Protein 5CA8 (pdb70)

Solvent-accessible surface area: 33288 Å² total; per-residue (Å²): 139,19,32,44,0,0,37,126,120,51,109,24,43,126,29,2,95,92,40,4,84,167,26,13,82,89,128,17,3,66,78,4,28,2,2,1,0,2,8,44,88,82,25,18,5,12,21,0,1,30,100,0,0,48,6,90,12,128,98,180,24,0,103,0,0,62,8,68,31,3,13,3,74,135,38,138,33,72,26,161,21,15,4,5,0,0,9,0,54,4,43,142,135,53,123,50,15,31,95,4,0,2,19,0,1,2,0,1,1,2,1,2,1,5,13,4,77,20,135,13,24,19,75,128,132,34,5,65,14,27,12,2,100,17,0,0,70,4,2,18,79,12,18,1,127,11,19,53,103,88,144,49,102,29,48,2,6,0,1,0,0,1,6,29,20,101,42,130,42,74,38,116,47,20,18,155,77,1,34,106,52,0,74,82,25,1,65,95,14,94,31,70,84,108,11,107,118,16,101,7,56,49,3,3,44,43,24,24,17,27,0,37,46,88,111,137,67,85,145,71,3,16,73,12,3,45,152,0,0,24,45,3,22,62,71,89,82,5,14,76,113,58,4,30,13,111,2,3,2,56,0,6,10,29,1,0,74,81,0,4,108,38,6,58,74,109,133,129,23,34,3,55,75,8,31,63,75,0,4,61,105,33,0,47,79,20,1,87,59,7,26,96,101,3,38,100,83,27,119,141,40,31,164,96,87,64,104,83,68,70,4,118,116,65,7,48,27,3,37,81,5,30,91,51,6,9,96,66,0,38,64,43,0,60,67,11,66,156,72,11,33,80,105,19,55,131,94,0,68,127,59,0,0,74,85,0,47,87,15,0,53,76,31,0,96,94,32,2,73,82,39,23,106,110,9,74,126,36,7,83,52,47,148,23,106,103,15,54,72,49,30,121,50,51,21,59,126,19,43,96,28,0,60,128,58,0,55,63,8,13,17,192,57,47,3,50,29,120,78,17,35,125,19,3,57,125,54,10,81,68,27,25,58,111,25,54,89,78,16,30,80,50,68,10,47,125,33,10,99,149,2,14,51,42,0,19,131,19,2,90,160,21,28,65,112,16,77,126,88,9,9,40,66,4,33,138,45,0,84,38,54,15,148,156,26,22,64,121,26,20,20,39,77,57,82,90,83,9,83,85,8,27,70,8,2,52,0,44,0,3,24,52,1,34,78,13,4,46,146,18,4,36,107,130,110,2,27,52,28,0,16,88,28,0,19,84,99,4,133,67,54,183,126,40,115,98,61,148,25,142,78,78,93,52,0,84,99,36,16,56,69,0,64,110,38,0,51,88,0,8,96,30,7,11,55,2,86,42,54,109,46,49,86,8,106,18,82,39,84,5,68,57,75,148,60,127,132,122,65,136,148,133,44,13,0,57,6,9,53,143,156,50,74,118,74,0,58,58,111,6,124,165,83,1,40,58,50,24,84,116,39,78,186,91,43,164

GO terms:
  GO:0071466 cellular response to xenobiotic stimulus (P, IMP)
  GO:0008645 hexose transmembrane transport (P, IMP)

Nearest PDB structures (foldseek):
  5ca8-assembly1_A  TM=1.002E+00  e=1.000E-93  Candida albicans SC5314
  5ca9-assembly1_A  TM=5.570E-01  e=2.626E-68  Candida albicans SC5314
  6xjn-assembly1_A  TM=5.737E-01  e=8.453E-08  Homo sapiens
  3qof-assembly1_A  TM=5.723E-01  e=1.906E-07  Homo sapiens
  6vih-assembly2_B  TM=5.032E-01  e=3.140E-03  Mus musculus

Sequence (636 aa):
DAIQIIDENKHFNTGILDYINKTSPADVGNNYHIISVFGSQSTGKSTLLNRLFNTNFDVMGIWLAYSPVVSTTLGHTTSKSNILVMDVEGTDEDQDFERKAALFALSTSEVLIINIWETQVGLYQGANMGLLKTVFEVNLSLFGKSKLETHNDHKVLLLIVIRDHVGVTPVESLAKTFTLDLQNMWSSLAKPAELEHLQFADFFDVTFHALNHKVLQPKEFGEGINRLGDRLVVSNELFKPEYHHDVPIDGWTMYAERCWEQIETNKDLDLPTQQILVAQFKCDEIVESVFQEFLTKYQHHFKEVDAAPDFEELGALFADLRQDAFEDYDASASRYNKAVYEQKRKKLRWLINDKLKEVFDVHAKNLCNTLLEKFEKDLVALKGKDFAVNVKTLSTKLVEDVNFQVSLMSLQGDLSLDEIILALTKDIDAIVAKQQVVELNSIVNKSVKKLSASLSKSIQFELGDPNEETWDNVLQQFKGVYEKFGGDFGLGTSSTQNQQAIEKFKFKSWCQFYDVTHKLISREKLLALLQDRFDDKFRYDENGLPKLYLNEQDLEKTFAVAKQHALQVLPILTFAKLADGSEIVPDYDIFDSKLREQFLDHCFAEIITEQEKLEVLAKFKKEVDAKYIETKRSIV

Foldseek 3Di:
DKDQQADPVLDGDPCVLVQLPVLDDLPAQQQAFEEEEDDEPQLCQVVLCCLAQVFDDDHVNKMKTWRQFGQAPVGTHDFPRTYMYMYQHQPVPDVLSLLLSLLLCLLAHQEYEYEFEPVCQPHCPGPNVVSVLSNLVSQCLACVVVCLVVVQQAAHEYEYEHEQDPPPDPVVRSVVVNVVVSFVSNQVRDDDPSCNPPTPVSHYHYDYAYAHYCVPCVVRNSNSSNNVRCCVGVVVPTDDCSSGQLDTSSLVVVLSVVSSVCSVVVHRDHSVVSLVVSLLVQLVVLLVVLLVVLPVVPVVPPVPPDDDDQQQVCLCVLVVSLVVSLVSSCSNNVSGDNVSSVVSNVVSVVVSLVVLVVSLVVVQCVVLCVLLVVVLVCVVVCVQPQQLCVLVVSLVVSLVVSCVRSVSNQDVQPNHCVVVSVVSVVSSVVCLVVCVVVSLLVCLVVLLVVLLVQLLVLLVVCLVPPDLASLVSSVVSNVVSLPVAFPPRNGDDPVVSSCVSSPPSLVSSLVSNLVSLLVCPPLVNLLVSLVVQLCCQQQADPVGHGDADQDVVVNVVSLVVSNCSSCVRVVRSQFNDHSVGDGDDRPDPPVDDCVCCVVVVDDSGGSADPVSVVVSVVVSVVVSVVVSVVSVVVND

B-factor: mean 78.26, std 32.45, range [20.0, 227.91]

InterPro domains:
  IPR008803 RHD3/Sey1 [MF_03109] (28-772)
  IPR008803 RHD3/Sey1 [PTHR45923] (27-770)
  IPR027417 P-loop containing nucleoside triphosphate hydrolase [G3DSA:3.40.50.300] (26-307)
  IPR027417 P-loop containing nucleoside triphosphate hydrolase [SSF52540] (25-310)
  IPR030386 GB1/RHD3-type guanine nucleotide-binding (G) domain [PS51715] (55-284)
  IPR046758 Sey1/RHD3-like, three-helix bundle domain [PF20428] (353-751)

Structure (mmCIF, N/CA/C/O backbone):
data_5CA8
#
_entry.id   5CA8
#
_cell.length_a   228.120
_cell.length_b   43.620
_cell.length_c   97.560
_cell.angle_alpha   90.00
_cell.angle_beta   108.12
_cell.angle_gamma   90.00
#
_symmetry.space_group_name_H-M   'C 1 2 1'
#
loop_
_entity.id
_entity.type
_entity.pdbx_description
1 polymer 'Protein SEY1'
2 non-polymer 'MAGNESIUM ION'
3 non-polymer "GUANOSINE-5'-DIPHOSPHATE"
4 water water
#
loop_
_atom_site.group_PDB
_atom_site.id
_atom_site.type_symbol
_atom_site.label_atom_id
_atom_site.label_alt_id
_atom_site.label_comp_id
_atom_site.label_asym_id
_atom_site.label_entity_id
_atom_site.label_seq_id
_atom_site.pdbx_PDB_ins_code
_atom_site.Cartn_x
_atom_site.Cartn_y
_atom_site.Cartn_z
_atom_site.occupancy
_atom_site.B_iso_or_equiv
_atom_site.auth_seq_id
_atom_site.auth_comp_id
_atom_site.auth_asym_id
_atom_site.auth_atom_id
_atom_site.pdbx_PDB_model_num
ATOM 1 N N . ASP A 1 27 ? 84.447 -15.955 18.999 1.00 67.83 27 ASP A N 1
ATOM 2 C CA . ASP A 1 27 ? 85.271 -14.864 18.483 1.00 92.09 27 ASP A CA 1
ATOM 3 C C . ASP A 1 27 ? 84.646 -13.481 18.759 1.00 96.16 27 ASP A C 1
ATOM 4 O O . ASP A 1 27 ? 83.443 -13.262 18.563 1.00 95.69 27 ASP A O 1
ATOM 9 N N . ALA A 1 28 ? 85.496 -12.551 19.190 1.00 81.79 28 ALA A N 1
ATOM 10 C CA . ALA A 1 28 ? 85.063 -11.258 19.695 1.00 63.36 28 ALA A CA 1
ATOM 11 C C . ALA A 1 28 ? 85.276 -10.108 18.701 1.00 68.01 28 ALA A C 1
ATOM 12 O O . ALA A 1 28 ? 86.245 -10.115 17.942 1.00 70.49 28 ALA A O 1
ATOM 14 N N . ILE A 1 29 ? 84.368 -9.122 18.745 1.00 57.54 29 ILE A N 1
ATOM 15 C CA . ILE A 1 29 ? 84.386 -7.953 17.870 1.00 49.22 29 ILE A CA 1
ATOM 16 C C . ILE A 1 29 ? 84.653 -6.638 18.625 1.00 61.55 29 ILE A C 1
ATOM 17 O O . ILE A 1 29 ? 84.079 -6.379 19.706 1.00 46.42 29 ILE A O 1
ATOM 22 N N . GLN A 1 30 ? 85.528 -5.805 18.058 1.00 57.40 30 GLN A N 1
ATOM 23 C CA . GLN A 1 30 ? 85.946 -4.590 18.765 1.00 55.70 30 GLN A CA 1
ATOM 24 C C . GLN A 1 30 ? 84.944 -3.509 18.427 1.00 59.39 30 GLN A C 1
ATOM 25 O O . GLN A 1 30 ? 84.833 -3.083 17.288 1.00 56.59 30 GLN A O 1
ATOM 31 N N . ILE A 1 31 ? 84.174 -3.092 19.417 1.00 46.38 31 ILE A N 1
ATOM 32 C CA . ILE A 1 31 ? 83.082 -2.177 19.151 1.00 54.47 31 ILE A CA 1
ATOM 33 C C . ILE A 1 31 ? 83.629 -0.748 19.194 1.00 52.52 31 ILE A C 1
ATOM 34 O O . ILE A 1 31 ? 83.141 0.152 18.507 1.00 46.23 31 ILE A O 1
ATOM 39 N N . ILE A 1 32 ? 84.686 -0.554 19.972 1.00 38.62 32 ILE A N 1
ATOM 40 C CA . ILE A 1 32 ? 85.339 0.733 20.026 1.00 41.34 32 ILE A CA 1
ATOM 41 C C . ILE A 1 32 ? 86.833 0.548 20.076 1.00 46.19 32 ILE A C 1
ATOM 42 O O . ILE A 1 32 ? 87.338 0.033 21.055 1.00 44.28 32 ILE A O 1
ATOM 47 N N . ASP A 1 33 ? 87.538 1.000 19.037 1.00 51.32 33 ASP A N 1
ATOM 48 C CA . ASP A 1 33 ? 89.006 0.963 19.023 1.00 51.39 33 ASP A CA 1
ATOM 49 C C . ASP A 1 33 ? 89.608 2.183 19.716 1.00 61.69 33 ASP A C 1
ATOM 50 O O . ASP A 1 33 ? 88.885 3.120 20.079 1.00 48.40 33 ASP A O 1
ATOM 55 N N . GLU A 1 34 ? 90.938 2.184 19.826 1.00 70.34 34 GLU A N 1
ATOM 56 C CA . GLU A 1 34 ? 91.707 3.178 20.592 1.00 75.35 34 GLU A CA 1
ATOM 57 C C . GLU A 1 34 ? 91.616 4.619 20.066 1.00 70.78 34 GLU A C 1
ATOM 58 O O . GLU A 1 34 ? 91.972 5.578 20.762 1.00 64.13 34 GLU A O 1
ATOM 64 N N . ASN A 1 35 ? 91.137 4.770 18.842 1.00 58.27 35 ASN A N 1
ATOM 65 C CA . ASN A 1 35 ? 90.898 6.098 18.300 1.00 64.29 35 ASN A CA 1
ATOM 66 C C . ASN A 1 35 ? 89.448 6.511 18.472 1.00 68.04 35 ASN A C 1
ATOM 67 O O . ASN A 1 35 ? 88.970 7.403 17.766 1.00 62.55 35 ASN A O 1
ATOM 72 N N . LYS A 1 36 ? 88.762 5.839 19.403 1.00 59.82 36 LYS A N 1
ATOM 73 C CA . LYS A 1 36 ? 87.379 6.146 19.770 1.00 53.37 36 LYS A CA 1
ATOM 74 C C . LYS A 1 36 ? 86.380 6.030 18.612 1.00 59.18 36 LYS A C 1
ATOM 75 O O . LYS A 1 36 ? 85.276 6.570 18.682 1.00 64.04 36 LYS A O 1
ATOM 81 N N . HIS A 1 37 ? 86.727 5.268 17.590 1.00 51.43 37 HIS A N 1
ATOM 82 C CA . HIS A 1 37 ? 85.851 5.022 16.474 1.00 51.24 37 HIS A CA 1
ATOM 83 C C . HIS A 1 37 ? 84.965 3.864 16.769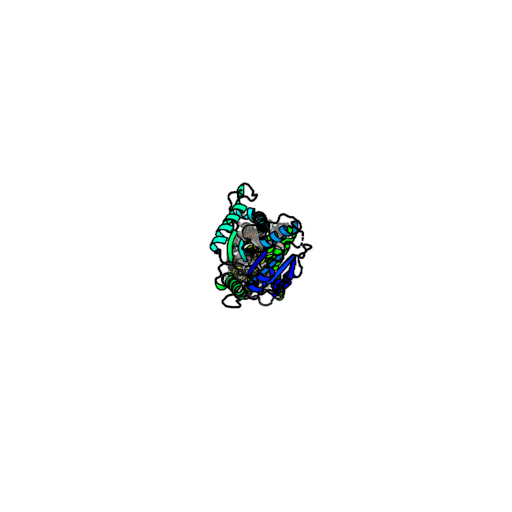 1.00 54.95 37 HIS A C 1
ATOM 84 O O . HIS A 1 37 ? 85.385 2.906 17.408 1.00 61.96 37 HIS A O 1
ATOM 91 N N . PHE A 1 38 ? 83.724 3.945 16.329 1.00 54.30 38 PHE A N 1
ATOM 92 C CA . PHE A 1 38 ? 82.701 2.944 16.592 1.00 49.65 38 PHE A CA 1
ATOM 93 C C . PHE A 1 38 ? 82.691 1.972 15.421 1.00 62.56 38 PHE A C 1
ATOM 94 O O . PHE A 1 38 ? 82.725 2.388 14.277 1.00 63.55 38 PHE A O 1
ATOM 102 N N . ASN A 1 39 ? 82.664 0.681 15.712 1.00 62.35 39 ASN A N 1
ATOM 103 C CA . ASN A 1 39 ? 82.782 -0.333 14.683 1.00 57.13 39 ASN A CA 1
ATOM 104 C C . ASN A 1 39 ? 81.493 -0.471 13.884 1.00 64.98 39 ASN A C 1
ATOM 105 O O . ASN A 1 39 ? 80.424 -0.650 14.458 1.00 58.67 39 ASN A O 1
ATOM 110 N N . THR A 1 40 ? 81.615 -0.413 12.558 1.00 59.71 40 THR A N 1
ATOM 111 C CA . THR A 1 40 ? 80.480 -0.556 11.641 1.00 59.68 40 THR A CA 1
ATOM 112 C C . THR A 1 40 ? 79.860 -1.952 11.646 1.00 67.20 40 THR A C 1
ATOM 113 O O . THR A 1 40 ? 78.677 -2.102 11.351 1.00 80.19 40 THR A O 1
ATOM 117 N N . GLY A 1 41 ? 80.663 -2.963 11.982 1.00 67.49 41 GLY A N 1
ATOM 118 C CA . GLY A 1 41 ? 80.257 -4.350 11.830 1.00 77.12 41 GLY A CA 1
ATOM 119 C C . GLY A 1 41 ? 79.314 -4.852 12.906 1.00 79.07 41 GLY A C 1
ATOM 120 O O . GLY A 1 41 ? 78.776 -5.957 12.817 1.00 67.69 41 GLY A O 1
ATOM 121 N N . ILE A 1 42 ? 79.094 -4.022 13.917 1.00 71.43 42 ILE A N 1
ATOM 122 C CA . ILE A 1 42 ? 78.359 -4.438 15.101 1.00 67.26 42 ILE A CA 1
ATOM 123 C C . ILE A 1 42 ? 76.953 -4.964 14.784 1.00 60.07 42 ILE A C 1
ATOM 124 O O . ILE A 1 42 ? 76.527 -5.987 15.332 1.00 54.00 42 ILE A O 1
ATOM 129 N N . LEU A 1 43 ? 76.248 -4.279 13.896 1.00 65.24 43 LEU A N 1
ATOM 130 C CA . LEU A 1 43 ? 74.856 -4.623 13.577 1.00 68.75 43 LEU A CA 1
ATOM 131 C C . LEU A 1 43 ? 74.760 -6.035 13.022 1.00 82.35 43 LEU A C 1
ATOM 132 O O . LEU A 1 43 ? 73.874 -6.811 13.392 1.00 71.38 43 LEU A O 1
ATOM 137 N N . ASP A 1 44 ? 75.695 -6.371 12.140 1.00 90.38 44 ASP A N 1
ATOM 138 C CA . ASP A 1 44 ? 75.686 -7.686 11.538 1.00 90.87 44 ASP A CA 1
ATOM 139 C C . ASP A 1 44 ? 76.137 -8.722 12.553 1.00 81.13 44 ASP A C 1
ATOM 140 O O . ASP A 1 44 ? 75.586 -9.817 12.589 1.00 78.35 44 ASP A O 1
ATOM 145 N N . TYR A 1 45 ? 77.115 -8.369 13.389 1.00 64.42 45 TYR A N 1
ATOM 146 C CA . TYR A 1 45 ? 77.575 -9.278 14.429 1.00 62.67 45 TYR A CA 1
ATOM 147 C C . TYR A 1 45 ? 76.412 -9.633 15.358 1.00 65.26 45 TYR A C 1
ATOM 148 O O . TYR A 1 45 ? 76.205 -10.790 15.721 1.00 70.54 45 TYR A O 1
ATOM 157 N N . ILE A 1 46 ? 75.643 -8.631 15.738 1.00 61.22 46 ILE A N 1
ATOM 158 C CA . ILE A 1 46 ? 74.525 -8.878 16.624 1.00 65.26 46 ILE A CA 1
ATOM 159 C C . ILE A 1 46 ? 73.473 -9.751 15.946 1.00 77.27 46 ILE A C 1
ATOM 160 O O . ILE A 1 46 ? 72.946 -10.681 16.564 1.00 75.11 46 ILE A O 1
ATOM 165 N N . ASN A 1 47 ? 73.214 -9.491 14.666 1.00 85.78 47 ASN A N 1
ATOM 166 C CA . ASN A 1 47 ? 72.236 -10.272 13.902 1.00 83.92 47 ASN A CA 1
ATOM 167 C C . ASN A 1 47 ? 72.531 -11.768 13.840 1.00 73.78 47 ASN A C 1
ATOM 168 O O . ASN A 1 47 ? 71.609 -12.589 13.807 1.00 80.16 47 ASN A O 1
ATOM 173 N N . LYS A 1 48 ? 73.814 -12.117 13.818 1.00 70.27 48 LYS A N 1
ATOM 174 C CA . LYS A 1 48 ? 74.228 -13.512 13.737 1.00 68.61 48 LYS A CA 1
ATOM 175 C C . LYS A 1 48 ? 74.041 -14.251 15.054 1.00 78.22 48 LYS A C 1
ATOM 176 O O . LYS A 1 48 ? 73.739 -15.442 15.065 1.00 106.27 48 LYS A O 1
ATOM 182 N N . THR A 1 49 ? 74.250 -13.574 16.153 1.00 80.45 49 THR A N 1
ATOM 183 C CA . THR A 1 49 ? 74.244 -14.270 17.405 1.00 90.24 49 THR A CA 1
ATOM 184 C C . THR A 1 49 ? 72.880 -14.158 18.029 1.00 85.71 49 THR A C 1
ATOM 185 O O . THR A 1 49 ? 72.529 -14.898 18.914 1.00 91.79 49 THR A O 1
ATOM 189 N N . SER A 1 50 ? 72.089 -13.234 17.537 1.00 78.52 50 SER A N 1
ATOM 190 C CA . SER A 1 50 ? 70.759 -13.068 18.077 1.00 96.57 50 SER A CA 1
ATOM 191 C C . SER A 1 50 ? 69.677 -13.333 17.044 1.00 100.72 50 SER A C 1
ATOM 192 O O . SER A 1 50 ? 69.648 -12.748 15.972 1.00 86.25 50 SER A O 1
ATOM 195 N N . PRO A 1 51 ? 68.775 -14.322 17.415 1.00 30.00 51 PRO A N 1
ATOM 196 C CA . PRO A 1 51 ? 67.681 -14.589 16.487 1.00 30.00 51 PRO A CA 1
ATOM 197 C C . PRO A 1 51 ? 66.497 -13.645 16.696 1.00 30.00 51 PRO A C 1
ATOM 198 O O . PRO A 1 51 ? 66.339 -13.060 17.751 1.00 30.00 51 PRO A O 1
ATOM 202 N N . ALA A 1 52 ? 65.606 -13.635 15.660 1.00 30.00 52 ALA A N 1
ATOM 203 C CA . ALA A 1 52 ? 64.495 -12.702 15.678 1.00 30.00 52 ALA A CA 1
ATOM 204 C C . ALA A 1 52 ? 63.697 -12.838 16.951 1.00 30.00 52 ALA A C 1
ATOM 205 O O . ALA A 1 52 ? 62.771 -12.081 17.209 1.00 30.00 52 ALA A O 1
ATOM 207 N N . ASP A 1 53 ? 64.082 -13.810 17.749 1.00 104.59 53 ASP A N 1
ATOM 208 C CA . ASP A 1 53 ? 63.310 -14.190 18.904 1.00 99.74 53 ASP A CA 1
ATOM 209 C C . ASP A 1 53 ? 63.579 -13.349 20.147 1.00 87.18 53 ASP A C 1
ATOM 210 O O . ASP A 1 53 ? 62.737 -13.249 21.022 1.00 87.86 53 ASP A O 1
ATOM 215 N N . VAL A 1 54 ? 64.766 -12.777 20.237 1.00 71.89 54 VAL A N 1
ATOM 216 C CA . VAL A 1 54 ? 65.254 -12.258 21.504 1.00 67.69 54 VAL A CA 1
ATOM 217 C C . VAL A 1 54 ? 64.475 -11.114 22.098 1.00 55.49 54 VAL A C 1
ATOM 218 O O . VAL A 1 54 ? 64.086 -11.167 23.231 1.00 53.66 54 VAL A O 1
ATOM 222 N N . GLY A 1 55 ? 64.269 -10.068 21.336 1.00 50.53 55 GLY A N 1
ATOM 223 C CA . GLY A 1 55 ? 63.520 -8.949 21.844 1.00 54.14 55 GLY A CA 1
ATOM 224 C C . GLY A 1 55 ? 64.163 -8.342 23.054 1.00 50.80 55 GLY A C 1
ATOM 225 O O . GLY A 1 55 ? 65.283 -7.945 23.008 1.00 42.39 55 GLY A O 1
ATOM 226 N N . ASN A 1 56 ? 63.431 -8.302 24.141 1.00 45.39 56 ASN A N 1
ATOM 227 C CA . ASN A 1 56 ? 63.944 -7.768 25.363 1.00 41.63 56 ASN A CA 1
ATOM 228 C C . ASN A 1 56 ? 64.660 -8.755 26.272 1.00 49.54 56 ASN A C 1
ATOM 229 O O . ASN A 1 56 ? 65.167 -8.373 27.292 1.00 51.08 56 ASN A O 1
ATOM 234 N N . ASN A 1 57 ? 64.698 -10.025 25.923 1.00 53.51 57 ASN A N 1
ATOM 235 C CA . ASN A 1 57 ? 65.315 -10.986 26.807 1.00 55.83 57 ASN A CA 1
ATOM 236 C C . ASN A 1 57 ? 66.765 -11.225 26.537 1.00 37.30 57 ASN A C 1
ATOM 237 O O . ASN A 1 57 ? 67.136 -12.250 26.062 1.00 52.01 57 ASN A O 1
ATOM 242 N N . TYR A 1 58 ? 67.570 -10.238 26.856 1.00 47.55 58 TYR A N 1
ATOM 243 C CA . TYR A 1 58 ? 68.997 -10.308 26.746 1.00 41.44 58 TYR A CA 1
ATOM 244 C C . TYR A 1 58 ? 69.557 -9.481 27.855 1.00 40.30 58 TYR A C 1
ATOM 245 O O . TYR A 1 58 ? 68.856 -8.771 28.502 1.00 47.78 58 TYR A O 1
ATOM 254 N N . HIS A 1 59 ? 70.843 -9.608 28.066 1.00 46.85 59 HIS A N 1
ATOM 255 C CA . HIS A 1 59 ? 71.543 -9.015 29.177 1.00 36.15 59 HIS A CA 1
ATOM 256 C C . HIS A 1 59 ? 72.875 -8.555 28.654 1.00 53.70 59 HIS A C 1
ATOM 257 O O . HIS A 1 59 ? 73.514 -9.247 27.849 1.00 37.19 59 HIS A O 1
ATOM 264 N N . ILE A 1 60 ? 73.269 -7.373 29.103 1.00 44.73 60 ILE A N 1
ATOM 265 C CA . ILE A 1 60 ? 74.598 -6.867 28.822 1.00 37.34 60 ILE A CA 1
ATOM 266 C C . ILE A 1 60 ? 75.415 -6.817 30.092 1.00 33.06 60 ILE A C 1
ATOM 267 O O . ILE A 1 60 ? 74.972 -6.270 31.100 1.00 51.65 60 ILE A O 1
ATOM 272 N N . ILE A 1 61 ? 76.587 -7.434 30.049 1.00 35.79 61 ILE A N 1
ATOM 273 C CA . ILE A 1 61 ? 77.520 -7.410 31.163 1.00 32.25 61 ILE A CA 1
ATOM 274 C C . ILE A 1 61 ? 78.833 -6.813 30.719 1.00 39.31 61 ILE A C 1
ATOM 275 O O . ILE A 1 61 ? 79.356 -7.165 29.641 1.00 45.79 61 ILE A O 1
ATOM 280 N N . SER A 1 62 ? 79.342 -5.883 31.522 1.00 36.51 62 SER A N 1
ATOM 281 C CA . SER A 1 62 ? 80.640 -5.273 31.267 1.00 35.42 62 SER A CA 1
ATOM 282 C C . SER A 1 62 ? 81.672 -5.581 32.356 1.00 31.88 62 SER A C 1
ATOM 283 O O . SER A 1 62 ? 81.345 -5.621 33.554 1.00 44.03 62 SER A O 1
ATOM 286 N N . VAL A 1 63 ? 82.924 -5.756 31.971 1.00 39.70 63 VAL A N 1
ATOM 287 C CA . VAL A 1 63 ? 83.976 -5.912 32.997 1.00 38.81 63 VAL A CA 1
ATOM 288 C C . VAL A 1 63 ? 84.989 -4.812 32.830 1.00 44.06 63 VAL A C 1
ATOM 289 O O . VAL A 1 63 ? 85.487 -4.539 31.715 1.00 54.89 63 VAL A O 1
ATOM 293 N N . PHE A 1 64 ? 85.268 -4.156 33.946 1.00 40.41 64 PHE A N 1
ATOM 294 C CA . PHE A 1 64 ? 85.885 -2.840 33.927 1.00 50.65 64 PHE A CA 1
ATOM 295 C C . PHE A 1 64 ? 87.098 -2.841 34.867 1.00 62.87 64 PHE A C 1
ATOM 296 O O . PHE A 1 64 ? 86.993 -3.223 36.022 1.00 68.25 64 PHE A O 1
ATOM 304 N N . GLY A 1 65 ? 88.266 -2.453 34.360 1.00 70.78 65 GLY A N 1
ATOM 305 C CA . GLY A 1 65 ? 89.467 -2.517 35.170 1.00 69.97 65 GLY A CA 1
ATOM 306 C C . GLY A 1 65 ? 90.732 -2.089 34.465 1.00 73.87 65 GLY A C 1
ATOM 307 O O . GLY A 1 65 ? 90.733 -1.856 33.255 1.00 78.20 65 GLY A O 1
ATOM 308 N N . SER A 1 66 ? 91.818 -1.980 35.227 1.00 67.54 66 SER A N 1
ATOM 309 C CA . SER A 1 66 ? 93.087 -1.577 34.633 1.00 74.77 66 SER A CA 1
ATOM 310 C C . SER A 1 66 ? 93.710 -2.797 33.965 1.00 85.33 66 SER A C 1
ATOM 311 O O . SER A 1 66 ? 93.232 -3.917 34.145 1.00 76.86 66 SER A O 1
ATOM 314 N N . GLN A 1 67 ? 94.751 -2.582 33.170 1.00 96.42 67 GLN A N 1
ATOM 315 C CA . GLN A 1 67 ? 95.219 -3.647 32.301 1.00 97.08 67 GLN A CA 1
ATOM 316 C C . GLN A 1 67 ? 95.765 -4.830 33.096 1.00 82.84 67 GLN A C 1
ATOM 317 O O . GLN A 1 67 ? 96.202 -4.684 34.241 1.00 76.62 67 GLN A O 1
ATOM 323 N N . SER A 1 68 ? 95.692 -5.998 32.462 1.00 70.42 68 SER A N 1
ATOM 324 C CA . SER A 1 68 ? 96.039 -7.297 33.035 1.00 63.69 68 SER A CA 1
ATOM 325 C C . SER A 1 68 ? 95.609 -7.521 34.492 1.00 70.94 68 SER A C 1
ATOM 326 O O . SER A 1 68 ? 96.414 -7.917 35.320 1.00 72.44 68 SER A O 1
ATOM 329 N N . THR A 1 69 ? 94.331 -7.313 34.800 1.00 71.60 69 THR A N 1
ATOM 330 C CA . THR A 1 69 ? 93.833 -7.693 36.118 1.00 60.13 69 THR A CA 1
ATOM 331 C C . THR A 1 69 ? 92.884 -8.889 36.044 1.00 67.68 69 THR A C 1
ATOM 332 O O . THR A 1 69 ? 92.013 -9.058 36.904 1.00 72.71 69 THR A O 1
ATOM 336 N N . GLY A 1 70 ? 93.061 -9.717 35.018 1.00 58.77 70 GLY A N 1
ATOM 337 C CA . GLY A 1 70 ? 92.347 -10.978 34.913 1.00 62.46 70 GLY A CA 1
ATOM 338 C C . GLY A 1 70 ? 91.030 -10.900 34.160 1.00 53.12 70 GLY A C 1
ATOM 339 O O . GLY A 1 70 ? 90.271 -11.865 34.149 1.00 52.64 70 GLY A O 1
ATOM 340 N N . LYS A 1 71 ? 90.771 -9.761 33.528 1.00 49.12 71 LYS A N 1
ATOM 341 C CA . LYS A 1 71 ? 89.495 -9.486 32.899 1.00 36.58 71 LYS A CA 1
ATOM 342 C C . LYS A 1 71 ? 89.186 -10.423 31.747 1.00 48.66 71 LYS A C 1
ATOM 343 O O . LYS A 1 71 ? 88.223 -11.180 31.813 1.00 50.43 71 LYS A O 1
ATOM 349 N N . SER A 1 72 ? 89.979 -10.398 30.685 1.00 44.18 72 SER A N 1
ATOM 350 C CA . SER A 1 72 ? 89.747 -11.386 29.641 1.00 30.96 72 SER A CA 1
ATOM 351 C C . SER A 1 72 ? 89.701 -12.823 30.166 1.00 32.94 72 SER A C 1
ATOM 352 O O . SER A 1 72 ? 88.934 -13.635 29.657 1.00 48.91 72 SER A O 1
ATOM 355 N N . THR A 1 73 ? 90.497 -13.152 31.178 1.00 66.32 73 THR A N 1
ATOM 356 C CA . THR A 1 73 ? 90.512 -14.527 31.685 1.00 61.71 73 THR A CA 1
ATOM 357 C C . THR A 1 73 ? 89.168 -14.914 32.295 1.00 48.13 73 THR A C 1
ATOM 358 O O . THR A 1 73 ? 88.637 -15.991 32.007 1.00 56.43 73 THR A O 1
ATOM 362 N N . LEU A 1 74 ? 88.626 -14.042 33.143 1.00 55.47 74 LEU A N 1
ATOM 363 C CA . LEU A 1 74 ? 87.316 -14.274 33.768 1.00 43.39 74 LEU A CA 1
ATOM 364 C C . LEU A 1 74 ? 86.218 -14.411 32.710 1.00 57.40 74 LEU A C 1
ATOM 365 O O . LEU A 1 74 ? 85.363 -15.309 32.766 1.00 50.11 74 LEU A O 1
ATOM 370 N N . LEU A 1 75 ? 86.268 -13.541 31.714 1.00 45.90 75 LEU A N 1
ATOM 371 C CA . LEU A 1 75 ? 85.275 -13.593 30.660 1.00 35.99 75 LEU A CA 1
ATOM 372 C C . LEU A 1 75 ? 85.323 -14.903 29.882 1.00 47.54 75 LEU A C 1
ATOM 373 O O . LEU A 1 75 ? 84.288 -15.459 29.519 1.00 44.89 75 LEU A O 1
ATOM 378 N N . ASN A 1 76 ? 86.518 -15.396 29.596 1.00 49.62 76 ASN A N 1
ATOM 379 C CA . ASN A 1 76 ? 86.615 -16.578 28.754 1.00 55.15 76 ASN A CA 1
ATOM 380 C C . ASN A 1 76 ? 86.214 -17.809 29.560 1.00 44.57 76 ASN A C 1
ATOM 381 O O . ASN A 1 76 ? 85.442 -18.643 29.099 1.00 40.14 76 ASN A O 1
ATOM 386 N N . ARG A 1 77 ? 86.678 -17.886 30.796 1.00 44.80 77 ARG A N 1
ATOM 387 C CA . ARG A 1 77 ? 86.335 -19.028 31.619 1.00 37.45 77 ARG A CA 1
ATOM 388 C C . ARG A 1 77 ? 84.836 -19.073 31.943 1.00 39.84 77 ARG A C 1
ATOM 389 O O . ARG A 1 77 ? 84.213 -20.133 31.914 1.00 46.01 77 ARG A O 1
ATOM 397 N N . LEU A 1 78 ? 84.257 -17.926 32.252 1.00 41.37 78 LEU A N 1
ATOM 398 C CA . LEU A 1 78 ? 82.908 -17.886 32.828 1.00 32.06 78 LEU A CA 1
ATOM 399 C C . LEU A 1 78 ? 81.860 -17.908 31.715 1.00 45.57 78 LEU A C 1
ATOM 400 O O . LEU A 1 78 ? 80.886 -18.643 31.784 1.00 38.57 78 LEU A O 1
ATOM 405 N N . PHE A 1 79 ? 82.107 -17.144 30.654 1.00 32.90 79 PHE A N 1
ATOM 406 C CA . PHE A 1 79 ? 81.124 -16.982 29.607 1.00 34.50 79 PHE A CA 1
ATOM 407 C C . PHE A 1 79 ? 81.499 -17.700 28.331 1.00 46.27 79 PHE A C 1
ATOM 408 O O . PHE A 1 79 ? 80.739 -17.658 27.362 1.00 37.59 79 PHE A O 1
ATOM 416 N N . ASN A 1 80 ? 82.684 -18.310 28.321 1.00 47.55 80 ASN A N 1
ATOM 417 C CA . ASN A 1 80 ? 83.148 -19.087 27.169 1.00 55.31 80 ASN A CA 1
ATOM 418 C C . ASN A 1 80 ? 83.264 -18.308 25.845 1.00 48.13 80 ASN A C 1
ATOM 419 O O . ASN A 1 80 ? 82.751 -18.780 24.828 1.00 51.01 80 ASN A O 1
ATOM 424 N N . THR A 1 81 ? 83.993 -17.175 25.848 1.00 56.15 81 THR A N 1
ATOM 425 C CA . THR A 1 81 ? 83.910 -16.158 24.773 1.00 51.45 81 THR A CA 1
ATOM 426 C C . THR A 1 81 ? 85.103 -15.817 23.839 1.00 88.24 81 THR A C 1
ATOM 427 O O . THR A 1 81 ? 84.863 -15.178 22.794 1.00 93.82 81 THR A O 1
ATOM 431 N N . ASN A 1 82 ? 86.350 -16.145 24.208 1.00 65.13 82 ASN A N 1
ATOM 432 C CA . ASN A 1 82 ? 87.523 -15.958 23.297 1.00 69.48 82 ASN A CA 1
ATOM 433 C C . ASN A 1 82 ? 88.119 -14.527 23.154 1.00 62.39 82 ASN A C 1
ATOM 434 O O . ASN A 1 82 ? 88.639 -14.169 22.105 1.00 73.98 82 ASN A O 1
ATOM 439 N N . PHE A 1 83 ? 88.060 -13.699 24.188 1.00 55.53 83 PHE A N 1
ATOM 440 C CA . PHE A 1 83 ? 88.889 -12.490 24.184 1.00 50.35 83 PHE A CA 1
ATOM 441 C C . PHE A 1 83 ? 90.380 -12.906 24.325 1.00 72.18 83 PHE A C 1
ATOM 442 O O . PHE A 1 83 ? 90.673 -13.992 24.817 1.00 57.26 83 PHE A O 1
ATOM 450 N N . ASP A 1 84 ? 91.317 -12.044 23.934 1.00 71.66 84 ASP A N 1
ATOM 451 C CA . ASP A 1 84 ? 92.747 -12.347 24.105 1.00 77.18 84 ASP A CA 1
ATOM 452 C C . ASP A 1 84 ? 93.303 -11.941 25.476 1.00 71.96 84 ASP A C 1
ATOM 453 O O . ASP A 1 84 ? 93.036 -10.826 25.956 1.00 65.48 84 ASP A O 1
ATOM 458 N N . VAL A 1 85 ? 94.104 -12.824 26.082 1.00 63.25 85 VAL A N 1
ATOM 459 C CA . VAL A 1 85 ? 94.690 -12.548 27.400 1.00 75.58 85 VAL A CA 1
ATOM 460 C C . VAL A 1 85 ? 96.198 -12.260 27.317 1.00 92.45 85 VAL A C 1
ATOM 461 O O . VAL A 1 85 ? 96.913 -12.853 26.507 1.00 92.04 85 VAL A O 1
ATOM 465 N N . MET A 1 86 ? 96.660 -11.325 28.147 1.00 117.36 86 MET A N 1
ATOM 466 C CA . MET A 1 86 ? 98.068 -10.930 28.188 1.00 118.92 86 MET A CA 1
ATOM 467 C C . MET A 1 86 ? 98.945 -12.012 28.816 1.00 122.41 86 MET A C 1
ATOM 468 O O . MET A 1 86 ? 100.102 -12.194 28.428 1.00 124.87 86 MET A O 1
ATOM 473 N N . GLY A 1 97 ? 90.811 -0.043 23.954 1.00 50.91 97 GLY A N 1
ATOM 474 C CA . GLY A 1 97 ? 89.458 0.002 23.404 1.00 51.62 97 GLY A CA 1
ATOM 475 C C . GLY A 1 97 ? 88.416 -0.849 24.127 1.00 56.91 97 GLY A C 1
ATOM 476 O O . GLY A 1 97 ? 88.608 -1.242 25.275 1.00 44.05 97 GLY A O 1
ATOM 477 N N . ILE A 1 98 ? 87.305 -1.134 23.444 1.00 54.81 98 ILE A N 1
ATOM 478 C CA . ILE A 1 98 ? 86.206 -1.920 24.005 1.00 46.43 98 ILE A CA 1
ATOM 479 C C . ILE A 1 98 ? 85.806 -3.055 23.059 1.00 40.40 98 ILE A C 1
ATOM 480 O O . ILE A 1 98 ? 85.615 -2.834 21.863 1.00 45.13 98 ILE A O 1
ATOM 485 N N . TRP A 1 99 ? 85.702 -4.268 23.600 1.00 47.95 99 TRP A N 1
ATOM 486 C CA . TRP A 1 99 ? 85.419 -5.473 22.794 1.00 54.69 99 TRP A CA 1
ATOM 487 C C . TRP A 1 99 ? 84.113 -6.133 23.250 1.00 46.01 99 TRP A C 1
ATOM 488 O O . TRP A 1 99 ? 83.833 -6.242 24.449 1.00 42.88 99 TRP A O 1
ATOM 499 N N . LEU A 1 100 ? 83.314 -6.544 22.273 1.00 34.27 100 LEU A N 1
ATOM 500 C CA . LEU A 1 100 ? 82.034 -7.200 22.501 1.00 38.65 100 LEU A CA 1
ATOM 501 C C . LEU A 1 100 ? 82.048 -8.684 22.047 1.00 44.96 100 LEU A C 1
ATOM 502 O O . LEU A 1 100 ? 82.610 -9.043 20.991 1.00 47.86 100 LEU A O 1
ATOM 507 N N . ALA A 1 101 ? 81.397 -9.537 22.827 1.00 38.34 101 ALA A N 1
ATOM 508 C CA . ALA A 1 101 ? 81.200 -10.947 22.442 1.00 35.35 101 ALA A CA 1
ATOM 509 C C . ALA A 1 101 ? 79.921 -11.520 23.011 1.00 45.39 101 ALA A C 1
ATOM 510 O O . ALA A 1 101 ? 79.514 -11.235 24.166 1.00 38.59 101 ALA A O 1
ATOM 512 N N . TYR A 1 102 ? 79.303 -12.345 22.185 1.00 49.90 102 TYR A N 1
ATOM 513 C CA . TYR A 1 102 ? 78.191 -13.197 22.580 1.00 56.71 102 TYR A CA 1
ATOM 514 C C . TYR A 1 102 ? 78.681 -14.360 23.438 1.00 55.64 102 TYR A C 1
ATOM 515 O O . TYR A 1 102 ? 79.693 -14.958 23.133 1.00 44.12 102 TYR A O 1
ATOM 524 N N . SER A 1 103 ? 77.974 -14.662 24.517 1.00 43.36 103 SER A N 1
ATOM 525 C CA . SER A 1 103 ? 78.255 -15.853 25.307 1.00 48.23 103 SER A CA 1
ATOM 526 C C . SER A 1 103 ? 77.377 -17.065 24.860 1.00 53.16 103 SER A C 1
ATOM 527 O O . SER A 1 103 ? 76.180 -17.125 25.163 1.00 49.45 103 SER A O 1
ATOM 530 N N . PRO A 1 104 ? 77.972 -18.040 24.157 1.00 48.63 104 PRO A N 1
ATOM 531 C CA . PRO A 1 104 ? 77.172 -19.233 23.799 1.00 52.19 104 PRO A CA 1
ATOM 532 C C . PRO A 1 104 ? 76.684 -20.029 25.022 1.00 43.26 104 PRO A C 1
ATOM 533 O O . PRO A 1 104 ? 75.597 -20.594 24.976 1.00 49.25 104 PRO A O 1
ATOM 537 N N . VAL A 1 105 ? 77.460 -20.042 26.104 1.00 36.92 105 VAL A N 1
ATOM 538 C CA . VAL A 1 105 ? 77.162 -20.962 27.201 1.00 38.93 105 VAL A CA 1
ATOM 539 C C . VAL A 1 105 ? 77.888 -20.465 28.448 1.00 44.91 105 VAL A C 1
ATOM 540 O O . VAL A 1 105 ? 78.981 -19.941 28.332 1.00 37.35 105 VAL A O 1
ATOM 544 N N . VAL A 1 106 ? 77.242 -20.547 29.617 1.00 39.90 106 VAL A N 1
ATOM 545 C CA . VAL A 1 106 ? 77.851 -20.164 30.882 1.00 35.12 106 VAL A CA 1
ATOM 546 C C . VAL A 1 106 ? 78.419 -21.381 31.628 1.00 40.94 106 VAL A C 1
ATOM 547 O O . VAL A 1 106 ? 77.747 -22.404 31.736 1.00 38.57 106 VAL A O 1
ATOM 551 N N . SER A 1 107 ? 79.615 -21.231 32.196 1.00 40.18 107 SER A N 1
ATOM 552 C CA . SER A 1 107 ? 80.265 -22.274 32.982 1.00 48.37 107 SER A CA 1
ATOM 553 C C . SER A 1 107 ? 79.609 -22.367 34.352 1.00 36.30 107 SER A C 1
ATOM 554 O O . SER A 1 107 ? 79.644 -21.429 35.124 1.00 46.04 107 SER A O 1
ATOM 557 N N . THR A 1 108 ? 79.011 -23.503 34.665 1.00 42.07 108 THR A N 1
ATOM 558 C CA . THR A 1 108 ? 78.296 -23.652 35.949 1.00 36.16 108 THR A CA 1
ATOM 559 C C . THR A 1 108 ? 78.715 -24.964 36.649 1.00 45.77 108 THR A C 1
ATOM 560 O O . THR A 1 108 ? 79.366 -25.786 36.042 1.00 36.71 108 THR A O 1
ATOM 564 N N . THR A 1 109 ? 78.319 -25.190 37.898 1.00 42.00 109 THR A N 1
ATOM 565 C CA . THR A 1 109 ? 78.481 -26.519 38.461 1.00 37.10 109 THR A CA 1
ATOM 566 C C . THR A 1 109 ? 77.479 -27.536 37.849 1.00 53.10 109 THR A C 1
ATOM 567 O O . THR A 1 109 ? 77.568 -28.725 38.091 1.00 48.86 109 THR A O 1
ATOM 571 N N . LEU A 1 110 ? 76.529 -27.087 37.039 1.00 39.17 110 LEU A N 1
ATOM 572 C CA . LEU A 1 110 ? 75.766 -28.059 36.282 1.00 40.27 110 LEU A CA 1
ATOM 573 C C . LEU A 1 110 ? 76.310 -28.175 34.865 1.00 40.79 110 LEU A C 1
ATOM 574 O O . LEU A 1 110 ? 75.612 -28.629 33.968 1.00 39.77 110 LEU A O 1
ATOM 579 N N . GLY A 1 111 ? 77.565 -27.782 34.671 1.00 42.98 111 GLY A N 1
ATOM 580 C CA . GLY A 1 111 ? 78.181 -27.870 33.361 1.00 50.25 111 GLY A CA 1
ATOM 581 C C . GLY A 1 111 ? 77.878 -26.682 32.467 1.00 57.93 111 GLY A C 1
ATOM 582 O O . GLY A 1 111 ? 77.417 -25.629 32.923 1.00 40.85 111 GLY A O 1
ATOM 583 N N . HIS A 1 112 ? 78.156 -26.846 31.185 1.00 48.29 112 HIS A N 1
ATOM 584 C CA . HIS A 1 112 ? 77.867 -25.806 30.248 1.00 45.17 112 HIS A CA 1
ATOM 585 C C . HIS A 1 112 ? 76.357 -25.629 30.232 1.00 50.97 112 HIS A C 1
ATOM 586 O O . HIS A 1 112 ? 75.623 -26.591 30.027 1.00 48.09 112 HIS A O 1
ATOM 593 N N . THR A 1 113 ? 75.907 -24.397 30.473 1.00 46.30 113 THR A N 1
ATOM 594 C CA . THR A 1 113 ? 74.488 -24.090 30.519 1.00 48.26 113 THR A CA 1
ATOM 595 C C . THR A 1 113 ? 74.149 -22.951 29.583 1.00 54.20 113 THR A C 1
ATOM 596 O O . THR A 1 113 ? 74.819 -21.888 29.580 1.00 49.91 113 THR A O 1
ATOM 600 N N . THR A 1 114 ? 73.101 -23.155 28.809 1.00 54.20 114 THR A N 1
ATOM 601 C CA . THR A 1 114 ? 72.545 -22.088 28.016 1.00 59.56 114 THR A CA 1
ATOM 602 C C . THR A 1 114 ? 71.336 -21.483 28.732 1.00 60.50 114 THR A C 1
ATOM 603 O O . THR A 1 114 ? 70.260 -22.088 28.758 1.00 70.39 114 THR A O 1
ATOM 607 N N . SER A 1 115 ? 71.523 -20.304 29.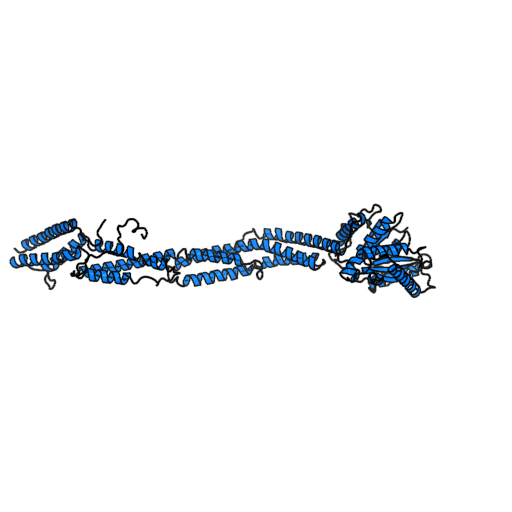332 1.00 50.43 115 SER A N 1
ATOM 608 C CA . SER A 1 115 ? 70.389 -19.490 29.805 1.00 68.28 115 SER A CA 1
ATOM 609 C C . SER A 1 115 ? 69.428 -19.127 28.654 1.00 58.21 115 SER A C 1
ATOM 610 O O . SER A 1 115 ? 69.802 -19.113 27.472 1.00 51.29 115 SER A O 1
ATOM 613 N N . LYS A 1 116 ? 68.178 -18.824 28.931 1.00 77.88 116 LYS A N 1
ATOM 614 C CA . LYS A 1 116 ? 67.417 -18.539 27.732 1.00 91.41 116 LYS A CA 1
ATOM 615 C C . LYS A 1 116 ? 67.326 -17.039 27.461 1.00 75.13 116 LYS A C 1
ATOM 616 O O . LYS A 1 116 ? 66.814 -16.626 26.413 1.00 80.82 116 LYS A O 1
ATOM 622 N N . SER A 1 117 ? 67.895 -16.230 28.353 1.00 61.28 117 SER A N 1
ATOM 623 C CA . SER A 1 117 ? 68.295 -14.883 27.957 1.00 63.67 117 SER A CA 1
ATOM 624 C C . SER A 1 117 ? 69.620 -14.927 27.229 1.00 58.64 117 SER A C 1
ATOM 625 O O . SER A 1 117 ? 70.553 -15.580 27.682 1.00 59.27 117 SER A O 1
ATOM 628 N N . ASN A 1 118 ? 69.711 -14.226 26.104 1.00 50.13 118 ASN A N 1
ATOM 629 C CA . ASN A 1 118 ? 71.002 -14.030 25.460 1.00 46.11 118 ASN A CA 1
ATOM 630 C C . ASN A 1 118 ? 71.876 -13.152 26.349 1.00 49.18 118 ASN A C 1
ATOM 631 O O . ASN A 1 118 ? 71.397 -12.198 26.944 1.00 57.26 118 ASN A O 1
ATOM 636 N N . ILE A 1 119 ? 73.144 -13.516 26.482 1.00 45.72 119 ILE A N 1
ATOM 637 C CA . ILE A 1 119 ? 74.067 -12.751 27.301 1.00 41.73 119 ILE A CA 1
ATOM 638 C C . ILE A 1 119 ? 75.195 -12.252 26.453 1.00 44.22 119 ILE A C 1
ATOM 639 O O . ILE A 1 119 ? 75.921 -13.036 25.856 1.00 40.32 119 ILE A O 1
ATOM 644 N N . LEU A 1 120 ? 75.342 -10.938 26.401 1.00 46.60 120 LEU A N 1
ATOM 645 C CA . LEU A 1 120 ? 76.500 -10.366 25.746 1.00 41.23 120 LEU A CA 1
ATOM 646 C C . LEU A 1 120 ? 77.406 -9.738 26.765 1.00 41.29 120 LEU A C 1
ATOM 647 O O . LEU A 1 120 ? 76.974 -9.277 27.835 1.00 39.47 120 LEU A O 1
ATOM 652 N N . VAL A 1 121 ? 78.671 -9.706 26.399 1.00 33.72 121 VAL A N 1
ATOM 653 C CA . VAL A 1 121 ? 79.745 -9.372 27.313 1.00 33.12 121 VAL A CA 1
ATOM 654 C C . VAL A 1 121 ? 80.678 -8.358 26.676 1.00 33.03 121 VAL A C 1
ATOM 655 O O . VAL A 1 121 ? 81.079 -8.498 25.501 1.00 43.88 121 VAL A O 1
ATOM 659 N N . MET A 1 122 ? 81.033 -7.334 27.441 1.00 37.79 122 MET A N 1
ATOM 660 C CA . MET A 1 122 ? 82.008 -6.369 26.969 1.00 38.88 122 MET A CA 1
ATOM 661 C C . MET A 1 122 ? 83.229 -6.379 27.835 1.00 47.65 122 MET A C 1
ATOM 662 O O . MET A 1 122 ? 83.158 -6.439 29.068 1.00 45.84 122 MET A O 1
ATOM 667 N N . ASP A 1 123 ? 84.360 -6.325 27.164 1.00 43.70 123 ASP A N 1
ATOM 668 C CA . ASP A 1 123 ? 85.648 -6.253 27.825 1.00 42.56 123 ASP A CA 1
ATOM 669 C C . ASP A 1 123 ? 86.124 -4.802 27.703 1.00 39.76 123 ASP A C 1
ATOM 670 O O . ASP A 1 123 ? 86.418 -4.322 26.613 1.00 39.28 123 ASP A O 1
ATOM 675 N N . VAL A 1 124 ? 86.154 -4.089 28.813 1.00 46.47 124 VAL A N 1
ATOM 676 C CA . VAL A 1 124 ? 86.403 -2.663 28.740 1.00 51.98 124 VAL A CA 1
ATOM 677 C C . VAL A 1 124 ? 87.766 -2.369 29.322 1.00 58.42 124 VAL A C 1
ATOM 678 O O . VAL A 1 124 ? 87.921 -2.380 30.544 1.00 47.22 124 VAL A O 1
ATOM 682 N N . GLU A 1 125 ? 88.752 -2.129 28.454 1.00 60.02 125 GLU A N 1
ATOM 683 C CA . GLU A 1 125 ? 90.091 -1.746 28.907 1.00 72.05 125 GLU A CA 1
ATOM 684 C C . GLU A 1 125 ? 90.271 -0.242 28.725 1.00 77.74 125 GLU A C 1
ATOM 685 O O . GLU A 1 125 ? 90.515 0.250 27.618 1.00 80.65 125 GLU A O 1
ATOM 691 N N . GLY A 1 126 ? 90.119 0.483 29.828 1.00 83.83 126 GLY A N 1
ATOM 692 C CA . GLY A 1 126 ? 90.142 1.935 29.810 1.00 92.98 126 GLY A CA 1
ATOM 693 C C . GLY A 1 126 ? 91.514 2.589 29.749 1.00 102.46 126 GLY A C 1
ATOM 694 O O . GLY A 1 126 ? 91.612 3.785 29.461 1.00 101.49 126 GLY A O 1
ATOM 695 N N . THR A 1 127 ? 92.568 1.818 30.026 1.00 113.08 127 THR A N 1
ATOM 696 C CA . THR A 1 127 ? 93.940 2.334 30.017 1.00 113.80 127 THR A CA 1
ATOM 697 C C . THR A 1 127 ? 94.903 1.406 29.263 1.00 118.55 127 THR A C 1
ATOM 698 O O . THR A 1 127 ? 94.729 0.185 29.272 1.00 138.46 127 THR A O 1
ATOM 702 N N . ASP A 1 128 ? 95.918 1.987 28.619 1.00 102.02 128 ASP A N 1
ATOM 703 C CA . ASP A 1 128 ? 96.944 1.208 27.914 1.00 92.24 128 ASP A CA 1
ATOM 704 C C . ASP A 1 128 ? 98.351 1.799 28.051 1.00 90.85 128 ASP A C 1
ATOM 705 O O . ASP A 1 128 ? 98.704 2.392 29.072 1.00 98.53 128 ASP A O 1
ATOM 710 N N . GLU A 1 134 ? 97.102 7.903 27.577 1.00 105.81 134 GLU A N 1
ATOM 711 C CA . GLU A 1 134 ? 97.249 6.888 28.615 1.00 116.53 134 GLU A CA 1
ATOM 712 C C . GLU A 1 134 ? 95.991 6.043 28.914 1.00 132.18 134 GLU A C 1
ATOM 713 O O . GLU A 1 134 ? 96.139 4.829 29.058 1.00 132.09 134 GLU A O 1
ATOM 719 N N . ASP A 1 135 ? 94.770 6.591 29.033 1.00 139.77 135 ASP A N 1
ATOM 720 C CA . ASP A 1 135 ? 94.359 8.003 28.985 1.00 128.46 135 ASP A CA 1
ATOM 721 C C . ASP A 1 135 ? 93.212 8.158 30.006 1.00 116.46 135 ASP A C 1
ATOM 722 O O . ASP A 1 135 ? 92.434 7.218 30.203 1.00 111.42 135 ASP A O 1
ATOM 727 N N . GLN A 1 136 ? 93.104 9.319 30.651 1.00 110.86 136 GLN A N 1
ATOM 728 C CA . GLN A 1 136 ? 92.005 9.564 31.592 1.00 110.97 136 GLN A CA 1
ATOM 729 C C . GLN A 1 136 ? 90.714 10.002 30.891 1.00 102.60 136 GLN A C 1
ATOM 730 O O . GLN A 1 136 ? 89.614 9.800 31.418 1.00 91.40 136 GLN A O 1
ATOM 736 N N . ASP A 1 137 ? 90.845 10.615 29.717 1.00 82.64 137 ASP A N 1
ATOM 737 C CA . ASP A 1 137 ? 89.672 10.974 28.948 1.00 70.61 137 ASP A CA 1
ATOM 738 C C . ASP A 1 137 ? 88.939 9.726 28.459 1.00 77.22 137 ASP A C 1
ATOM 739 O O . ASP A 1 137 ? 87.713 9.618 28.580 1.00 73.75 137 ASP A O 1
ATOM 744 N N . PHE A 1 138 ? 89.699 8.810 27.874 1.00 61.22 138 PHE A N 1
ATOM 745 C CA . PHE A 1 138 ? 89.168 7.537 27.441 1.00 64.11 138 PHE A CA 1
ATOM 746 C C . PHE A 1 138 ? 88.489 6.775 28.578 1.00 56.73 138 PHE A C 1
ATOM 747 O O . PHE A 1 138 ? 87.366 6.305 28.407 1.00 55.32 138 PHE A O 1
ATOM 755 N N . GLU A 1 139 ? 89.173 6.648 29.714 1.00 44.36 139 GLU A N 1
ATOM 756 C CA . GLU A 1 139 ? 88.601 6.017 30.916 1.00 56.13 139 GLU A CA 1
ATOM 757 C C . GLU A 1 139 ? 87.175 6.517 31.189 1.00 54.22 139 GLU A C 1
ATOM 758 O O . GLU A 1 139 ? 86.255 5.727 31.382 1.00 57.45 139 GLU A O 1
ATOM 764 N N . ARG A 1 140 ? 86.994 7.830 31.182 1.00 49.58 140 ARG A N 1
ATOM 765 C CA . ARG A 1 140 ? 85.706 8.427 31.548 1.00 51.93 140 ARG A CA 1
ATOM 766 C C . ARG A 1 140 ? 84.678 8.055 30.484 1.00 44.55 140 ARG A C 1
ATOM 767 O O . ARG A 1 140 ? 83.576 7.641 30.803 1.00 41.66 140 ARG A O 1
ATOM 775 N N . LYS A 1 141 ? 85.076 8.169 29.225 1.00 38.30 141 LYS A N 1
ATOM 776 C CA . LYS A 1 141 ? 84.195 7.870 28.112 1.00 48.10 141 LYS A CA 1
ATOM 777 C C . LYS A 1 141 ? 83.791 6.390 28.055 1.00 50.77 141 LYS A C 1
ATOM 778 O O . LYS A 1 141 ? 82.629 6.072 27.829 1.00 51.95 141 LYS A O 1
ATOM 784 N N . ALA A 1 142 ? 84.751 5.498 28.268 1.00 40.01 142 ALA A N 1
ATOM 785 C CA . ALA A 1 142 ? 84.489 4.086 28.192 1.00 39.63 142 ALA A CA 1
ATOM 786 C C . ALA A 1 142 ? 83.581 3.718 29.346 1.00 37.14 142 ALA A C 1
ATOM 787 O O . ALA A 1 142 ? 82.695 2.896 29.210 1.00 40.65 142 ALA A O 1
ATOM 789 N N . ALA A 1 143 ? 83.767 4.358 30.482 1.00 36.80 143 ALA A N 1
ATOM 790 C CA . ALA A 1 143 ? 82.932 3.989 31.604 1.00 31.75 143 ALA A CA 1
ATOM 791 C C . ALA A 1 143 ? 81.501 4.503 31.368 1.00 42.40 143 ALA A C 1
ATOM 792 O O . ALA A 1 143 ? 80.544 3.838 31.726 1.00 44.79 143 ALA A O 1
ATOM 794 N N . LEU A 1 144 ? 81.369 5.665 30.715 1.00 37.23 144 LEU A N 1
ATOM 795 C CA . LEU A 1 144 ? 80.070 6.208 30.382 1.00 32.67 144 LEU A CA 1
ATOM 796 C C . LEU A 1 144 ? 79.343 5.258 29.425 1.00 48.36 144 LEU A C 1
ATOM 797 O O . LEU A 1 144 ? 78.174 4.940 29.632 1.00 44.30 144 LEU A O 1
ATOM 802 N N . PHE A 1 145 ? 80.041 4.803 28.390 1.00 38.55 145 PHE A N 1
ATOM 803 C CA . PHE A 1 145 ? 79.502 3.813 27.479 1.00 44.72 145 PHE A CA 1
ATOM 804 C C . PHE A 1 145 ? 79.018 2.593 28.222 1.00 46.23 145 PHE A C 1
ATOM 805 O O . PHE A 1 145 ? 77.902 2.144 28.034 1.00 36.08 145 PHE A O 1
ATOM 813 N N . ALA A 1 146 ? 79.875 2.050 29.062 1.00 33.27 146 ALA A N 1
ATOM 814 C CA . ALA A 1 146 ? 79.555 0.784 29.691 1.00 37.14 146 ALA A CA 1
ATOM 815 C C . ALA A 1 146 ? 78.355 0.958 30.597 1.00 44.56 146 ALA A C 1
ATOM 816 O O . ALA A 1 146 ? 77.490 0.092 30.657 1.00 45.00 146 ALA A O 1
ATOM 818 N N . LEU A 1 147 ? 78.276 2.086 31.292 1.00 37.08 147 LEU A N 1
ATOM 819 C CA . LEU A 1 147 ? 77.153 2.233 32.214 1.00 44.20 147 LEU A CA 1
ATOM 820 C C . LEU A 1 147 ? 75.891 2.627 31.443 1.00 48.42 147 LEU A C 1
ATOM 821 O O . LEU A 1 147 ? 74.793 2.507 31.942 1.00 38.05 147 LEU A O 1
ATOM 826 N N . SER A 1 148 ? 76.020 3.061 30.202 1.00 32.99 148 SER A N 1
ATOM 827 C CA . SER A 1 148 ? 74.789 3.492 29.550 1.00 38.48 148 SER A CA 1
ATOM 828 C C . SER A 1 148 ? 74.203 2.270 28.847 1.00 43.28 148 SER A C 1
ATOM 829 O O . SER A 1 148 ? 73.019 2.253 28.501 1.00 45.14 148 SER A O 1
ATOM 832 N N . THR A 1 149 ? 74.999 1.197 28.761 1.00 47.02 149 THR A N 1
ATOM 833 C CA . THR A 1 149 ? 74.551 -0.033 28.098 1.00 36.95 149 THR A CA 1
ATOM 834 C C . THR A 1 149 ? 74.551 -1.340 28.927 1.00 45.80 149 THR A C 1
ATOM 835 O O . THR A 1 149 ? 74.050 -2.348 28.457 1.00 47.28 149 THR A O 1
ATOM 839 N N . SER A 1 150 ? 75.080 -1.343 30.144 1.00 40.16 150 SER A N 1
ATOM 840 C CA . SER A 1 150 ? 75.266 -2.614 30.866 1.00 32.71 150 SER A CA 1
ATOM 841 C C . SER A 1 150 ? 74.393 -2.693 32.083 1.00 47.77 150 SER A C 1
ATOM 842 O O . SER A 1 150 ? 74.049 -1.682 32.662 1.00 34.51 150 SER A O 1
ATOM 845 N N . GLU A 1 151 ? 74.103 -3.916 32.511 1.00 39.51 151 GLU A N 1
ATOM 846 C CA . GLU A 1 151 ? 73.208 -4.145 33.623 1.00 34.19 151 GLU A CA 1
ATOM 847 C C . GLU A 1 151 ? 74.021 -4.544 34.811 1.00 36.94 151 GLU A C 1
ATOM 848 O O . GLU A 1 151 ? 73.623 -4.402 35.979 1.00 38.89 151 GLU A O 1
ATOM 854 N N . VAL A 1 152 ? 75.175 -5.092 34.488 1.00 33.24 152 VAL A N 1
ATOM 855 C CA . VAL A 1 152 ? 76.110 -5.555 35.489 1.00 34.50 152 VAL A CA 1
ATOM 856 C C . VAL A 1 152 ? 77.474 -5.074 35.166 1.00 31.20 152 VAL A C 1
ATOM 857 O O . VAL A 1 152 ? 77.972 -5.270 34.040 1.00 40.35 152 VAL A O 1
ATOM 861 N N . LEU A 1 153 ? 78.107 -4.526 36.178 1.00 33.45 153 LEU A N 1
ATOM 862 C CA . LEU A 1 153 ? 79.488 -4.108 36.073 1.00 41.40 153 LEU A CA 1
ATOM 863 C C . LEU A 1 153 ? 80.392 -5.015 36.911 1.00 41.51 153 LEU A C 1
ATOM 864 O O . LEU A 1 153 ? 80.249 -5.104 38.154 1.00 39.91 153 LEU A O 1
ATOM 869 N N . ILE A 1 154 ? 81.298 -5.726 36.251 1.00 38.43 154 ILE A N 1
ATOM 870 C CA . ILE A 1 154 ? 82.213 -6.586 37.011 1.00 39.27 154 ILE A CA 1
ATOM 871 C C . ILE A 1 154 ? 83.508 -5.871 37.304 1.00 40.99 154 ILE A C 1
ATOM 872 O O . ILE A 1 154 ? 84.197 -5.375 36.396 1.00 36.81 154 ILE A O 1
ATOM 877 N N . ILE A 1 155 ? 83.829 -5.831 38.590 1.00 34.90 155 ILE A N 1
ATOM 878 C CA . ILE A 1 155 ? 85.062 -5.230 39.079 1.00 31.97 155 ILE A CA 1
ATOM 879 C C . ILE A 1 155 ? 85.911 -6.311 39.805 1.00 37.84 155 ILE A C 1
ATOM 880 O O . ILE A 1 155 ? 85.482 -6.948 40.775 1.00 45.90 155 ILE A O 1
ATOM 885 N N . ASN A 1 156 ? 87.106 -6.528 39.267 1.00 41.87 156 ASN A N 1
ATOM 886 C CA . ASN A 1 156 ? 88.052 -7.516 39.755 1.00 50.27 156 ASN A CA 1
ATOM 887 C C . ASN A 1 156 ? 89.066 -6.878 40.704 1.00 48.30 156 ASN A C 1
ATOM 888 O O . ASN A 1 156 ? 89.850 -6.039 40.291 1.00 55.89 156 ASN A O 1
ATOM 893 N N . ILE A 1 157 ? 89.061 -7.270 41.955 1.00 46.98 157 ILE A N 1
ATOM 894 C CA . ILE A 1 157 ? 90.027 -6.758 42.890 1.00 51.02 157 ILE A CA 1
ATOM 895 C C . ILE A 1 157 ? 90.745 -7.875 43.650 1.00 64.68 157 ILE A C 1
ATOM 896 O O . ILE A 1 157 ? 90.165 -8.880 43.968 1.00 57.99 157 ILE A O 1
ATOM 901 N N . TRP A 1 158 ? 92.011 -7.672 43.960 1.00 64.18 158 TRP A N 1
ATOM 902 C CA . TRP A 1 158 ? 92.834 -8.691 44.559 1.00 72.56 158 TRP A CA 1
ATOM 903 C C . TRP A 1 158 ? 92.602 -8.492 46.015 1.00 77.12 158 TRP A C 1
ATOM 904 O O . TRP A 1 158 ? 92.164 -7.437 46.464 1.00 91.80 158 TRP A O 1
ATOM 915 N N . GLU A 1 159 ? 92.914 -9.513 46.780 1.00 69.12 159 GLU A N 1
ATOM 916 C CA . GLU A 1 159 ? 92.510 -9.608 48.161 1.00 85.14 159 GLU A CA 1
ATOM 917 C C . GLU A 1 159 ? 93.429 -8.674 48.936 1.00 108.12 159 GLU A C 1
ATOM 918 O O . GLU A 1 159 ? 93.031 -7.602 49.369 1.00 117.76 159 GLU A O 1
ATOM 924 N N . THR A 1 160 ? 94.664 -9.107 49.092 1.00 112.65 160 THR A N 1
ATOM 925 C CA . THR A 1 160 ? 95.536 -8.804 50.201 1.00 123.67 160 THR A CA 1
ATOM 926 C C . THR A 1 160 ? 95.484 -7.330 49.874 1.00 148.21 160 THR A C 1
ATOM 927 O O . THR A 1 160 ? 95.986 -6.511 50.631 1.00 132.32 160 THR A O 1
ATOM 931 N N . GLN A 1 161 ? 94.882 -6.981 48.744 1.00 189.17 161 GLN A N 1
ATOM 932 C CA . GLN A 1 161 ? 94.867 -5.592 48.355 1.00 192.77 161 GLN A CA 1
ATOM 933 C C . GLN A 1 161 ? 93.463 -5.035 48.241 1.00 180.28 161 GLN A C 1
ATOM 934 O O . GLN A 1 161 ? 93.215 -4.166 47.427 1.00 187.05 161 GLN A O 1
ATOM 940 N N . VAL A 1 162 ? 92.562 -5.511 49.077 1.00 144.87 162 VAL A N 1
ATOM 941 C CA . VAL A 1 162 ? 91.206 -5.038 49.019 1.00 120.98 162 VAL A CA 1
ATOM 942 C C . VAL A 1 162 ? 90.980 -3.906 49.986 1.00 127.53 162 VAL A C 1
ATOM 943 O O . VAL A 1 162 ? 90.815 -4.103 51.178 1.00 117.33 162 VAL A O 1
ATOM 947 N N . GLY A 1 163 ? 90.957 -2.707 49.446 1.00 146.72 163 GLY A N 1
ATOM 948 C CA . GLY A 1 163 ? 90.661 -1.543 50.240 1.00 161.32 163 GLY A CA 1
ATOM 949 C C . GLY A 1 163 ? 91.809 -0.591 50.095 1.00 164.99 163 GLY A C 1
ATOM 950 O O . GLY A 1 163 ? 92.413 -0.177 51.079 1.00 177.12 163 GLY A O 1
ATOM 951 N N . LEU A 1 164 ? 92.118 -0.294 48.842 1.00 149.22 164 LEU A N 1
ATOM 952 C CA . LEU A 1 164 ? 93.285 0.471 48.518 1.00 139.73 164 LEU A CA 1
ATOM 953 C C . LEU A 1 164 ? 93.403 0.542 47.024 1.00 142.56 164 LEU A C 1
ATOM 954 O O . LEU A 1 164 ? 93.250 -0.449 46.337 1.00 131.15 164 LEU A O 1
ATOM 959 N N . TYR A 1 165 ? 93.665 1.729 46.514 1.00 158.65 165 TYR A N 1
ATOM 960 C CA . TYR A 1 165 ? 93.887 1.872 45.093 1.00 170.11 165 TYR A CA 1
ATOM 961 C C . TYR A 1 165 ? 94.976 0.888 44.686 1.00 197.19 165 TYR A C 1
ATOM 962 O O . TYR A 1 165 ? 94.752 -0.016 43.884 1.00 192.43 165 TYR A O 1
ATOM 971 N N . GLN A 1 166 ? 96.149 1.085 45.276 1.00 227.91 166 GLN A N 1
ATOM 972 C CA . GLN A 1 166 ? 97.322 0.238 45.092 1.00 218.61 166 GLN A CA 1
ATOM 973 C C . GLN A 1 166 ? 97.120 -0.942 44.136 1.00 209.00 166 GLN A C 1
ATOM 974 O O . GLN A 1 166 ? 98.024 -1.254 43.360 1.00 212.58 166 GLN A O 1
ATOM 980 N N . GLY A 1 167 ? 95.963 -1.612 44.200 1.00 192.32 167 GLY A N 1
ATOM 981 C CA . GLY A 1 167 ? 95.768 -2.786 43.393 1.00 176.30 167 GLY A CA 1
ATOM 982 C C . GLY A 1 167 ? 94.280 -3.045 43.310 1.00 171.03 167 GLY A C 1
ATOM 983 O O . GLY A 1 167 ? 93.868 -4.035 42.715 1.00 164.69 167 GLY A O 1
ATOM 984 N N . ALA A 1 168 ? 93.489 -2.200 43.978 1.00 174.08 168 ALA A N 1
ATOM 985 C CA . ALA A 1 168 ? 92.176 -1.814 43.467 1.00 165.28 168 ALA A CA 1
ATOM 986 C C . ALA A 1 168 ? 92.320 -0.374 43.028 1.00 155.05 168 ALA A C 1
ATOM 987 O O . ALA A 1 168 ? 93.235 0.349 43.449 1.00 159.45 168 ALA A O 1
ATOM 989 N N . ASN A 1 169 ? 91.360 0.057 42.242 1.00 114.16 169 ASN A N 1
ATOM 990 C CA . ASN A 1 169 ? 91.295 1.439 41.915 1.00 90.37 169 ASN A CA 1
ATOM 991 C C . ASN A 1 169 ? 90.019 1.994 42.452 1.00 80.96 169 ASN A C 1
ATOM 992 O O . ASN A 1 169 ? 88.996 1.921 41.812 1.00 66.00 169 ASN A O 1
ATOM 997 N N . MET A 1 170 ? 90.080 2.530 43.655 1.00 68.13 170 MET A N 1
ATOM 998 C CA . MET A 1 170 ? 88.976 3.328 44.131 1.00 78.79 170 MET A CA 1
ATOM 999 C C . MET A 1 170 ? 88.909 4.536 43.219 1.00 63.66 170 MET A C 1
ATOM 1000 O O . MET A 1 170 ? 87.887 5.194 43.138 1.00 75.44 170 MET A O 1
ATOM 1005 N N . GLY A 1 171 ? 90.009 4.796 42.513 1.00 57.54 171 GLY A N 1
ATOM 1006 C CA . GLY A 1 171 ? 90.038 5.766 41.435 1.00 50.31 171 GLY A CA 1
ATOM 1007 C C . GLY A 1 171 ? 89.123 5.297 40.324 1.00 58.32 171 GLY A C 1
ATOM 1008 O O . GLY A 1 171 ? 88.403 6.088 39.709 1.00 51.36 171 GLY A O 1
ATOM 1009 N N . LEU A 1 172 ? 89.162 3.992 40.066 1.00 57.22 172 LEU A N 1
ATOM 1010 C CA . LEU A 1 172 ? 88.287 3.379 39.084 1.00 52.46 172 LEU A CA 1
ATOM 1011 C C . LEU A 1 172 ? 86.844 3.372 39.587 1.00 44.51 172 LEU A C 1
ATOM 1012 O O . LEU A 1 172 ? 85.935 3.708 38.847 1.00 45.51 172 LEU A O 1
ATOM 1017 N N . LEU A 1 173 ? 86.639 3.017 40.851 1.00 36.91 173 LEU A N 1
ATOM 1018 C CA . LEU A 1 173 ? 85.299 3.013 41.401 1.00 41.36 173 LEU A CA 1
ATOM 1019 C C . LEU A 1 173 ? 84.736 4.417 41.432 1.00 50.46 173 LEU A C 1
ATOM 1020 O O . LEU A 1 173 ? 83.587 4.639 41.034 1.00 49.72 173 LEU A O 1
ATOM 1025 N N . LYS A 1 174 ? 85.550 5.371 41.874 1.00 38.56 174 LYS A N 1
ATOM 1026 C CA . LYS A 1 174 ? 85.095 6.766 41.946 1.00 48.78 174 LYS A CA 1
ATOM 1027 C C . LYS A 1 174 ? 84.696 7.278 40.568 1.00 37.36 174 LYS A C 1
ATOM 1028 O O . LYS A 1 174 ? 83.761 8.049 40.451 1.00 51.82 174 LYS A O 1
ATOM 1034 N N . THR A 1 175 ? 85.417 6.852 39.525 1.00 39.39 175 THR A N 1
ATOM 1035 C CA . THR A 1 175 ? 85.023 7.203 38.175 1.00 42.58 175 THR A CA 1
ATOM 1036 C C . THR A 1 175 ? 83.646 6.602 37.850 1.00 39.78 175 THR A C 1
ATOM 1037 O O . THR A 1 175 ? 82.771 7.272 37.302 1.00 41.73 175 THR A O 1
ATOM 1041 N N . VAL A 1 176 ? 83.472 5.336 38.196 1.00 31.10 176 VAL A N 1
ATOM 1042 C CA . VAL A 1 176 ? 82.170 4.674 38.041 1.00 42.72 176 VAL A CA 1
ATOM 1043 C C . VAL A 1 176 ? 81.080 5.413 38.776 1.00 37.40 176 VAL A C 1
ATOM 1044 O O . VAL A 1 176 ? 80.028 5.701 38.186 1.00 34.57 176 VAL A O 1
ATOM 1048 N N . PHE A 1 177 ? 81.333 5.754 40.039 1.00 34.46 177 PHE A N 1
ATOM 1049 C CA . PHE A 1 177 ? 80.383 6.562 40.808 1.00 33.94 177 PHE A CA 1
ATOM 1050 C C . PHE A 1 177 ? 80.062 7.858 40.086 1.00 42.87 177 PHE A C 1
ATOM 1051 O O . PHE A 1 177 ? 78.886 8.231 39.941 1.00 48.31 177 PHE A O 1
ATOM 1059 N N . GLU A 1 178 ? 81.089 8.537 39.593 1.00 43.29 178 GLU A N 1
ATOM 1060 C CA . GLU A 1 178 ? 80.842 9.811 38.907 1.00 53.93 178 GLU A CA 1
ATOM 1061 C C . GLU A 1 178 ? 80.012 9.661 37.645 1.00 43.04 178 GLU A C 1
ATOM 1062 O O . GLU A 1 178 ? 79.096 10.445 37.385 1.00 41.20 178 GLU A O 1
ATOM 1068 N N . VAL A 1 179 ? 80.375 8.660 36.850 1.00 43.00 179 VAL A N 1
ATOM 1069 C CA . VAL A 1 179 ? 79.801 8.486 35.544 1.00 36.86 179 VAL A CA 1
ATOM 1070 C C . VAL A 1 179 ? 78.346 8.043 35.708 1.00 40.42 179 VAL A C 1
ATOM 1071 O O . VAL A 1 179 ? 77.446 8.466 34.975 1.00 38.15 179 VAL A O 1
ATOM 1075 N N . ASN A 1 180 ? 78.114 7.255 36.744 1.00 40.91 180 ASN A N 1
ATOM 1076 C CA . ASN A 1 180 ? 76.787 6.781 37.030 1.00 37.48 180 ASN A CA 1
ATOM 1077 C C . ASN A 1 180 ? 75.858 7.917 37.466 1.00 37.82 180 ASN A C 1
ATOM 1078 O O . ASN A 1 180 ? 74.714 8.061 36.957 1.00 39.33 180 ASN A O 1
ATOM 1083 N N . LEU A 1 181 ? 76.326 8.712 38.422 1.00 53.14 181 LEU A N 1
ATOM 1084 C CA . LEU A 1 181 ? 75.609 9.915 38.853 1.00 33.95 181 LEU A CA 1
ATOM 1085 C C . LEU A 1 181 ? 75.227 10.787 37.647 1.00 42.93 181 LEU A C 1
ATOM 1086 O O . LEU A 1 181 ? 74.080 11.181 37.485 1.00 39.38 181 LEU A O 1
ATOM 1091 N N . SER A 1 182 ? 76.191 11.061 36.770 1.00 33.72 182 SER A N 1
ATOM 1092 C CA . SER A 1 182 ? 75.929 11.979 35.667 1.00 36.20 182 SER A CA 1
ATOM 1093 C C . SER A 1 182 ? 74.939 11.377 34.641 1.00 40.55 182 SER A C 1
ATOM 1094 O O . SER A 1 182 ? 74.147 12.097 34.023 1.00 38.96 182 SER A O 1
ATOM 1097 N N . LEU A 1 183 ? 74.984 10.051 34.481 1.00 42.90 183 LEU A N 1
ATOM 1098 C CA . LEU A 1 183 ? 74.071 9.340 33.594 1.00 34.29 183 LEU A CA 1
ATOM 1099 C C . LEU A 1 183 ? 72.637 9.221 34.122 1.00 39.49 183 LEU A C 1
ATOM 1100 O O . LEU A 1 183 ? 71.707 9.267 33.349 1.00 38.17 183 LEU A O 1
ATOM 1105 N N . PHE A 1 184 ? 72.469 9.083 35.432 1.00 34.28 184 PHE A N 1
ATOM 1106 C CA . PHE A 1 184 ? 71.194 8.628 35.998 1.00 34.52 184 PHE A CA 1
ATOM 1107 C C . PHE A 1 184 ? 70.715 9.484 37.141 1.00 43.59 184 PHE A C 1
ATOM 1108 O O . PHE A 1 184 ? 69.656 9.209 37.669 1.00 39.09 184 PHE A O 1
ATOM 1116 N N . GLY A 1 185 ? 71.517 10.459 37.576 1.00 35.13 185 GLY A N 1
ATOM 1117 C CA . GLY A 1 185 ? 71.158 11.274 38.724 1.00 35.20 185 GLY A CA 1
ATOM 1118 C C . GLY A 1 185 ? 69.917 12.106 38.405 1.00 54.21 185 GLY A C 1
ATOM 1119 O O . GLY A 1 185 ? 69.009 12.226 39.227 1.00 37.48 185 GLY A O 1
ATOM 1120 N N . LYS A 1 186 ? 69.863 12.679 37.208 1.00 36.04 186 LYS A N 1
ATOM 1121 C CA . LYS A 1 186 ? 68.698 13.501 36.829 1.00 38.18 186 LYS A CA 1
ATOM 1122 C C . LYS A 1 186 ? 67.375 12.687 36.756 1.00 38.91 186 LYS A C 1
ATOM 1123 O O . LYS A 1 186 ? 66.372 13.068 37.373 1.00 57.10 186 LYS A O 1
ATOM 1129 N N . SER A 1 187 ? 67.374 11.582 36.006 1.00 41.16 187 SER A N 1
ATOM 1130 C CA . SER A 1 187 ? 66.219 10.649 35.964 1.00 36.63 187 SER A CA 1
ATOM 1131 C C . SER A 1 187 ? 65.778 10.200 37.360 1.00 36.74 187 SER A C 1
ATOM 1132 O O . SER A 1 187 ? 64.609 10.220 37.684 1.00 42.42 187 SER A O 1
ATOM 1135 N N . LYS A 1 188 ? 66.736 9.782 38.179 1.00 39.05 188 LYS A N 1
ATOM 1136 C CA . LYS A 1 188 ? 66.432 9.249 39.499 1.00 47.43 188 LYS A CA 1
ATOM 1137 C C . LYS A 1 188 ? 65.727 10.278 40.374 1.00 54.23 188 LYS A C 1
ATOM 1138 O O . LYS A 1 188 ? 64.775 9.952 41.076 1.00 57.27 188 LYS A O 1
ATOM 1144 N N . LEU A 1 189 ? 66.204 11.519 40.333 1.00 52.89 189 LEU A N 1
ATOM 1145 C CA . LEU A 1 189 ? 65.586 12.574 41.116 1.00 50.32 189 LEU A CA 1
ATOM 1146 C C . LEU A 1 189 ? 64.171 12.893 40.642 1.00 49.62 189 LEU A C 1
ATOM 1147 O O . LEU A 1 189 ? 63.240 12.914 41.440 1.00 56.69 189 LEU A O 1
ATOM 1152 N N . GLU A 1 190 ? 64.024 13.116 39.339 1.00 44.66 190 GLU A N 1
ATOM 1153 C CA . GLU A 1 190 ? 62.798 13.652 38.740 1.00 50.32 190 GLU A CA 1
ATOM 1154 C C . GLU A 1 190 ? 61.655 12.666 38.451 1.00 55.17 190 GLU A C 1
ATOM 1155 O O . GLU A 1 190 ? 60.518 13.067 38.349 1.00 56.58 190 GLU A O 1
ATOM 1161 N N . THR A 1 191 ? 61.955 11.392 38.287 1.00 56.28 191 THR A N 1
ATOM 1162 C CA . THR A 1 191 ? 60.911 10.419 38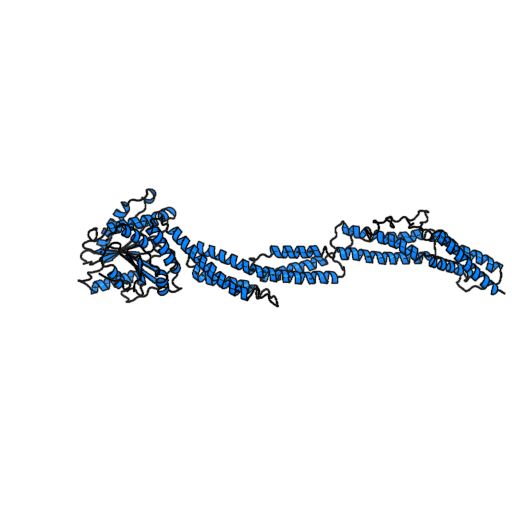.017 1.00 40.49 191 THR A CA 1
ATOM 1163 C C . THR A 1 191 ? 60.888 9.347 39.096 1.00 45.41 191 THR A C 1
ATOM 1164 O O . THR A 1 191 ? 59.974 8.533 39.147 1.00 46.03 191 THR A O 1
ATOM 1168 N N . HIS A 1 192 ? 61.929 9.326 39.927 1.00 54.68 192 HIS A N 1
ATOM 1169 C CA . HIS A 1 192 ? 62.117 8.256 40.898 1.00 53.20 192 HIS A CA 1
ATOM 1170 C C . HIS A 1 192 ? 62.075 6.897 40.214 1.00 64.60 192 HIS A C 1
ATOM 1171 O O . HIS A 1 192 ? 61.376 5.994 40.675 1.00 72.00 192 HIS A O 1
ATOM 1178 N N . ASN A 1 193 ? 62.804 6.719 39.134 1.00 46.96 193 ASN A N 1
ATOM 1179 C CA . ASN A 1 193 ? 62.806 5.413 38.523 1.00 63.27 193 ASN A CA 1
ATOM 1180 C C . ASN A 1 193 ? 63.677 4.444 39.306 1.00 66.92 193 ASN A C 1
ATOM 1181 O O . ASN A 1 193 ? 64.655 4.843 39.881 1.00 59.06 193 ASN A O 1
ATOM 1186 N N . ASP A 1 194 ? 63.299 3.174 39.329 1.00 59.86 194 ASP A N 1
ATOM 1187 C CA . ASP A 1 194 ? 63.947 2.187 40.171 1.00 67.72 194 ASP A CA 1
ATOM 1188 C C . ASP A 1 194 ? 65.238 1.640 39.538 1.00 62.45 194 ASP A C 1
ATOM 1189 O O . ASP A 1 194 ? 65.800 0.667 40.027 1.00 66.72 194 ASP A O 1
ATOM 1194 N N . HIS A 1 195 ? 65.696 2.261 38.453 1.00 52.31 195 HIS A N 1
ATOM 1195 C CA . HIS A 1 195 ? 66.882 1.773 37.772 1.00 51.70 195 HIS A CA 1
ATOM 1196 C C . HIS A 1 195 ? 68.157 1.743 38.652 1.00 59.22 195 HIS A C 1
ATOM 1197 O O . HIS A 1 195 ? 68.498 2.698 39.348 1.00 58.28 195 HIS A O 1
ATOM 1204 N N . LYS A 1 196 ? 68.853 0.616 38.615 1.00 51.42 196 LYS A N 1
ATOM 1205 C CA . LYS A 1 196 ? 70.133 0.505 39.285 1.00 49.83 196 LYS A CA 1
ATOM 1206 C C . LYS A 1 196 ? 71.078 -0.239 38.365 1.00 42.35 196 LYS A C 1
ATOM 1207 O O . LYS A 1 196 ? 70.687 -0.700 37.300 1.00 37.60 196 LYS A O 1
ATOM 1213 N N . VAL A 1 197 ? 72.341 -0.286 38.751 1.00 45.52 197 VAL A N 1
ATOM 1214 C CA . VAL A 1 197 ? 73.253 -1.218 38.143 1.00 56.12 197 VAL A CA 1
ATOM 1215 C C . VAL A 1 197 ? 73.799 -2.087 39.292 1.00 57.11 197 VAL A C 1
ATOM 1216 O O . VAL A 1 197 ? 73.940 -1.619 40.434 1.00 45.95 197 VAL A O 1
ATOM 1220 N N . LEU A 1 198 ? 74.038 -3.365 39.014 1.00 34.74 198 LEU A N 1
ATOM 1221 C CA . LEU A 1 198 ? 74.673 -4.238 40.007 1.00 31.49 198 LEU A CA 1
ATOM 1222 C C . LEU A 1 198 ? 76.183 -4.084 39.914 1.00 40.63 198 LEU A C 1
ATOM 1223 O O . LEU A 1 198 ? 76.770 -4.237 38.823 1.00 39.72 198 LEU A O 1
ATOM 1228 N N . LEU A 1 199 ? 76.827 -3.757 41.030 1.00 35.77 199 LEU A N 1
ATOM 1229 C CA . LEU A 1 199 ? 78.306 -3.945 41.099 1.00 33.34 199 LEU A CA 1
ATOM 1230 C C . LEU A 1 199 ? 78.600 -5.346 41.561 1.00 39.64 199 LEU A C 1
ATOM 1231 O O . LEU A 1 199 ? 78.223 -5.761 42.691 1.00 45.64 199 LEU A O 1
ATOM 1236 N N . LEU A 1 200 ? 79.245 -6.097 40.683 1.00 33.20 200 LEU A N 1
ATOM 1237 C CA . LEU A 1 200 ? 79.664 -7.435 41.044 1.00 31.48 200 LEU A CA 1
ATOM 1238 C C . LEU A 1 200 ? 81.164 -7.416 41.306 1.00 36.54 200 LEU A C 1
ATOM 1239 O O . LEU A 1 200 ? 81.973 -7.244 40.385 1.00 46.90 200 LEU A O 1
ATOM 1244 N N . ILE A 1 201 ? 81.532 -7.517 42.579 1.00 47.86 201 ILE A N 1
ATOM 1245 C CA . ILE A 1 201 ? 82.954 -7.471 42.979 1.00 37.88 201 ILE A CA 1
ATOM 1246 C C . ILE A 1 201 ? 83.536 -8.891 43.041 1.00 37.67 201 ILE A C 1
ATOM 1247 O O . ILE A 1 201 ? 83.173 -9.669 43.915 1.00 35.53 201 ILE A O 1
ATOM 1252 N N . VAL A 1 202 ? 84.386 -9.242 42.087 1.00 29.64 202 VAL A N 1
ATOM 1253 C CA . VAL A 1 202 ? 85.125 -10.464 42.168 1.00 33.69 202 VAL A CA 1
ATOM 1254 C C . VAL A 1 202 ? 86.475 -10.270 42.887 1.00 45.27 202 VAL A C 1
ATOM 1255 O O . VAL A 1 202 ? 87.377 -9.608 42.392 1.00 44.41 202 VAL A O 1
ATOM 1259 N N . ILE A 1 203 ? 86.581 -10.841 44.076 1.00 51.14 203 ILE A N 1
ATOM 1260 C CA . ILE A 1 203 ? 87.838 -10.873 44.791 1.00 46.06 203 ILE A CA 1
ATOM 1261 C C . ILE A 1 203 ? 88.744 -11.983 44.214 1.00 47.30 203 ILE A C 1
ATOM 1262 O O . ILE A 1 203 ? 88.377 -13.190 44.162 1.00 46.14 203 ILE A O 1
ATOM 1267 N N . ARG A 1 204 ? 89.903 -11.566 43.717 1.00 35.50 204 ARG A N 1
ATOM 1268 C CA . ARG A 1 204 ? 90.782 -12.497 43.024 1.00 39.63 204 ARG A CA 1
ATOM 1269 C C . ARG A 1 204 ? 91.918 -13.005 43.894 1.00 35.59 204 ARG A C 1
ATOM 1270 O O . ARG A 1 204 ? 92.362 -12.303 44.797 1.00 50.07 204 ARG A O 1
ATOM 1278 N N . ASP A 1 205 ? 92.355 -14.241 43.632 1.00 35.74 205 ASP A N 1
ATOM 1279 C CA . ASP A 1 205 ? 93.392 -14.904 44.430 1.00 48.84 205 ASP A CA 1
ATOM 1280 C C . ASP A 1 205 ? 93.050 -14.851 45.923 1.00 51.32 205 ASP A C 1
ATOM 1281 O O . ASP A 1 205 ? 93.907 -14.608 46.764 1.00 56.43 205 ASP A O 1
ATOM 1286 N N . HIS A 1 206 ? 91.787 -15.082 46.245 1.00 47.99 206 HIS A N 1
ATOM 1287 C CA . HIS A 1 206 ? 91.353 -15.180 47.635 1.00 42.42 206 HIS A CA 1
ATOM 1288 C C . HIS A 1 206 ? 92.004 -16.394 48.280 1.00 51.40 206 HIS A C 1
ATOM 1289 O O . HIS A 1 206 ? 91.888 -17.517 47.788 1.00 54.67 206 HIS A O 1
ATOM 1296 N N . VAL A 1 207 ? 92.696 -16.163 49.385 1.00 72.51 207 VAL A N 1
ATOM 1297 C CA . VAL A 1 207 ? 93.370 -17.240 50.098 1.00 75.57 207 VAL A CA 1
ATOM 1298 C C . VAL A 1 207 ? 92.403 -17.924 51.056 1.00 61.21 207 VAL A C 1
ATOM 1299 O O . VAL A 1 207 ? 92.262 -19.140 51.044 1.00 81.91 207 VAL A O 1
ATOM 1303 N N . GLY A 1 208 ? 91.730 -17.140 51.887 1.00 66.02 208 GLY A N 1
ATOM 1304 C CA . GLY A 1 208 ? 90.713 -17.696 52.759 1.00 80.85 208 GLY A CA 1
ATOM 1305 C C . GLY A 1 208 ? 90.907 -17.540 54.257 1.00 85.93 208 GLY A C 1
ATOM 1306 O O . GLY A 1 208 ? 90.133 -18.077 55.040 1.00 90.68 208 GLY A O 1
ATOM 1307 N N . VAL A 1 209 ? 91.931 -16.816 54.679 1.00 89.59 209 VAL A N 1
ATOM 1308 C CA . VAL A 1 209 ? 92.103 -16.620 56.109 1.00 103.21 209 VAL A CA 1
ATOM 1309 C C . VAL A 1 209 ? 91.083 -15.590 56.583 1.00 100.64 209 VAL A C 1
ATOM 1310 O O . VAL A 1 209 ? 90.607 -15.653 57.717 1.00 101.23 209 VAL A O 1
ATOM 1314 N N . THR A 1 210 ? 90.741 -14.659 55.695 1.00 95.89 210 THR A N 1
ATOM 1315 C CA . THR A 1 210 ? 89.649 -13.720 55.921 1.00 90.46 210 THR A CA 1
ATOM 1316 C C . THR A 1 210 ? 88.440 -14.190 55.128 1.00 93.02 210 THR A C 1
ATOM 1317 O O . THR A 1 210 ? 88.544 -14.409 53.920 1.00 100.83 210 THR A O 1
ATOM 1321 N N . PRO A 1 211 ? 87.291 -14.357 55.801 1.00 78.20 211 PRO A N 1
ATOM 1322 C CA . PRO A 1 211 ? 86.052 -14.782 55.132 1.00 67.19 211 PRO A CA 1
ATOM 1323 C C . PRO A 1 211 ? 85.521 -13.686 54.199 1.00 63.96 211 PRO A C 1
ATOM 1324 O O . PRO A 1 211 ? 85.676 -12.502 54.491 1.00 64.01 211 PRO A O 1
ATOM 1328 N N . VAL A 1 212 ? 84.899 -14.076 53.093 1.00 71.95 212 VAL A N 1
ATOM 1329 C CA . VAL A 1 212 ? 84.450 -13.102 52.107 1.00 61.28 212 VAL A CA 1
ATOM 1330 C C . VAL A 1 212 ? 83.408 -12.170 52.729 1.00 59.05 212 VAL A C 1
ATOM 1331 O O . VAL A 1 212 ? 83.364 -10.970 52.419 1.00 64.54 212 VAL A O 1
ATOM 1335 N N . GLU A 1 213 ? 82.603 -12.712 53.636 1.00 60.66 213 GLU A N 1
ATOM 1336 C CA . GLU A 1 213 ? 81.598 -11.926 54.345 1.00 55.26 213 GLU A CA 1
ATOM 1337 C C . GLU A 1 213 ? 82.279 -10.771 55.059 1.00 66.89 213 GLU A C 1
ATOM 1338 O O . GLU A 1 213 ? 81.790 -9.647 55.040 1.00 74.01 213 GLU A O 1
ATOM 1344 N N . SER A 1 214 ? 83.439 -11.045 55.642 1.00 66.78 214 SER A N 1
ATOM 1345 C CA . SER A 1 214 ? 84.200 -10.016 56.345 1.00 62.41 214 SER A CA 1
ATOM 1346 C C . SER A 1 214 ? 84.783 -8.971 55.387 1.00 62.18 214 SER A C 1
ATOM 1347 O O . SER A 1 214 ? 84.734 -7.768 55.659 1.00 57.61 214 SER A O 1
ATOM 1350 N N . LEU A 1 215 ? 85.332 -9.429 54.264 1.00 57.33 215 LEU A N 1
ATOM 1351 C CA . LEU A 1 215 ? 85.853 -8.513 53.251 1.00 53.98 215 LEU A CA 1
ATOM 1352 C C . LEU A 1 215 ? 84.729 -7.650 52.633 1.00 55.04 215 LEU A C 1
ATOM 1353 O O . LEU A 1 215 ? 84.935 -6.483 52.306 1.00 54.35 215 LEU A O 1
ATOM 1358 N N . ALA A 1 216 ? 83.544 -8.240 52.493 1.00 53.16 216 ALA A N 1
ATOM 1359 C CA . ALA A 1 216 ? 82.414 -7.606 51.834 1.00 44.89 216 ALA A CA 1
ATOM 1360 C C . ALA A 1 216 ? 81.886 -6.442 52.637 1.00 57.16 216 ALA A C 1
ATOM 1361 O O . ALA A 1 216 ? 81.631 -5.361 52.085 1.00 59.21 216 ALA A O 1
ATOM 1363 N N . LYS A 1 217 ? 81.715 -6.671 53.939 1.00 68.24 217 LYS A N 1
ATOM 1364 C CA . LYS A 1 217 ? 81.207 -5.645 54.846 1.00 67.20 217 LYS A CA 1
ATOM 1365 C C . LYS A 1 217 ? 82.135 -4.444 54.869 1.00 61.32 217 LYS A C 1
ATOM 1366 O O . LYS A 1 217 ? 81.695 -3.311 54.705 1.00 60.49 217 LYS A O 1
ATOM 1372 N N . THR A 1 218 ? 83.423 -4.706 55.056 1.00 62.20 218 THR A N 1
ATOM 1373 C CA . THR A 1 218 ? 84.428 -3.656 55.014 1.00 68.97 218 THR A CA 1
ATOM 1374 C C . THR A 1 218 ? 84.325 -2.851 53.723 1.00 72.09 218 THR A C 1
ATOM 1375 O O . THR A 1 218 ? 84.186 -1.627 53.752 1.00 65.63 218 THR A O 1
ATOM 1379 N N . PHE A 1 219 ? 84.368 -3.548 52.592 1.00 63.78 219 PHE A N 1
ATOM 1380 C CA . PHE A 1 219 ? 84.400 -2.882 51.295 1.00 58.79 219 PHE A CA 1
ATOM 1381 C C . PHE A 1 219 ? 83.100 -2.108 50.996 1.00 51.99 219 PHE A C 1
ATOM 1382 O O . PHE A 1 219 ? 83.130 -1.000 50.453 1.00 44.68 219 PHE A O 1
ATOM 1390 N N . THR A 1 220 ? 81.967 -2.697 51.370 1.00 54.34 220 THR A N 1
ATOM 1391 C CA . THR A 1 220 ? 80.678 -2.049 51.213 1.00 53.82 220 THR A CA 1
ATOM 1392 C C . THR A 1 220 ? 80.692 -0.685 51.888 1.00 72.36 220 THR A C 1
ATOM 1393 O O . THR A 1 220 ? 80.249 0.310 51.312 1.00 81.63 220 THR A O 1
ATOM 1397 N N . LEU A 1 221 ? 81.240 -0.630 53.096 1.00 83.25 221 LEU A N 1
ATOM 1398 C CA . LEU A 1 221 ? 81.189 0.607 53.857 1.00 83.38 221 LEU A CA 1
ATOM 1399 C C . LEU A 1 221 ? 82.181 1.613 53.278 1.00 61.94 221 LEU A C 1
ATOM 1400 O O . LEU A 1 221 ? 81.920 2.820 53.252 1.00 55.31 221 LEU A O 1
ATOM 1405 N N . ASP A 1 222 ? 83.292 1.123 52.752 1.00 53.45 222 ASP A N 1
ATOM 1406 C CA . ASP A 1 222 ? 84.165 2.026 52.014 1.00 54.13 222 ASP A CA 1
ATOM 1407 C C . ASP A 1 222 ? 83.419 2.639 50.827 1.00 60.99 222 ASP A C 1
ATOM 1408 O O . ASP A 1 222 ? 83.497 3.844 50.600 1.00 65.73 222 ASP A O 1
ATOM 1413 N N . LEU A 1 223 ? 82.662 1.807 50.112 1.00 57.28 223 LEU A N 1
ATOM 1414 C CA . LEU A 1 223 ? 81.894 2.243 48.957 1.00 46.64 223 LEU A CA 1
ATOM 1415 C C . LEU A 1 223 ? 80.897 3.341 49.271 1.00 45.18 223 LEU A C 1
ATOM 1416 O O . LEU A 1 223 ? 80.806 4.331 48.548 1.00 53.77 223 LEU A O 1
ATOM 1421 N N . GLN A 1 224 ? 80.122 3.133 50.333 1.00 42.56 224 GLN A N 1
ATOM 1422 C CA . GLN A 1 224 ? 79.078 4.072 50.703 1.00 43.85 224 GLN A CA 1
ATOM 1423 C C . GLN A 1 224 ? 79.718 5.404 51.098 1.00 55.56 224 GLN A C 1
ATOM 1424 O O . GLN A 1 224 ? 79.235 6.483 50.724 1.00 51.53 224 GLN A O 1
ATOM 1430 N N . ASN A 1 225 ? 80.825 5.303 51.833 1.00 49.98 225 ASN A N 1
ATOM 1431 C CA . ASN A 1 225 ? 81.559 6.467 52.304 1.00 52.94 225 ASN A CA 1
ATOM 1432 C C . ASN A 1 225 ? 81.994 7.306 51.124 1.00 58.38 225 ASN A C 1
ATOM 1433 O O . ASN A 1 225 ? 81.714 8.507 51.072 1.00 60.67 225 ASN A O 1
ATOM 1438 N N . MET A 1 226 ? 82.657 6.658 50.168 1.00 50.80 226 MET A N 1
ATOM 1439 C CA . MET A 1 226 ? 83.099 7.331 48.950 1.00 42.32 226 MET A CA 1
ATOM 1440 C C . MET A 1 226 ? 81.930 7.954 48.199 1.00 49.96 226 MET A C 1
ATOM 1441 O O . MET A 1 226 ? 82.034 9.067 47.680 1.00 69.00 226 MET A O 1
ATOM 1446 N N . TRP A 1 227 ? 80.814 7.230 48.151 1.00 52.99 227 TRP A N 1
ATOM 1447 C CA . TRP A 1 227 ? 79.622 7.769 47.523 1.00 55.71 227 TRP A CA 1
ATOM 1448 C C . TRP A 1 227 ? 79.122 9.020 48.245 1.00 54.24 227 TRP A C 1
ATOM 1449 O O . TRP A 1 227 ? 78.842 10.008 47.609 1.00 47.53 227 TRP A O 1
ATOM 1460 N N . SER A 1 228 ? 78.971 8.960 49.563 1.00 62.33 228 SER A N 1
ATOM 1461 C CA . SER A 1 228 ? 78.510 10.121 50.330 1.00 69.73 228 SER A CA 1
ATOM 1462 C C . SER A 1 228 ? 79.395 11.351 50.137 1.00 64.85 228 SER A C 1
ATOM 1463 O O . SER A 1 228 ? 78.929 12.486 50.178 1.00 53.47 228 SER A O 1
ATOM 1466 N N . SER A 1 229 ? 80.684 11.134 49.936 1.00 48.11 229 SER A N 1
ATOM 1467 C CA . SER A 1 229 ? 81.571 12.277 49.846 1.00 60.83 229 SER A CA 1
ATOM 1468 C C . SER A 1 229 ? 81.693 12.769 48.399 1.00 52.76 229 SER A C 1
ATOM 1469 O O . SER A 1 229 ? 82.311 13.773 48.138 1.00 57.20 229 SER A O 1
ATOM 1472 N N . LEU A 1 230 ? 81.104 12.049 47.459 1.00 61.00 230 LEU A N 1
ATOM 1473 C CA . LEU A 1 230 ? 81.205 12.412 46.046 1.00 42.93 230 LEU A CA 1
ATOM 1474 C C . LEU A 1 230 ? 80.542 13.761 45.803 1.00 51.04 230 LEU A C 1
ATOM 1475 O O . LEU A 1 230 ? 79.503 14.036 46.400 1.00 45.18 230 LEU A O 1
ATOM 1480 N N . ALA A 1 231 ? 81.125 14.587 44.929 1.00 37.80 231 ALA A N 1
ATOM 1481 C CA . ALA A 1 231 ? 80.484 15.839 44.551 1.00 41.97 231 ALA A CA 1
ATOM 1482 C C . ALA A 1 231 ? 79.144 15.574 43.860 1.00 56.65 231 ALA A C 1
ATOM 1483 O O . ALA A 1 231 ? 79.128 14.976 42.798 1.00 47.80 231 ALA A O 1
ATOM 1485 N N . LYS A 1 232 ? 78.057 16.053 44.475 1.00 58.51 232 LYS A N 1
ATOM 1486 C CA . LYS A 1 232 ? 76.673 15.904 44.016 1.00 56.16 232 LYS A CA 1
ATOM 1487 C C . LYS A 1 232 ? 75.952 17.271 44.000 1.00 47.70 232 LYS A C 1
ATOM 1488 O O . LYS A 1 232 ? 76.212 18.103 44.849 1.00 55.29 232 LYS A O 1
ATOM 1494 N N . PRO A 1 233 ? 74.983 17.478 43.090 1.00 39.09 233 PRO A N 1
ATOM 1495 C CA . PRO A 1 233 ? 74.133 18.656 43.279 1.00 38.14 233 PRO A CA 1
ATOM 1496 C C . PRO A 1 233 ? 73.380 18.603 44.603 1.00 54.57 233 PRO A C 1
ATOM 1497 O O . PRO A 1 233 ? 73.162 17.515 45.166 1.00 50.66 233 PRO A O 1
ATOM 1501 N N . ALA A 1 234 ? 73.030 19.788 45.091 1.00 43.15 234 ALA A N 1
ATOM 1502 C CA . ALA A 1 234 ? 72.372 19.998 46.366 1.00 58.15 234 ALA A CA 1
ATOM 1503 C C . ALA A 1 234 ? 71.150 19.107 46.509 1.00 56.88 234 ALA A C 1
ATOM 1504 O O . ALA A 1 234 ? 70.976 18.418 47.505 1.00 59.15 234 ALA A O 1
ATOM 1506 N N . GLU A 1 235 ? 70.299 19.129 45.499 1.00 39.15 235 GLU A N 1
ATOM 1507 C CA . GLU A 1 235 ? 69.029 18.451 45.620 1.00 54.94 235 GLU A CA 1
ATOM 1508 C C . GLU A 1 235 ? 69.137 16.918 45.489 1.00 50.80 235 GLU A C 1
ATOM 1509 O O . GLU A 1 235 ? 68.130 16.250 45.626 1.00 54.63 235 GLU A O 1
ATOM 1515 N N . LEU A 1 236 ? 70.333 16.363 45.255 1.00 38.79 236 LEU A N 1
ATOM 1516 C CA . LEU A 1 236 ? 70.495 14.897 45.235 1.00 49.07 236 LEU A CA 1
ATOM 1517 C C . LEU A 1 236 ? 71.316 14.448 46.420 1.00 51.82 236 LEU A C 1
ATOM 1518 O O . LEU A 1 236 ? 71.648 13.260 46.547 1.00 53.01 236 LEU A O 1
ATOM 1523 N N . GLU A 1 237 ? 71.661 15.420 47.260 1.00 48.06 237 GLU A N 1
ATOM 1524 C CA . GLU A 1 237 ? 72.518 15.209 48.425 1.00 53.96 237 GLU A CA 1
ATOM 1525 C C . GLU A 1 237 ? 72.008 14.087 49.319 1.00 37.49 237 GLU A C 1
ATOM 1526 O O . GLU A 1 237 ? 72.775 13.347 49.932 1.00 42.61 237 GLU A O 1
ATOM 1532 N N . HIS A 1 238 ? 70.692 13.969 49.394 1.00 49.99 238 HIS A N 1
ATOM 1533 C CA . HIS A 1 238 ? 70.075 12.918 50.174 1.00 46.59 238 HIS A CA 1
ATOM 1534 C C . HIS A 1 238 ? 70.189 11.507 49.576 1.00 58.25 238 HIS A C 1
ATOM 1535 O O . HIS A 1 238 ? 69.952 10.533 50.285 1.00 60.93 238 HIS A O 1
ATOM 1542 N N . LEU A 1 239 ? 70.535 11.381 48.295 1.00 51.55 239 LEU A N 1
ATOM 1543 C CA . LEU A 1 239 ? 70.578 10.048 47.681 1.00 40.42 239 LEU A CA 1
ATOM 1544 C C . LEU A 1 239 ? 71.840 9.299 48.064 1.00 39.46 239 LEU A C 1
ATOM 1545 O O . LEU A 1 239 ? 72.911 9.879 48.187 1.00 61.41 239 LEU A O 1
ATOM 1550 N N . GLN A 1 240 ? 71.703 7.998 48.275 1.00 48.04 240 GLN A N 1
ATOM 1551 C CA . GLN A 1 240 ? 72.815 7.195 48.782 1.00 36.02 240 GLN A CA 1
ATOM 1552 C C . GLN A 1 240 ? 73.343 6.256 47.712 1.00 43.46 240 GLN A C 1
ATOM 1553 O O . GLN A 1 240 ? 72.769 6.143 46.629 1.00 51.72 240 GLN A O 1
ATOM 1559 N N . PHE A 1 241 ? 74.428 5.569 48.048 1.00 47.49 241 PHE A N 1
ATOM 1560 C CA . PHE A 1 241 ? 74.985 4.509 47.226 1.00 35.07 241 PHE A CA 1
ATOM 1561 C C . PHE A 1 241 ? 73.902 3.536 46.749 1.00 55.95 241 PHE A C 1
ATOM 1562 O O . PHE A 1 241 ? 73.860 3.165 45.575 1.00 44.90 241 PHE A O 1
ATOM 1570 N N . ALA A 1 242 ? 73.000 3.170 47.664 1.00 47.84 242 ALA A N 1
ATOM 1571 C CA . ALA A 1 242 ? 72.008 2.144 47.416 1.00 43.55 242 ALA A CA 1
ATOM 1572 C C . ALA A 1 242 ? 70.867 2.637 46.540 1.00 48.16 242 ALA A C 1
ATOM 1573 O O . ALA A 1 242 ? 70.074 1.830 46.069 1.00 45.02 242 ALA A O 1
ATOM 1575 N N . ASP A 1 243 ? 70.761 3.946 46.315 1.00 40.68 243 ASP A N 1
ATOM 1576 C CA . ASP A 1 243 ? 69.713 4.411 45.413 1.00 38.70 243 ASP A CA 1
ATOM 1577 C C . ASP A 1 243 ? 70.174 4.200 43.956 1.00 44.02 243 ASP A C 1
ATOM 1578 O O . ASP A 1 243 ? 69.355 4.144 43.042 1.00 44.21 243 ASP A O 1
ATOM 1583 N N . PHE A 1 244 ? 71.481 4.032 43.760 1.00 38.10 244 PHE A N 1
ATOM 1584 C CA . PHE A 1 244 ? 72.049 3.849 42.412 1.00 48.35 244 PHE A CA 1
ATOM 1585 C C . PHE A 1 244 ? 72.614 2.440 42.181 1.00 52.69 244 PHE A C 1
ATOM 1586 O O . PHE A 1 244 ? 72.700 1.972 41.036 1.00 50.06 244 PHE A O 1
ATOM 1594 N N . PHE A 1 245 ? 72.950 1.745 43.264 1.00 42.12 245 PHE A N 1
ATOM 1595 C CA . PHE A 1 245 ? 73.766 0.532 43.155 1.00 32.39 245 PHE A CA 1
ATOM 1596 C C . PHE A 1 245 ? 73.273 -0.616 43.980 1.00 37.78 245 PHE A C 1
ATOM 1597 O O . PHE A 1 245 ? 72.834 -0.442 45.116 1.00 42.14 245 PHE A O 1
ATOM 1605 N N . ASP A 1 246 ? 73.399 -1.802 43.412 1.00 44.23 246 ASP A N 1
ATOM 1606 C CA . ASP A 1 246 ? 73.379 -3.034 44.197 1.00 39.43 246 ASP A CA 1
ATOM 1607 C C . ASP A 1 246 ? 74.790 -3.532 44.222 1.00 39.98 246 ASP A C 1
ATOM 1608 O O . ASP A 1 246 ? 75.512 -3.384 43.215 1.00 39.97 246 ASP A O 1
ATOM 1613 N N . VAL A 1 247 ? 75.221 -4.060 45.368 1.00 49.03 247 VAL A N 1
ATOM 1614 C CA . VAL A 1 247 ? 76.470 -4.828 45.411 1.00 52.43 247 VAL A CA 1
ATOM 1615 C C . VAL A 1 247 ? 76.348 -6.252 45.862 1.00 48.33 247 VAL A C 1
ATOM 1616 O O . VAL A 1 247 ? 75.553 -6.619 46.738 1.00 39.63 247 VAL A O 1
ATOM 1620 N N . THR A 1 248 ? 77.257 -7.022 45.309 1.00 38.29 248 THR A N 1
ATOM 1621 C CA . THR A 1 248 ? 77.486 -8.358 45.779 1.00 45.55 248 THR A CA 1
ATOM 1622 C C . THR A 1 248 ? 78.933 -8.770 45.500 1.00 39.95 248 THR A C 1
ATOM 1623 O O . THR A 1 248 ? 79.628 -8.168 44.653 1.00 47.50 248 THR A O 1
ATOM 1627 N N . PHE A 1 249 ? 79.385 -9.792 46.214 1.00 37.75 249 PHE A N 1
ATOM 1628 C CA . PHE A 1 249 ? 80.791 -10.199 46.121 1.00 52.59 249 PHE A CA 1
ATOM 1629 C C . PHE A 1 249 ? 80.948 -11.648 45.721 1.00 45.43 249 PHE A C 1
ATOM 1630 O O . PHE A 1 249 ? 80.116 -12.488 46.037 1.00 43.01 249 PHE A O 1
ATOM 1638 N N . HIS A 1 250 ? 82.050 -11.929 45.038 1.00 58.83 250 HIS A N 1
ATOM 1639 C CA . HIS A 1 250 ? 82.401 -13.288 44.706 1.00 47.17 250 HIS A CA 1
ATOM 1640 C C . HIS A 1 250 ? 83.929 -13.517 44.786 1.00 45.11 250 HIS A C 1
ATOM 1641 O O . HIS A 1 250 ? 84.709 -12.948 44.008 1.00 45.05 250 HIS A O 1
ATOM 1648 N N . ALA A 1 251 ? 84.332 -14.371 45.722 1.00 40.81 251 ALA A N 1
ATOM 1649 C CA . ALA A 1 251 ? 85.754 -14.686 45.978 1.00 42.95 251 ALA A CA 1
ATOM 1650 C C . ALA A 1 251 ? 86.234 -15.780 45.059 1.00 42.68 251 ALA A C 1
ATOM 1651 O O . ALA A 1 251 ? 85.607 -16.809 44.947 1.00 39.90 251 ALA A O 1
ATOM 1653 N N . LEU A 1 252 ? 87.333 -15.540 44.367 1.00 49.67 252 LEU A N 1
ATOM 1654 C CA . LEU A 1 252 ? 87.916 -16.576 43.539 1.00 40.22 252 LEU A CA 1
ATOM 1655 C C . LEU A 1 252 ? 89.323 -16.899 44.107 1.00 43.38 252 LEU A C 1
ATOM 1656 O O . LEU A 1 252 ? 90.110 -15.983 44.424 1.00 39.98 252 LEU A O 1
ATOM 1661 N N . ASN A 1 253 ? 89.607 -18.187 44.260 1.00 29.09 253 ASN A N 1
ATOM 1662 C CA . ASN A 1 253 ? 90.905 -18.677 44.738 1.00 35.22 253 ASN A CA 1
ATOM 1663 C C . ASN A 1 253 ? 91.996 -18.455 43.719 1.00 54.98 253 ASN A C 1
ATOM 1664 O O . ASN A 1 253 ? 91.726 -18.092 42.559 1.00 39.91 253 ASN A O 1
ATOM 1669 N N . HIS A 1 254 ? 93.222 -18.737 44.156 1.00 49.81 254 HIS A N 1
ATOM 1670 C CA . HIS A 1 254 ? 94.407 -18.390 43.417 1.00 35.82 254 HIS A CA 1
ATOM 1671 C C . HIS A 1 254 ? 94.508 -19.088 42.064 1.00 42.52 254 HIS A C 1
ATOM 1672 O O . HIS A 1 254 ? 94.554 -20.329 41.973 1.00 37.96 254 HIS A O 1
ATOM 1679 N N . LYS A 1 255 ? 94.525 -18.291 41.001 1.00 35.31 255 LYS A N 1
ATOM 1680 C CA . LYS A 1 255 ? 94.527 -18.903 39.665 1.00 49.79 255 LYS A CA 1
ATOM 1681 C C . LYS A 1 255 ? 95.705 -19.852 39.453 1.00 40.54 255 LYS A C 1
ATOM 1682 O O . LYS A 1 255 ? 95.534 -21.001 39.047 1.00 49.05 255 LYS A O 1
ATOM 1688 N N . VAL A 1 256 ? 96.913 -19.367 39.731 1.00 59.89 256 VAL A N 1
ATOM 1689 C CA . VAL A 1 256 ? 98.112 -20.189 39.559 1.00 50.90 256 VAL A CA 1
ATOM 1690 C C . VAL A 1 256 ? 98.267 -21.243 40.651 1.00 42.00 256 VAL A C 1
ATOM 1691 O O . VAL A 1 256 ? 98.498 -22.397 40.358 1.00 54.74 256 VAL A O 1
ATOM 1695 N N . LEU A 1 257 ? 98.107 -20.866 41.912 1.00 53.60 257 LEU A N 1
ATOM 1696 C CA . LEU A 1 257 ? 98.394 -21.811 42.980 1.00 51.30 257 LEU A CA 1
ATOM 1697 C C . LEU A 1 257 ? 97.231 -22.754 43.372 1.00 59.51 257 LEU A C 1
ATOM 1698 O O . LEU A 1 257 ? 97.496 -23.827 43.909 1.00 64.61 257 LEU A O 1
ATOM 1703 N N . GLN A 1 258 ? 95.965 -22.377 43.135 1.00 46.16 258 GLN A N 1
ATOM 1704 C CA . GLN A 1 258 ? 94.862 -23.363 43.287 1.00 50.90 258 GLN A CA 1
ATOM 1705 C C . GLN A 1 258 ? 93.941 -23.462 42.050 1.00 58.27 258 GLN A C 1
ATOM 1706 O O . GLN A 1 258 ? 92.763 -23.125 42.123 1.00 54.21 258 GLN A O 1
ATOM 1712 N N . PRO A 1 259 ? 94.472 -23.957 40.920 1.00 56.53 259 PRO A N 1
ATOM 1713 C CA . PRO A 1 259 ? 93.736 -24.020 39.650 1.00 47.36 259 PRO A CA 1
ATOM 1714 C C . PRO A 1 259 ? 92.396 -24.774 39.679 1.00 54.75 259 PRO A C 1
ATOM 1715 O O . PRO A 1 259 ? 91.445 -24.367 38.989 1.00 60.09 259 PRO A O 1
ATOM 1719 N N . LYS A 1 260 ? 92.338 -25.880 40.409 1.00 51.85 260 LYS A N 1
ATOM 1720 C CA . LYS A 1 260 ? 91.122 -26.665 40.514 1.00 49.64 260 LYS A CA 1
ATOM 1721 C C . LYS A 1 260 ? 90.019 -25.851 41.194 1.00 55.02 260 LYS A C 1
ATOM 1722 O O . LYS A 1 260 ? 88.899 -25.800 40.724 1.00 48.78 260 LYS A O 1
ATOM 1728 N N . GLU A 1 261 ? 90.366 -25.251 42.323 1.00 35.97 261 GLU A N 1
ATOM 1729 C CA . GLU A 1 261 ? 89.447 -24.453 43.099 1.00 54.92 261 GLU A CA 1
ATOM 1730 C C . GLU A 1 261 ? 89.046 -23.184 42.343 1.00 65.01 261 GLU A C 1
ATOM 1731 O O . GLU A 1 261 ? 87.871 -22.833 42.309 1.00 50.10 261 GLU A O 1
ATOM 1737 N N . PHE A 1 262 ? 90.016 -22.522 41.721 1.00 47.99 262 PHE A N 1
ATOM 1738 C CA . PHE A 1 262 ? 89.728 -21.392 40.837 1.00 47.84 262 PHE A CA 1
ATOM 1739 C C . PHE A 1 262 ? 88.635 -21.754 39.811 1.00 48.06 262 PHE A C 1
ATOM 1740 O O . PHE A 1 262 ? 87.632 -21.069 39.716 1.00 41.37 262 PHE A O 1
ATOM 1748 N N . GLY A 1 263 ? 88.833 -22.842 39.072 1.00 45.02 263 GLY A N 1
ATOM 1749 C CA . GLY A 1 263 ? 87.807 -23.409 38.211 1.00 30.07 263 GLY A CA 1
ATOM 1750 C C . GLY A 1 263 ? 86.456 -23.598 38.910 1.00 57.02 263 GLY A C 1
ATOM 1751 O O . GLY A 1 263 ? 85.386 -23.378 38.329 1.00 46.44 263 GLY A O 1
ATOM 1752 N N . GLU A 1 264 ? 86.483 -23.998 40.173 1.00 46.10 264 GLU A N 1
ATOM 1753 C CA . GLU A 1 264 ? 85.229 -24.320 40.841 1.00 45.54 264 GLU A CA 1
ATOM 1754 C C . GLU A 1 264 ? 84.485 -23.043 41.185 1.00 41.70 264 GLU A C 1
ATOM 1755 O O . GLU A 1 264 ? 83.265 -22.994 41.025 1.00 38.17 264 GLU A O 1
ATOM 1761 N N . GLY A 1 265 ? 85.231 -22.037 41.644 1.00 29.49 265 GLY A N 1
ATOM 1762 C CA . GLY A 1 265 ? 84.715 -20.757 42.048 1.00 35.62 265 GLY A CA 1
ATOM 1763 C C . GLY A 1 265 ? 84.050 -20.020 40.905 1.00 46.50 265 GLY A C 1
ATOM 1764 O O . GLY A 1 265 ? 83.082 -19.323 41.109 1.00 44.79 265 GLY A O 1
ATOM 1765 N N . ILE A 1 266 ? 84.632 -20.137 39.718 1.00 36.75 266 ILE A N 1
ATOM 1766 C CA . ILE A 1 266 ? 84.040 -19.713 38.479 1.00 34.57 266 ILE A CA 1
ATOM 1767 C C . ILE A 1 266 ? 82.686 -20.379 38.208 1.00 44.51 266 ILE A C 1
ATOM 1768 O O . ILE A 1 266 ? 81.689 -19.715 37.921 1.00 37.85 266 ILE A O 1
ATOM 1773 N N . ASN A 1 267 ? 82.686 -21.711 38.220 1.00 41.71 267 ASN A N 1
ATOM 1774 C CA . ASN A 1 267 ? 81.477 -22.469 37.993 1.00 35.00 267 ASN A CA 1
ATOM 1775 C C . ASN A 1 267 ? 80.383 -22.000 38.944 1.00 45.60 267 ASN A C 1
ATOM 1776 O O . ASN A 1 267 ? 79.224 -21.883 38.546 1.00 36.76 267 ASN A O 1
ATOM 1781 N N . ARG A 1 268 ? 80.756 -21.719 40.188 1.00 34.68 268 ARG A N 1
ATOM 1782 C CA . ARG A 1 268 ? 79.782 -21.222 41.152 1.00 53.08 268 ARG A CA 1
ATOM 1783 C C . ARG A 1 268 ? 79.254 -19.838 40.781 1.00 54.01 268 ARG A C 1
ATOM 1784 O O . ARG A 1 268 ? 78.121 -19.521 41.112 1.00 51.66 268 ARG A O 1
ATOM 1792 N N . LEU A 1 269 ? 80.070 -19.027 40.105 1.00 37.82 269 LEU A N 1
ATOM 1793 C CA . LEU A 1 269 ? 79.627 -17.703 39.686 1.00 45.93 269 LEU A CA 1
ATOM 1794 C C . LEU A 1 269 ? 78.556 -17.909 38.634 1.00 53.01 269 LEU A C 1
ATOM 1795 O O . LEU A 1 269 ? 77.513 -17.229 38.658 1.00 40.54 269 LEU A O 1
ATOM 1800 N N . GLY A 1 270 ? 78.828 -18.859 37.731 1.00 38.15 270 GLY A N 1
ATOM 1801 C CA . GLY A 1 270 ? 77.850 -19.380 36.782 1.00 35.86 270 GLY A CA 1
ATOM 1802 C C . GLY A 1 270 ? 76.501 -19.747 37.399 1.00 38.67 270 GLY A C 1
ATOM 1803 O O . GLY A 1 270 ? 75.471 -19.306 36.915 1.00 39.02 270 GLY A O 1
ATOM 1804 N N . ASP A 1 271 ? 76.500 -20.542 38.469 1.00 38.44 271 ASP A N 1
ATOM 1805 C CA . ASP A 1 271 ? 75.269 -20.933 39.151 1.00 37.11 271 ASP A CA 1
ATOM 1806 C C . ASP A 1 271 ? 74.458 -19.686 39.527 1.00 36.02 271 ASP A C 1
ATOM 1807 O O . ASP A 1 271 ? 73.269 -19.586 39.226 1.00 38.21 271 ASP A O 1
ATOM 1812 N N . ARG A 1 272 ? 75.124 -18.757 40.199 1.00 33.46 272 ARG A N 1
ATOM 1813 C CA . ARG A 1 272 ? 74.556 -17.468 40.553 1.00 38.19 272 ARG A CA 1
ATOM 1814 C C . ARG A 1 272 ? 73.924 -16.744 39.355 1.00 38.92 272 ARG A C 1
ATOM 1815 O O . ARG A 1 272 ? 72.811 -16.294 39.461 1.00 46.05 272 ARG A O 1
ATOM 1823 N N . LEU A 1 273 ? 74.631 -16.674 38.228 1.00 37.17 273 LEU A N 1
ATOM 1824 C CA . LEU A 1 273 ? 74.153 -16.004 37.030 1.00 41.11 273 LEU A CA 1
ATOM 1825 C C . LEU A 1 273 ? 72.958 -16.760 36.453 1.00 49.59 273 LEU A C 1
ATOM 1826 O O . LEU A 1 273 ? 71.877 -16.177 36.299 1.00 45.31 273 LEU A O 1
ATOM 1831 N N . VAL A 1 274 ? 73.144 -18.017 36.069 1.00 44.35 274 VAL A N 1
ATOM 1832 C CA . VAL A 1 274 ? 72.160 -18.643 35.190 1.00 42.17 274 VAL A CA 1
ATOM 1833 C C . VAL A 1 274 ? 71.340 -19.774 35.825 1.00 59.66 274 VAL A C 1
ATOM 1834 O O . VAL A 1 274 ? 70.144 -19.887 35.582 1.00 71.93 274 VAL A O 1
ATOM 1838 N N . VAL A 1 275 ? 71.964 -20.583 36.674 1.00 54.61 275 VAL A N 1
ATOM 1839 C CA . VAL A 1 275 ? 71.229 -21.627 37.379 1.00 58.25 275 VAL A CA 1
ATOM 1840 C C . VAL A 1 275 ? 70.331 -21.204 38.550 1.00 58.30 275 VAL A C 1
ATOM 1841 O O . VAL A 1 275 ? 69.188 -21.608 38.636 1.00 53.10 275 VAL A O 1
ATOM 1845 N N . SER A 1 276 ? 70.838 -20.362 39.418 1.00 54.58 276 SER A N 1
ATOM 1846 C CA . SER A 1 276 ? 70.039 -19.915 40.521 1.00 66.94 276 SER A CA 1
ATOM 1847 C C . SER A 1 276 ? 69.415 -18.565 40.242 1.00 69.57 276 SER A C 1
ATOM 1848 O O . SER A 1 276 ? 68.737 -18.024 41.078 1.00 106.92 276 SER A O 1
ATOM 1851 N N . ASN A 1 277 ? 69.614 -18.055 39.044 1.00 63.58 277 ASN A N 1
ATOM 1852 C CA . ASN A 1 277 ? 69.255 -16.690 38.696 1.00 67.69 277 ASN A CA 1
ATOM 1853 C C . ASN A 1 277 ? 69.164 -15.686 39.828 1.00 53.88 277 ASN A C 1
ATOM 1854 O O . ASN A 1 277 ? 68.140 -15.094 40.060 1.00 49.02 277 ASN A O 1
ATOM 1859 N N . GLU A 1 278 ? 70.281 -15.465 40.483 1.00 48.07 278 GLU A N 1
ATOM 1860 C CA . GLU A 1 278 ? 70.344 -14.623 41.641 1.00 67.61 278 GLU A CA 1
ATOM 1861 C C . GLU A 1 278 ? 70.798 -13.196 41.376 1.00 57.85 278 GLU A C 1
ATOM 1862 O O . GLU A 1 278 ? 70.665 -12.368 42.225 1.00 65.18 278 GLU A O 1
ATOM 1868 N N . LEU A 1 279 ? 71.329 -12.900 40.209 1.00 47.55 279 LEU A N 1
ATOM 1869 C CA . LEU A 1 279 ? 72.000 -11.630 40.039 1.00 44.35 279 LEU A CA 1
ATOM 1870 C C . LEU A 1 279 ? 71.308 -10.609 39.170 1.00 40.24 279 LEU A C 1
ATOM 1871 O O . LEU A 1 279 ? 71.091 -9.507 39.596 1.00 57.61 279 LEU A O 1
ATOM 1876 N N . PHE A 1 280 ? 70.976 -10.988 37.958 1.00 38.14 280 PHE A N 1
ATOM 1877 C CA . PHE A 1 280 ? 70.239 -10.158 37.025 1.00 44.28 280 PHE A CA 1
ATOM 1878 C C . PHE A 1 280 ? 68.875 -9.773 37.550 1.00 51.90 280 PHE A C 1
ATOM 1879 O O . PHE A 1 280 ? 68.156 -10.608 38.011 1.00 49.06 280 PHE A O 1
ATOM 1887 N N . LYS A 1 281 ? 68.514 -8.505 37.443 1.00 47.74 281 LYS A N 1
ATOM 1888 C CA . LYS A 1 281 ? 67.178 -8.045 37.776 1.00 53.20 281 LYS A CA 1
ATOM 1889 C C . LYS A 1 281 ? 66.670 -7.161 36.676 1.00 59.50 281 LYS A C 1
ATOM 1890 O O . LYS A 1 281 ? 67.443 -6.539 35.999 1.00 44.18 281 LYS A O 1
ATOM 1896 N N . PRO A 1 282 ? 65.360 -7.090 36.506 1.00 50.63 282 PRO A N 1
ATOM 1897 C CA . PRO A 1 282 ? 64.793 -6.266 35.423 1.00 54.92 282 PRO A CA 1
ATOM 1898 C C . PRO A 1 282 ? 65.026 -4.746 35.630 1.00 44.70 282 PRO A C 1
ATOM 1899 O O . PRO A 1 282 ? 65.156 -4.016 34.658 1.00 49.32 282 PRO A O 1
ATOM 1903 N N . GLU A 1 283 ? 65.122 -4.288 36.872 1.00 42.03 283 GLU A N 1
ATOM 1904 C CA . GLU A 1 283 ? 65.437 -2.886 37.133 1.00 48.81 283 GLU A CA 1
ATOM 1905 C C . GLU A 1 283 ? 66.884 -2.485 36.800 1.00 48.22 283 GLU A C 1
ATOM 1906 O O . GLU A 1 283 ? 67.291 -1.348 37.066 1.00 42.83 283 GLU A O 1
ATOM 1912 N N . TYR A 1 284 ? 67.662 -3.413 36.247 1.00 43.57 284 TYR A N 1
ATOM 1913 C CA . TYR A 1 284 ? 68.997 -3.087 35.735 1.00 34.09 284 TYR A CA 1
ATOM 1914 C C . TYR A 1 284 ? 68.935 -2.957 34.239 1.00 34.23 284 TYR A C 1
ATOM 1915 O O . TYR A 1 284 ? 69.894 -2.534 33.588 1.00 44.62 284 TYR A O 1
ATOM 1924 N N . HIS A 1 285 ? 67.833 -3.421 33.676 1.00 35.88 285 HIS A N 1
ATOM 1925 C CA . HIS A 1 285 ? 67.755 -3.565 32.238 1.00 55.36 285 HIS A CA 1
ATOM 1926 C C . HIS A 1 285 ? 67.443 -2.209 31.575 1.00 50.60 285 HIS A C 1
ATOM 1927 O O . HIS A 1 285 ? 66.565 -1.467 32.008 1.00 42.64 285 HIS A O 1
ATOM 1934 N N . HIS A 1 286 ? 68.216 -1.887 30.544 1.00 40.05 286 HIS A N 1
ATOM 1935 C CA . HIS A 1 286 ? 67.970 -0.721 29.711 1.00 40.12 286 HIS A CA 1
ATOM 1936 C C . HIS A 1 286 ? 66.883 -1.050 28.681 1.00 50.08 286 HIS A C 1
ATOM 1937 O O . HIS A 1 286 ? 67.049 -1.980 27.895 1.00 52.03 286 HIS A O 1
ATOM 1944 N N . ASP A 1 287 ? 65.786 -0.294 28.675 1.00 53.24 287 ASP A N 1
ATOM 1945 C CA . ASP A 1 287 ? 64.620 -0.633 27.828 1.00 45.43 287 ASP A CA 1
ATOM 1946 C C . ASP A 1 287 ? 64.864 -0.334 26.329 1.00 44.45 287 ASP A C 1
ATOM 1947 O O . ASP A 1 287 ? 64.471 0.696 25.815 1.00 45.79 287 ASP A O 1
ATOM 1952 N N . VAL A 1 288 ? 65.560 -1.232 25.661 1.00 41.25 288 VAL A N 1
ATOM 1953 C CA . VAL A 1 288 ? 65.793 -1.196 24.210 1.00 39.79 288 VAL A CA 1
ATOM 1954 C C . VAL A 1 288 ? 65.847 -2.663 23.804 1.00 42.05 288 VAL A C 1
ATOM 1955 O O . VAL A 1 288 ? 66.748 -3.388 24.227 1.00 36.36 288 VAL A O 1
ATOM 1959 N N . PRO A 1 289 ? 64.876 -3.120 23.012 1.00 47.61 289 PRO A N 1
ATOM 1960 C CA . PRO A 1 289 ? 65.015 -4.517 22.562 1.00 44.58 289 PRO A CA 1
ATOM 1961 C C . PRO A 1 289 ? 66.286 -4.703 21.756 1.00 48.84 289 PRO A C 1
ATOM 1962 O O . PRO A 1 289 ? 66.912 -3.731 21.301 1.00 48.44 289 PRO A O 1
ATOM 1966 N N . ILE A 1 290 ? 66.679 -5.954 21.613 1.00 48.42 290 ILE A N 1
ATOM 1967 C CA . ILE A 1 290 ? 67.965 -6.292 21.029 1.00 51.67 290 ILE A CA 1
ATOM 1968 C C . ILE A 1 290 ? 68.174 -5.641 19.651 1.00 46.66 290 ILE A C 1
ATOM 1969 O O . ILE A 1 290 ? 69.281 -5.237 19.318 1.00 50.37 290 ILE A O 1
ATOM 1974 N N . ASP A 1 291 ? 67.104 -5.506 18.872 1.00 48.73 291 ASP A N 1
ATOM 1975 C CA . ASP A 1 291 ? 67.232 -5.025 17.499 1.00 57.15 291 ASP A CA 1
ATOM 1976 C C . ASP A 1 291 ? 67.492 -3.519 17.422 1.00 54.47 291 ASP A C 1
ATOM 1977 O O . ASP A 1 291 ? 68.012 -3.018 16.433 1.00 50.47 291 ASP A O 1
ATOM 1982 N N . GLY A 1 292 ? 67.137 -2.801 18.480 1.00 43.86 292 GLY A N 1
ATOM 1983 C CA . GLY A 1 292 ? 67.434 -1.386 18.567 1.00 37.78 292 GLY A CA 1
ATOM 1984 C C . GLY A 1 292 ? 68.766 -1.146 19.248 1.00 47.09 292 GLY A C 1
ATOM 1985 O O . GLY A 1 292 ? 69.254 -0.015 19.295 1.00 44.27 292 GLY A O 1
ATOM 1986 N N . TRP A 1 293 ? 69.385 -2.212 19.757 1.00 40.87 293 TRP A N 1
ATOM 1987 C CA . TRP A 1 293 ? 70.572 -2.006 20.576 1.00 36.97 293 TRP A CA 1
ATOM 1988 C C . TRP A 1 293 ? 71.749 -1.306 19.886 1.00 54.48 293 TRP A C 1
ATOM 1989 O O . TRP A 1 293 ? 72.387 -0.432 20.501 1.00 52.34 293 TRP A O 1
ATOM 2000 N N . THR A 1 294 ? 72.072 -1.687 18.648 1.00 38.45 294 THR A N 1
ATOM 2001 C CA . THR A 1 294 ? 73.259 -1.098 18.004 1.00 46.67 294 THR A CA 1
ATOM 2002 C C . THR A 1 294 ? 73.064 0.387 17.774 1.00 48.66 294 THR A C 1
ATOM 2003 O O . THR A 1 294 ? 73.952 1.178 18.069 1.00 49.41 294 THR A O 1
ATOM 2007 N N . MET A 1 295 ? 71.881 0.758 17.299 1.00 39.18 295 MET A N 1
ATOM 2008 C CA . MET A 1 295 ? 71.506 2.158 17.169 1.00 48.53 295 MET A CA 1
ATOM 2009 C C . MET A 1 295 ? 71.675 2.893 18.499 1.00 50.58 295 MET A C 1
ATOM 2010 O O . MET A 1 295 ? 72.272 3.972 18.552 1.00 43.77 295 MET A O 1
ATOM 2015 N N . TYR A 1 296 ? 71.152 2.292 19.565 1.00 36.41 296 TYR A N 1
ATOM 2016 C CA . TYR A 1 296 ? 71.254 2.867 20.884 1.00 40.24 296 TYR A CA 1
ATOM 2017 C C . TYR A 1 296 ? 72.740 3.039 21.256 1.00 44.18 296 TYR A C 1
ATOM 2018 O O . TYR A 1 296 ? 73.162 4.114 21.696 1.00 46.56 296 TYR A O 1
ATOM 2027 N N . ALA A 1 297 ? 73.536 1.992 21.051 1.00 39.74 297 ALA A N 1
ATOM 2028 C CA . ALA A 1 297 ? 74.966 2.065 21.389 1.00 42.63 297 ALA A CA 1
ATOM 2029 C C . ALA A 1 297 ? 75.714 3.091 20.528 1.00 35.65 297 ALA A C 1
ATOM 2030 O O . ALA A 1 297 ? 76.560 3.832 21.042 1.00 44.32 297 ALA A O 1
ATOM 2032 N N . GLU A 1 298 ? 75.417 3.128 19.234 1.00 40.99 298 GLU A N 1
ATOM 2033 C CA . GLU A 1 298 ? 76.024 4.116 18.331 1.00 51.62 298 GLU A CA 1
ATOM 2034 C C . GLU A 1 298 ? 75.721 5.549 18.816 1.00 53.59 298 GLU A C 1
ATOM 2035 O O . GLU A 1 298 ? 76.602 6.402 18.836 1.00 55.87 298 GLU A O 1
ATOM 2041 N N . ARG A 1 299 ? 74.475 5.809 19.204 1.00 44.97 299 ARG A N 1
ATOM 2042 C CA . ARG A 1 299 ? 74.062 7.184 19.484 1.00 47.88 299 ARG A CA 1
ATOM 2043 C C . ARG A 1 299 ? 74.620 7.648 20.798 1.00 52.88 299 ARG A C 1
ATOM 2044 O O . ARG A 1 299 ? 75.032 8.802 20.925 1.00 46.45 299 ARG A O 1
ATOM 2052 N N . CYS A 1 300 ? 74.645 6.730 21.762 1.00 47.95 300 CYS A N 1
ATOM 2053 C CA . CYS A 1 300 ? 75.258 6.972 23.047 1.00 38.04 300 CYS A CA 1
ATOM 2054 C C . CYS A 1 300 ? 76.747 7.296 22.876 1.00 48.72 300 CYS A C 1
ATOM 2055 O O . CYS A 1 300 ? 77.254 8.233 23.474 1.00 43.83 300 CYS A O 1
ATOM 2058 N N . TRP A 1 301 ? 77.440 6.540 22.032 1.00 38.53 301 TRP A N 1
ATOM 2059 C CA . TRP A 1 301 ? 78.865 6.724 21.919 1.00 52.44 301 TRP A CA 1
ATOM 2060 C C . TRP A 1 301 ? 79.174 8.039 21.224 1.00 40.37 301 TRP A C 1
ATOM 2061 O O . TRP A 1 301 ? 80.074 8.756 21.652 1.00 44.52 301 TRP A O 1
ATOM 2072 N N . GLU A 1 302 ? 78.431 8.357 20.175 1.00 43.85 302 GLU A N 1
ATOM 2073 C CA . GLU A 1 302 ? 78.678 9.606 19.449 1.00 53.47 302 GLU A CA 1
ATOM 2074 C C . GLU A 1 302 ? 78.506 10.838 20.346 1.00 51.49 302 GLU A C 1
ATOM 2075 O O . GLU A 1 302 ? 79.287 11.769 20.240 1.00 49.06 302 GLU A O 1
ATOM 2081 N N . GLN A 1 303 ? 77.521 10.831 21.256 1.00 52.70 303 GLN A N 1
ATOM 2082 C CA . GLN A 1 303 ? 77.341 11.986 22.148 1.00 47.60 303 GLN A CA 1
ATOM 2083 C C . GLN A 1 303 ? 78.457 12.053 23.144 1.00 52.00 303 GLN A C 1
ATOM 2084 O O . GLN A 1 303 ? 78.949 13.128 23.457 1.00 50.35 303 GLN A O 1
ATOM 2090 N N . ILE A 1 304 ? 78.778 10.887 23.702 1.00 45.14 304 ILE A N 1
ATOM 2091 C CA . ILE A 1 304 ? 79.858 10.731 24.672 1.00 49.01 304 ILE A CA 1
ATOM 2092 C C . ILE A 1 304 ? 81.180 11.201 24.090 1.00 61.85 304 ILE A C 1
ATOM 2093 O O . ILE A 1 304 ? 81.928 11.953 24.716 1.00 62.06 304 ILE A O 1
ATOM 2098 N N . GLU A 1 305 ? 81.453 10.738 22.876 1.00 47.84 305 GLU A N 1
ATOM 2099 C CA . GLU A 1 305 ? 82.717 11.010 22.228 1.00 56.46 305 GLU A CA 1
ATOM 2100 C C . GLU A 1 305 ? 82.888 12.510 21.926 1.00 43.39 305 GLU A C 1
ATOM 2101 O O . GLU A 1 305 ? 83.973 13.052 22.026 1.00 52.81 305 GLU A O 1
ATOM 2107 N N . THR A 1 306 ? 81.800 13.166 21.571 1.00 47.93 306 THR A N 1
ATOM 2108 C CA . THR A 1 306 ? 81.845 14.569 21.169 1.00 54.69 306 THR A CA 1
ATOM 2109 C C . THR A 1 306 ? 81.482 15.497 22.334 1.00 57.17 306 THR A C 1
ATOM 2110 O O . THR A 1 306 ? 81.290 16.683 22.141 1.00 65.50 306 THR A O 1
ATOM 2114 N N . ASN A 1 307 ? 81.389 14.932 23.539 1.00 62.21 307 ASN A N 1
ATOM 2115 C CA . ASN A 1 307 ? 81.104 15.692 24.748 1.00 46.67 307 ASN A CA 1
ATOM 2116 C C . ASN A 1 307 ? 79.748 16.410 24.769 1.00 66.66 307 ASN A C 1
ATOM 2117 O O . ASN A 1 307 ? 79.603 17.460 25.403 1.00 63.50 307 ASN A O 1
ATOM 2122 N N . LYS A 1 308 ? 78.751 15.840 24.098 1.00 54.22 308 LYS A N 1
ATOM 2123 C CA . LYS A 1 308 ? 77.419 16.424 24.122 1.00 53.86 308 LYS A CA 1
ATOM 2124 C C . LYS A 1 308 ? 76.648 15.994 25.375 1.00 47.57 308 LYS A C 1
ATOM 2125 O O . LYS A 1 308 ? 77.117 15.149 26.134 1.00 45.91 308 LYS A O 1
ATOM 2131 N N . ASP A 1 309 ? 75.486 16.603 25.602 1.00 49.81 309 ASP A N 1
ATOM 2132 C CA . ASP A 1 309 ? 74.637 16.230 26.726 1.00 38.19 309 ASP A CA 1
ATOM 2133 C C . ASP A 1 309 ? 73.894 14.942 26.386 1.00 38.64 309 ASP A C 1
ATOM 2134 O O . ASP A 1 309 ? 72.900 14.959 25.683 1.00 54.28 309 ASP A O 1
ATOM 2139 N N . LEU A 1 310 ? 74.389 13.831 26.919 1.00 56.23 310 LEU A N 1
ATOM 2140 C CA . LEU A 1 310 ? 73.713 12.558 26.757 1.00 51.14 310 LEU A CA 1
ATOM 2141 C C . LEU A 1 310 ? 72.643 12.382 27.827 1.00 45.98 310 LEU A C 1
ATOM 2142 O O . LEU A 1 310 ? 72.941 12.363 29.018 1.00 49.27 310 LEU A O 1
ATOM 2147 N N . ASP A 1 311 ? 71.399 12.277 27.372 1.00 43.44 311 ASP A N 1
ATOM 2148 C CA . ASP A 1 311 ? 70.268 11.934 28.219 1.00 59.52 311 ASP A CA 1
ATOM 2149 C C . ASP A 1 311 ? 69.622 10.569 27.804 1.00 50.59 311 ASP A C 1
ATOM 2150 O O . ASP A 1 311 ? 69.001 10.437 26.756 1.00 46.58 311 ASP A O 1
ATOM 2155 N N . LEU A 1 312 ? 69.807 9.541 28.619 1.00 54.51 312 LEU A N 1
ATOM 2156 C CA . LEU A 1 312 ? 69.443 8.182 28.196 1.00 47.32 312 LEU A CA 1
ATOM 2157 C C . LEU A 1 312 ? 67.933 7.924 28.053 1.00 50.34 312 LEU A C 1
ATOM 2158 O O . LEU A 1 312 ? 67.523 7.188 27.138 1.00 40.64 312 LEU A O 1
ATOM 2163 N N . PRO A 1 313 ? 67.105 8.506 28.947 1.00 54.71 313 PRO A N 1
ATOM 2164 C CA . PRO A 1 313 ? 65.674 8.338 28.692 1.00 62.37 313 PRO A CA 1
ATOM 2165 C C . PRO A 1 313 ? 65.266 8.794 27.287 1.00 50.41 313 PRO A C 1
ATOM 2166 O O . PRO A 1 313 ? 64.523 8.086 26.604 1.00 56.38 313 PRO A O 1
ATOM 2170 N N . THR A 1 314 ? 65.744 9.951 26.848 1.00 45.22 314 THR A N 1
ATOM 2171 C CA . THR A 1 314 ? 65.230 10.487 25.589 1.00 49.02 314 THR A CA 1
ATOM 2172 C C . THR A 1 314 ? 65.869 9.718 24.444 1.00 41.96 314 THR A C 1
ATOM 2173 O O . THR A 1 314 ? 65.212 9.413 23.457 1.00 51.57 314 THR A O 1
ATOM 2177 N N . GLN A 1 315 ? 67.141 9.366 24.590 1.00 44.65 315 GLN A N 1
ATOM 2178 C CA . GLN A 1 315 ? 67.799 8.523 23.590 1.00 51.52 315 GLN A CA 1
ATOM 2179 C C . GLN A 1 315 ? 67.080 7.160 23.401 1.00 57.18 315 GLN A C 1
ATOM 2180 O O . GLN A 1 315 ? 67.015 6.627 22.292 1.00 46.23 315 GLN A O 1
ATOM 2186 N N . GLN A 1 316 ? 66.525 6.607 24.476 1.00 53.03 316 GLN A N 1
ATOM 2187 C CA . GLN A 1 316 ? 65.788 5.346 24.379 1.00 45.61 316 GLN A CA 1
ATOM 2188 C C . GLN A 1 316 ? 64.430 5.560 23.686 1.00 47.99 316 GLN A C 1
ATOM 2189 O O . GLN A 1 316 ? 63.969 4.729 22.907 1.00 49.83 316 GLN A O 1
ATOM 2195 N N . ILE A 1 317 ? 63.811 6.701 23.934 1.00 55.30 317 ILE A N 1
ATOM 2196 C CA . ILE A 1 317 ? 62.595 7.053 23.199 1.00 58.24 317 ILE A CA 1
ATOM 2197 C C . ILE A 1 317 ? 62.898 7.218 21.697 1.00 60.16 317 ILE A C 1
ATOM 2198 O O . ILE A 1 317 ? 62.210 6.624 20.856 1.00 54.89 317 ILE A O 1
ATOM 2203 N N . LEU A 1 318 ? 63.954 7.962 21.363 1.00 52.19 318 LEU A N 1
ATOM 2204 C CA . LEU A 1 318 ? 64.312 8.184 19.958 1.00 55.77 318 LEU A CA 1
ATOM 2205 C C . LEU A 1 318 ? 64.559 6.876 19.173 1.00 61.45 318 LEU A C 1
ATOM 2206 O O . LEU A 1 318 ? 64.093 6.740 18.047 1.00 66.22 318 LEU A O 1
ATOM 2211 N N . VAL A 1 319 ? 65.273 5.917 19.758 1.00 57.82 319 VAL A N 1
ATOM 2212 C CA . VAL A 1 319 ? 65.519 4.654 19.071 1.00 48.19 319 VAL A CA 1
ATOM 2213 C C . VAL A 1 319 ? 64.224 3.881 18.866 1.00 53.39 319 VAL A C 1
ATOM 2214 O O . VAL A 1 319 ? 64.030 3.281 17.817 1.00 44.22 319 VAL A O 1
ATOM 2218 N N . ALA A 1 320 ? 63.357 3.883 19.881 1.00 41.20 320 ALA A N 1
ATOM 2219 C CA . ALA A 1 320 ? 62.029 3.301 19.761 1.00 54.23 320 ALA A CA 1
ATOM 2220 C C . ALA A 1 320 ? 61.259 3.986 18.615 1.00 61.18 320 ALA A C 1
ATOM 2221 O O . ALA A 1 320 ? 60.776 3.317 17.697 1.00 47.07 320 ALA A O 1
ATOM 2223 N N . GLN A 1 321 ? 61.159 5.316 18.665 1.00 51.24 321 GLN A N 1
ATOM 2224 C CA . GLN A 1 321 ? 60.462 6.060 17.609 1.00 62.41 321 GLN A CA 1
ATOM 2225 C C . GLN A 1 321 ? 61.002 5.767 16.208 1.00 56.74 321 GLN A C 1
ATOM 2226 O O . GLN A 1 321 ? 60.220 5.601 15.262 1.00 58.22 321 GLN A O 1
ATOM 2232 N N . PHE A 1 322 ? 62.321 5.658 16.082 1.00 44.95 322 PHE A N 1
ATOM 2233 C CA . PHE A 1 322 ? 62.939 5.395 14.770 1.00 47.13 322 PHE A CA 1
ATOM 2234 C C . PHE A 1 322 ? 62.579 4.007 14.278 1.00 51.99 322 PHE A C 1
ATOM 2235 O O . PHE A 1 322 ? 62.332 3.795 13.094 1.00 64.12 322 PHE A O 1
ATOM 2243 N N . LYS A 1 323 ? 62.567 3.058 15.202 1.00 56.30 323 LYS A N 1
ATOM 2244 C CA . LYS A 1 323 ? 62.472 1.653 14.840 1.00 66.93 323 LYS A CA 1
ATOM 2245 C C . LYS A 1 323 ? 61.033 1.258 14.554 1.00 62.30 323 LYS A C 1
ATOM 2246 O O . LYS A 1 323 ? 60.764 0.576 13.570 1.00 46.49 323 LYS A O 1
ATOM 2252 N N . CYS A 1 324 ? 60.122 1.661 15.436 1.00 39.07 324 CYS A N 1
ATOM 2253 C CA . CYS A 1 324 ? 58.711 1.461 15.191 1.00 56.37 324 CYS A CA 1
ATOM 2254 C C . CYS A 1 324 ? 58.347 2.121 13.859 1.00 64.14 324 CYS A C 1
ATOM 2255 O O . CYS A 1 324 ? 57.653 1.517 13.054 1.00 59.32 324 CYS A O 1
ATOM 2258 N N . ASP A 1 325 ? 58.881 3.320 13.603 1.00 65.13 325 ASP A N 1
ATOM 2259 C CA . ASP A 1 325 ? 58.665 4.004 12.313 1.00 66.02 325 ASP A CA 1
ATOM 2260 C C . ASP A 1 325 ? 59.001 3.145 11.095 1.00 58.78 325 ASP A C 1
ATOM 2261 O O . ASP A 1 325 ? 58.227 3.079 10.155 1.00 74.93 325 ASP A O 1
ATOM 2266 N N . GLU A 1 326 ? 60.144 2.474 11.106 1.00 54.00 326 GLU A N 1
ATOM 2267 C CA . GLU A 1 326 ? 60.565 1.746 9.909 1.00 65.11 326 GLU A CA 1
ATOM 2268 C C . GLU A 1 326 ? 59.850 0.398 9.802 1.00 68.72 326 GLU A C 1
ATOM 2269 O O . GLU A 1 326 ? 59.859 -0.241 8.736 1.00 56.22 326 GLU A O 1
ATOM 2275 N N . ILE A 1 327 ? 59.241 -0.031 10.910 1.00 57.54 327 ILE A N 1
ATOM 2276 C CA . ILE A 1 327 ? 58.397 -1.218 10.902 1.00 73.95 327 ILE A CA 1
ATOM 2277 C C . ILE A 1 327 ? 57.018 -0.825 10.358 1.00 82.19 327 ILE A C 1
ATOM 2278 O O . ILE A 1 327 ? 56.433 -1.550 9.553 1.00 94.35 327 ILE A O 1
ATOM 2283 N N . VAL A 1 328 ? 56.515 0.326 10.805 1.00 62.40 328 VAL A N 1
ATOM 2284 C CA . VAL A 1 328 ? 55.327 0.923 10.222 1.00 68.47 328 VAL A CA 1
ATOM 2285 C C . VAL A 1 328 ? 55.467 0.962 8.701 1.00 77.94 328 VAL A C 1
ATOM 2286 O O . VAL A 1 328 ? 54.612 0.449 7.989 1.00 72.44 328 VAL A O 1
ATOM 2290 N N . GLU A 1 329 ? 56.566 1.528 8.210 1.00 76.19 329 GLU A N 1
ATOM 2291 C CA . GLU A 1 329 ? 56.749 1.698 6.772 1.00 70.84 329 GLU A CA 1
ATOM 2292 C C . GLU A 1 329 ? 56.897 0.382 5.999 1.00 72.62 329 GLU A C 1
ATOM 2293 O O . GLU A 1 329 ? 56.282 0.207 4.952 1.00 97.80 329 GLU A O 1
ATOM 2299 N N . SER A 1 330 ? 57.708 -0.539 6.503 1.00 70.57 330 SER A N 1
ATOM 2300 C CA . SER A 1 330 ? 57.924 -1.815 5.827 1.00 70.46 330 SER A CA 1
ATOM 2301 C C . SER A 1 330 ? 56.660 -2.675 5.787 1.00 78.69 330 SER A C 1
ATOM 2302 O O . SER A 1 330 ? 56.430 -3.400 4.825 1.00 82.26 330 SER A O 1
ATOM 2305 N N . VAL A 1 331 ? 55.860 -2.608 6.849 1.00 87.99 331 VAL A N 1
ATOM 2306 C CA . VAL A 1 331 ? 54.596 -3.337 6.911 1.00 87.64 331 VAL A CA 1
ATOM 2307 C C . VAL A 1 331 ? 53.591 -2.706 5.948 1.00 82.28 331 VAL A C 1
ATOM 2308 O O . VAL A 1 331 ? 52.914 -3.387 5.178 1.00 77.81 331 VAL A O 1
ATOM 2312 N N . PHE A 1 332 ? 53.519 -1.386 5.994 1.00 74.54 332 PHE A N 1
ATOM 2313 C CA . PHE A 1 332 ? 52.612 -0.642 5.150 1.00 76.76 332 PHE A CA 1
ATOM 2314 C C . PHE A 1 332 ? 52.947 -0.804 3.664 1.00 77.96 332 PHE A C 1
ATOM 2315 O O . PHE A 1 332 ? 52.078 -0.635 2.821 1.00 80.35 332 PHE A O 1
ATOM 2323 N N . GLN A 1 333 ? 54.194 -1.139 3.343 1.00 81.49 333 GLN A N 1
ATOM 2324 C CA . GLN A 1 333 ? 54.571 -1.430 1.955 1.00 78.83 333 GLN A CA 1
ATOM 2325 C C . GLN A 1 333 ? 54.265 -2.876 1.601 1.00 86.33 333 GLN A C 1
ATOM 2326 O O . GLN A 1 333 ? 53.963 -3.197 0.450 1.00 97.04 333 GLN A O 1
ATOM 2332 N N . GLU A 1 334 ? 54.354 -3.749 2.597 1.00 86.34 334 GLU A N 1
ATOM 2333 C CA . GLU A 1 334 ? 53.878 -5.111 2.431 1.00 89.99 334 GLU A CA 1
ATOM 2334 C C . GLU A 1 334 ? 52.377 -5.080 2.170 1.00 94.39 334 GLU A C 1
ATOM 2335 O O . GLU A 1 334 ? 51.875 -5.839 1.348 1.00 86.23 334 GLU A O 1
ATOM 2341 N N . PHE A 1 335 ? 51.672 -4.175 2.844 1.00 99.91 335 PHE A N 1
ATOM 2342 C CA . PHE A 1 335 ? 50.224 -4.054 2.679 1.00 101.59 335 PHE A CA 1
ATOM 2343 C C . PHE A 1 335 ? 49.855 -3.444 1.314 1.00 94.40 335 PHE A C 1
ATOM 2344 O O . PHE A 1 335 ? 48.722 -3.563 0.860 1.00 87.72 335 PHE A O 1
ATOM 2352 N N . LEU A 1 336 ? 50.818 -2.851 0.619 1.00 92.78 336 LEU A N 1
ATOM 2353 C CA . LEU A 1 336 ? 50.466 -2.113 -0.596 1.00 91.07 336 LEU A CA 1
ATOM 2354 C C . LEU A 1 336 ? 50.548 -2.795 -1.977 1.00 107.46 336 LEU A C 1
ATOM 2355 O O . LEU A 1 336 ? 49.631 -2.623 -2.786 1.00 118.44 336 LEU A O 1
ATOM 2360 N N . THR A 1 337 ? 51.606 -3.523 -2.305 1.00 120.64 337 THR A N 1
ATOM 2361 C CA . THR A 1 337 ? 51.562 -4.214 -3.591 1.00 133.81 337 THR A CA 1
ATOM 2362 C C . THR A 1 337 ? 50.570 -5.362 -3.428 1.00 129.39 337 THR A C 1
ATOM 2363 O O . THR A 1 337 ? 49.981 -5.852 -4.396 1.00 132.97 337 THR A O 1
ATOM 2367 N N . LYS A 1 338 ? 50.387 -5.753 -2.170 1.00 116.52 338 LYS A N 1
ATOM 2368 C CA . LYS A 1 338 ? 49.352 -6.685 -1.749 1.00 105.08 338 LYS A CA 1
ATOM 2369 C C . LYS A 1 338 ? 47.966 -6.070 -1.930 1.00 114.18 338 LYS A C 1
ATOM 2370 O O . LYS A 1 338 ? 46.963 -6.774 -2.046 1.00 121.62 338 LYS A O 1
ATOM 2376 N N . TYR A 1 339 ? 47.932 -4.744 -1.953 1.00 108.93 339 TYR A N 1
ATOM 2377 C CA . TYR A 1 339 ? 46.712 -3.971 -2.133 1.00 103.49 339 TYR A CA 1
ATOM 2378 C C . TYR A 1 339 ? 46.387 -3.784 -3.606 1.00 104.36 339 TYR A C 1
ATOM 2379 O O . TYR A 1 339 ? 45.279 -4.086 -4.047 1.00 101.61 339 TYR A O 1
ATOM 2388 N N . GLN A 1 340 ? 47.371 -3.276 -4.349 1.00 108.25 340 GLN A N 1
ATOM 2389 C CA . GLN A 1 340 ? 47.229 -2.928 -5.764 1.00 109.20 340 GLN A CA 1
ATOM 2390 C C . GLN A 1 340 ? 46.776 -4.117 -6.591 1.00 112.86 340 GLN A C 1
ATOM 2391 O O . GLN A 1 340 ? 45.988 -3.982 -7.528 1.00 118.40 340 GLN A O 1
ATOM 2397 N N . HIS A 1 341 ? 47.272 -5.286 -6.203 1.00 107.35 341 HIS A N 1
ATOM 2398 C CA . HIS A 1 341 ? 46.957 -6.552 -6.852 1.00 111.31 341 HIS A CA 1
ATOM 2399 C C . HIS A 1 341 ? 45.525 -6.955 -6.502 1.00 113.06 341 HIS A C 1
ATOM 2400 O O . HIS A 1 341 ? 45.003 -7.974 -6.963 1.00 123.56 341 HIS A O 1
ATOM 2407 N N . HIS A 1 342 ? 44.886 -6.118 -5.694 1.00 110.45 342 HIS A N 1
ATOM 2408 C CA . HIS A 1 342 ? 43.435 -6.082 -5.648 1.00 105.39 342 HIS A CA 1
ATOM 2409 C C . HIS A 1 342 ? 42.871 -4.752 -6.203 1.00 106.97 342 HIS A C 1
ATOM 2410 O O . HIS A 1 342 ? 42.266 -4.746 -7.227 1.00 127.52 342 HIS A O 1
ATOM 2417 N N . PHE A 1 343 ? 43.087 -3.610 -5.577 1.00 107.15 343 PHE A N 1
ATOM 2418 C CA . PHE A 1 343 ? 42.142 -2.516 -5.801 1.00 113.81 343 PHE A CA 1
ATOM 2419 C C . PHE A 1 343 ? 42.423 -1.397 -6.831 1.00 126.09 343 PHE A C 1
ATOM 2420 O O . PHE A 1 343 ? 42.149 -0.215 -6.580 1.00 130.24 343 PHE A O 1
ATOM 2428 N N . LYS A 1 344 ? 42.923 -1.789 -7.997 1.00 135.88 344 LYS A N 1
ATOM 2429 C CA . LYS A 1 344 ? 42.544 -1.124 -9.243 1.00 148.20 344 LYS A CA 1
ATOM 2430 C C . LYS A 1 344 ? 42.639 -2.250 -10.290 1.00 155.31 344 LYS A C 1
ATOM 2431 O O . LYS A 1 344 ? 42.795 -2.053 -11.503 1.00 146.31 344 LYS A O 1
ATOM 2437 N N . GLU A 1 345 ? 42.562 -3.460 -9.747 1.00 167.81 345 GLU A N 1
ATOM 2438 C CA . GLU A 1 345 ? 41.692 -4.484 -10.289 1.00 173.65 345 GLU A CA 1
ATOM 2439 C C . GLU A 1 345 ? 40.295 -4.008 -9.842 1.00 165.33 345 GLU A C 1
ATOM 2440 O O . GLU A 1 345 ? 39.805 -4.373 -8.754 1.00 169.24 345 GLU A O 1
ATOM 2446 N N . VAL A 1 346 ? 39.647 -3.156 -10.630 1.00 150.82 346 VAL A N 1
ATOM 2447 C CA . VAL A 1 346 ? 38.255 -2.858 -10.334 1.00 143.87 346 VAL A CA 1
ATOM 2448 C C . VAL A 1 346 ? 37.521 -4.113 -10.812 1.00 163.12 346 VAL A C 1
ATOM 2449 O O . VAL A 1 346 ? 37.860 -4.669 -11.861 1.00 170.56 346 VAL A O 1
ATOM 2453 N N . ASP A 1 347 ? 36.532 -4.588 -10.056 1.00 167.92 347 ASP A N 1
ATOM 2454 C CA . ASP A 1 347 ? 36.050 -5.951 -10.319 1.00 165.56 347 ASP A CA 1
ATOM 2455 C C . ASP A 1 347 ? 34.555 -6.148 -10.594 1.00 161.48 347 ASP A C 1
ATOM 2456 O O . ASP A 1 347 ? 33.729 -5.255 -10.399 1.00 164.27 347 ASP A O 1
ATOM 2461 N N . ALA A 1 348 ? 34.256 -7.377 -11.018 1.00 151.07 348 ALA A N 1
ATOM 2462 C CA . ALA A 1 348 ? 33.032 -7.761 -11.713 1.00 142.46 348 ALA A CA 1
ATOM 2463 C C . ALA A 1 348 ? 31.778 -7.717 -10.853 1.00 149.21 348 ALA A C 1
ATOM 2464 O O . ALA A 1 348 ? 30.911 -6.861 -11.045 1.00 154.96 348 ALA A O 1
ATOM 2466 N N . ALA A 1 349 ? 31.673 -8.658 -9.923 1.00 150.00 349 ALA A N 1
ATOM 2467 C CA . ALA A 1 349 ? 30.492 -8.770 -9.082 1.00 147.54 349 ALA A CA 1
ATOM 2468 C C . ALA A 1 349 ? 30.798 -8.386 -7.637 1.00 150.99 349 ALA A C 1
ATOM 2469 O O . ALA A 1 349 ? 31.333 -9.193 -6.871 1.00 156.28 349 ALA A O 1
ATOM 2471 N N . PRO A 1 350 ? 30.452 -7.141 -7.261 1.00 141.76 350 PRO A N 1
ATOM 2472 C CA . PRO A 1 350 ? 30.750 -6.522 -5.958 1.00 133.41 350 PRO A CA 1
ATOM 2473 C C . PRO A 1 350 ? 30.084 -7.198 -4.753 1.00 130.02 350 PRO A C 1
ATOM 2474 O O . PRO A 1 350 ? 28.936 -6.867 -4.426 1.00 135.27 350 PRO A O 1
ATOM 2478 N N . ASP A 1 351 ? 30.780 -8.120 -4.091 1.00 122.64 351 ASP A N 1
ATOM 2479 C CA . ASP A 1 351 ? 30.257 -8.649 -2.837 1.00 118.81 351 ASP A CA 1
ATOM 2480 C C . ASP A 1 351 ? 30.783 -7.793 -1.697 1.00 126.30 351 ASP A C 1
ATOM 2481 O O . ASP A 1 351 ? 31.969 -7.480 -1.642 1.00 132.36 351 ASP A O 1
ATOM 2486 N N . PHE A 1 352 ? 29.892 -7.435 -0.779 1.00 121.00 352 PHE A N 1
ATOM 2487 C CA . PHE A 1 352 ? 30.199 -6.415 0.215 1.00 118.31 352 PHE A CA 1
ATOM 2488 C C . PHE A 1 352 ? 30.613 -6.970 1.574 1.00 111.90 352 PHE A C 1
ATOM 2489 O O . PHE A 1 352 ? 31.198 -6.258 2.385 1.00 102.70 352 PHE A O 1
ATOM 2497 N N . GLU A 1 353 ? 30.308 -8.236 1.828 1.00 117.78 353 GLU A N 1
ATOM 2498 C CA . GLU A 1 353 ? 30.685 -8.844 3.094 1.00 123.19 353 GLU A CA 1
ATOM 2499 C C . GLU A 1 353 ? 31.884 -9.754 2.884 1.00 132.14 353 GLU A C 1
ATOM 2500 O O . GLU A 1 353 ? 32.707 -9.917 3.781 1.00 135.94 353 GLU A O 1
ATOM 2506 N N . GLU A 1 354 ? 31.984 -10.337 1.693 1.00 135.75 354 GLU A N 1
ATOM 2507 C CA . GLU A 1 354 ? 33.091 -11.225 1.395 1.00 139.71 354 GLU A CA 1
ATOM 2508 C C . GLU A 1 354 ? 34.369 -10.417 1.407 1.00 144.47 354 GLU A C 1
ATOM 2509 O O . GLU A 1 354 ? 35.376 -10.834 1.984 1.00 151.60 354 GLU A O 1
ATOM 2515 N N . LEU A 1 355 ? 34.334 -9.243 0.794 1.00 139.80 355 LEU A N 1
ATOM 2516 C CA . LEU A 1 355 ? 35.553 -8.472 0.749 1.00 145.90 355 LEU A CA 1
ATOM 2517 C C . LEU A 1 355 ? 35.472 -7.226 1.618 1.00 140.76 355 LEU A C 1
ATOM 2518 O O . LEU A 1 355 ? 36.430 -6.459 1.712 1.00 144.35 355 LEU A O 1
ATOM 2523 N N . GLY A 1 356 ? 34.346 -7.055 2.301 1.00 124.49 356 GLY A N 1
ATOM 2524 C CA . GLY A 1 356 ? 34.271 -6.071 3.365 1.00 109.67 356 GLY A CA 1
ATOM 2525 C C . GLY A 1 356 ? 35.082 -6.578 4.543 1.00 108.89 356 GLY A C 1
ATOM 2526 O O . GLY A 1 356 ? 35.251 -5.897 5.561 1.00 108.48 356 GLY A O 1
ATOM 2527 N N . ALA A 1 357 ? 35.588 -7.796 4.380 1.00 101.86 357 ALA A N 1
ATOM 2528 C CA . ALA A 1 357 ? 36.342 -8.493 5.399 1.00 95.13 357 ALA A CA 1
ATOM 2529 C C . ALA A 1 357 ? 37.767 -8.772 4.917 1.00 112.72 357 ALA A C 1
ATOM 2530 O O . ALA A 1 357 ? 38.604 -9.256 5.687 1.00 115.89 357 ALA A O 1
ATOM 2532 N N . LEU A 1 358 ? 38.037 -8.491 3.641 1.00 110.69 358 LEU A N 1
ATOM 2533 C CA . LEU A 1 358 ? 39.416 -8.454 3.163 1.00 103.80 358 LEU A CA 1
ATOM 2534 C C . LEU A 1 358 ? 40.038 -7.216 3.747 1.00 110.71 358 LEU A C 1
ATOM 2535 O O . LEU A 1 358 ? 41.179 -7.226 4.202 1.00 113.92 358 LEU A O 1
ATOM 2540 N N . PHE A 1 359 ? 39.252 -6.146 3.699 1.00 108.80 359 PHE A N 1
ATOM 2541 C CA . PHE A 1 359 ? 39.555 -4.899 4.385 1.00 102.25 359 PHE A CA 1
ATOM 2542 C C . PHE A 1 359 ? 40.040 -5.178 5.796 1.00 97.17 359 PHE A C 1
ATOM 2543 O O . PHE A 1 359 ? 41.032 -4.610 6.250 1.00 81.47 359 PHE A O 1
ATOM 2551 N N . ALA A 1 360 ? 39.338 -6.080 6.475 1.00 96.36 360 ALA A N 1
ATOM 2552 C CA . ALA A 1 360 ? 39.719 -6.508 7.808 1.00 91.82 360 ALA A CA 1
ATOM 2553 C C . ALA A 1 360 ? 40.982 -7.372 7.776 1.00 89.91 360 ALA A C 1
ATOM 2554 O O . ALA A 1 360 ? 41.893 -7.140 8.564 1.00 85.83 360 ALA A O 1
ATOM 2556 N N . ASP A 1 361 ? 41.042 -8.347 6.866 1.00 88.25 361 ASP A N 1
ATOM 2557 C CA . ASP A 1 361 ? 42.199 -9.240 6.780 1.00 88.25 361 ASP A CA 1
ATOM 2558 C C . ASP A 1 361 ? 43.487 -8.469 6.532 1.00 91.75 361 ASP A C 1
ATOM 2559 O O . ASP A 1 361 ? 44.414 -8.513 7.351 1.00 92.96 361 ASP A O 1
ATOM 2564 N N . LEU A 1 362 ? 43.532 -7.751 5.414 1.00 80.67 362 LEU A N 1
ATOM 2565 C CA . LEU A 1 362 ? 44.676 -6.903 5.086 1.00 91.37 362 LEU A CA 1
ATOM 2566 C C . LEU A 1 362 ? 45.130 -6.025 6.250 1.00 89.92 362 LEU A C 1
ATOM 2567 O O . LEU A 1 362 ? 46.320 -5.969 6.575 1.00 71.66 362 LEU A O 1
ATOM 2572 N N . ARG A 1 363 ? 44.167 -5.357 6.875 1.00 87.47 363 ARG A N 1
ATOM 2573 C CA . ARG A 1 363 ? 44.427 -4.490 8.012 1.00 81.95 363 ARG A CA 1
ATOM 2574 C C . ARG A 1 363 ? 44.784 -5.277 9.274 1.00 90.02 363 ARG A C 1
ATOM 2575 O O . ARG A 1 363 ? 45.484 -4.765 10.142 1.00 97.52 363 ARG A O 1
ATOM 2583 N N . GLN A 1 364 ? 44.318 -6.519 9.380 1.00 86.13 364 GLN A N 1
ATOM 2584 C CA . GLN A 1 364 ? 44.647 -7.324 10.552 1.00 86.63 364 GLN A CA 1
ATOM 2585 C C . GLN A 1 364 ? 45.995 -8.026 10.392 1.00 81.18 364 GLN A C 1
ATOM 2586 O O . GLN A 1 364 ? 46.739 -8.177 11.355 1.00 60.34 364 GLN A O 1
ATOM 2592 N N . ASP A 1 365 ? 46.317 -8.448 9.176 1.00 84.23 365 ASP A N 1
ATOM 2593 C CA . ASP A 1 365 ? 47.614 -9.072 8.951 1.00 90.75 365 ASP A CA 1
ATOM 2594 C C . ASP A 1 365 ? 48.739 -8.047 9.101 1.00 90.50 365 ASP A C 1
ATOM 2595 O O . ASP A 1 365 ? 49.831 -8.370 9.574 1.00 79.17 365 ASP A O 1
ATOM 2600 N N . ALA A 1 366 ? 48.463 -6.808 8.713 1.00 84.52 366 ALA A N 1
ATOM 2601 C CA . ALA A 1 366 ? 49.421 -5.735 8.905 1.00 81.54 366 ALA A CA 1
ATOM 2602 C C . ALA A 1 366 ? 49.642 -5.471 10.391 1.00 84.44 366 ALA A C 1
ATOM 2603 O O . ALA A 1 366 ? 50.784 -5.316 10.832 1.00 79.82 366 ALA A O 1
ATOM 2605 N N . PHE A 1 367 ? 48.554 -5.415 11.157 1.00 71.85 367 PHE A N 1
ATOM 2606 C CA . PHE A 1 367 ? 48.662 -5.278 12.605 1.00 74.99 367 PHE A CA 1
ATOM 2607 C C . PHE A 1 367 ? 49.556 -6.372 13.201 1.00 89.52 367 PHE A C 1
ATOM 2608 O O . PHE A 1 367 ? 50.324 -6.129 14.132 1.00 91.56 367 PHE A O 1
ATOM 2616 N N . GLU A 1 368 ? 49.466 -7.577 12.659 1.00 86.72 368 GLU A N 1
ATOM 2617 C CA . GLU A 1 368 ? 50.135 -8.703 13.282 1.00 87.62 368 GLU A CA 1
ATOM 2618 C C . GLU A 1 368 ? 51.626 -8.708 12.964 1.00 78.57 368 GLU A C 1
ATOM 2619 O O . GLU A 1 368 ? 52.430 -9.113 13.796 1.00 82.92 368 GLU A O 1
ATOM 2625 N N . ASP A 1 369 ? 51.995 -8.252 11.770 1.00 65.90 369 ASP A N 1
ATOM 2626 C CA . ASP A 1 369 ? 53.395 -8.211 11.387 1.00 78.46 369 ASP A CA 1
ATOM 2627 C C . ASP A 1 369 ? 54.062 -7.074 12.133 1.00 81.80 369 ASP A C 1
ATOM 2628 O O . ASP A 1 369 ? 55.245 -7.116 12.451 1.00 78.59 369 ASP A O 1
ATOM 2633 N N . TYR A 1 370 ? 53.263 -6.062 12.430 1.00 84.58 370 TYR A N 1
ATOM 2634 C CA . TYR A 1 370 ? 53.732 -4.920 13.174 1.00 74.89 370 TYR A CA 1
ATOM 2635 C C . TYR A 1 370 ? 53.822 -5.232 14.667 1.00 73.45 370 TYR A C 1
ATOM 2636 O O . TYR A 1 370 ? 54.767 -4.820 15.322 1.00 71.53 370 TYR A O 1
ATOM 2645 N N . ASP A 1 371 ? 52.836 -5.943 15.204 1.00 77.17 371 ASP A N 1
ATOM 2646 C CA . ASP A 1 371 ? 52.871 -6.330 16.615 1.00 90.59 371 ASP A CA 1
ATOM 2647 C C . ASP A 1 371 ? 54.091 -7.210 16.919 1.00 97.00 371 ASP A C 1
ATOM 2648 O O . ASP A 1 371 ? 54.700 -7.100 17.981 1.00 98.42 371 ASP A O 1
ATOM 2653 N N . ALA A 1 372 ? 54.439 -8.072 15.970 1.00 92.38 372 ALA A N 1
ATOM 2654 C CA . ALA A 1 372 ? 55.563 -8.986 16.121 1.00 87.15 372 ALA A CA 1
ATOM 2655 C C . ALA A 1 372 ? 56.874 -8.241 16.395 1.00 88.82 372 ALA A C 1
ATOM 2656 O O . ALA A 1 372 ? 57.580 -8.551 17.357 1.00 93.32 372 ALA A O 1
ATOM 2658 N N . SER A 1 373 ? 57.182 -7.245 15.569 1.00 74.33 373 SER A N 1
ATOM 2659 C CA . SER A 1 373 ? 58.445 -6.514 15.691 1.00 61.75 373 SER A CA 1
ATOM 2660 C C . SER A 1 373 ? 58.374 -5.363 16.684 1.00 53.93 373 SER A C 1
ATOM 2661 O O . SER A 1 373 ? 59.307 -5.131 17.449 1.00 58.07 373 SER A O 1
ATOM 2664 N N . ALA A 1 374 ? 57.250 -4.654 16.693 1.00 50.29 374 ALA A N 1
ATOM 2665 C CA . ALA A 1 374 ? 57.171 -3.382 17.400 1.00 49.54 374 ALA A CA 1
ATOM 2666 C C . ALA A 1 374 ? 56.725 -3.461 18.858 1.00 51.39 374 ALA A C 1
ATOM 2667 O O . ALA A 1 374 ? 56.981 -2.527 19.624 1.00 63.62 374 ALA A O 1
ATOM 2669 N N . SER A 1 375 ? 56.048 -4.534 19.251 1.00 58.35 375 SER A N 1
ATOM 2670 C CA . SER A 1 375 ? 55.494 -4.595 20.616 1.00 68.37 375 SER A CA 1
ATOM 2671 C C . SER A 1 375 ? 56.574 -4.688 21.702 1.00 56.68 375 SER A C 1
ATOM 2672 O O . SER A 1 375 ? 56.309 -4.416 22.876 1.00 62.37 375 SER A O 1
ATOM 2675 N N . ARG A 1 376 ? 57.784 -5.078 21.303 1.00 50.71 376 ARG A N 1
ATOM 2676 C CA . ARG A 1 376 ? 58.922 -5.140 22.220 1.00 61.61 376 ARG A CA 1
ATOM 2677 C C . ARG A 1 376 ? 59.286 -3.742 22.708 1.00 68.09 376 ARG A C 1
ATOM 2678 O O . ARG A 1 376 ? 59.824 -3.577 23.803 1.00 55.35 376 ARG A O 1
ATOM 2686 N N . TYR A 1 377 ? 58.976 -2.736 21.889 1.00 57.62 377 TYR A N 1
ATOM 2687 C CA . TYR A 1 377 ? 59.391 -1.374 22.176 1.00 41.92 377 TYR A CA 1
ATOM 2688 C C . TYR A 1 377 ? 58.492 -0.690 23.181 1.00 44.53 377 TYR A C 1
ATOM 2689 O O . TYR A 1 377 ? 57.420 -1.199 23.502 1.00 54.93 377 TYR A O 1
ATOM 2698 N N . ASN A 1 378 ? 58.952 0.476 23.644 1.00 51.13 378 ASN A N 1
ATOM 2699 C CA . ASN A 1 378 ? 58.215 1.341 24.570 1.00 59.86 378 ASN A CA 1
ATOM 2700 C C . ASN A 1 378 ? 56.725 1.345 24.283 1.00 57.50 378 ASN A C 1
ATOM 2701 O O . ASN A 1 378 ? 56.327 1.480 23.137 1.00 68.76 378 ASN A O 1
ATOM 2706 N N . LYS A 1 379 ? 55.911 1.166 25.319 1.00 62.14 379 LYS A N 1
ATOM 2707 C CA . LYS A 1 379 ? 54.498 0.914 25.115 1.00 66.90 379 LYS A CA 1
ATOM 2708 C C . LYS A 1 379 ? 53.858 2.090 24.397 1.00 73.13 379 LYS A C 1
ATOM 2709 O O . LYS A 1 379 ? 53.174 1.903 23.388 1.00 72.61 379 LYS A O 1
ATOM 2715 N N . ALA A 1 380 ? 54.104 3.296 24.907 1.00 62.87 380 ALA A N 1
ATOM 2716 C CA . ALA A 1 380 ? 53.507 4.500 24.338 1.00 60.10 380 ALA A CA 1
ATOM 2717 C C . ALA A 1 380 ? 53.956 4.713 22.893 1.00 62.78 380 ALA A C 1
ATOM 2718 O O . ALA A 1 380 ? 53.135 5.031 22.032 1.00 70.37 380 ALA A O 1
ATOM 2720 N N . VAL A 1 381 ? 55.246 4.534 22.618 1.00 60.01 381 VAL A N 1
ATOM 2721 C CA . VAL A 1 381 ? 55.729 4.734 21.256 1.00 58.19 381 VAL A CA 1
ATOM 2722 C C . VAL A 1 381 ? 55.115 3.709 20.338 1.00 48.66 381 VAL A C 1
ATOM 2723 O O . VAL A 1 381 ? 54.668 4.050 19.255 1.00 57.32 381 VAL A O 1
ATOM 2727 N N . TYR A 1 382 ? 55.066 2.462 20.791 1.00 56.07 382 TYR A N 1
ATOM 2728 C CA . TYR A 1 382 ? 54.544 1.347 19.990 1.00 59.17 382 TYR A CA 1
ATOM 2729 C C . TYR A 1 382 ? 53.080 1.488 19.596 1.00 66.92 382 TYR A C 1
ATOM 2730 O O . TYR A 1 382 ? 52.697 1.170 18.463 1.00 66.55 382 TYR A O 1
ATOM 2739 N N . GLU A 1 383 ? 52.257 1.931 20.538 1.00 59.75 383 GLU A N 1
ATOM 2740 C CA . GLU A 1 383 ? 50.835 2.125 20.259 1.00 73.73 383 GLU A CA 1
ATOM 2741 C C . GLU A 1 383 ? 50.616 3.348 19.359 1.00 77.50 383 GLU A C 1
ATOM 2742 O O . GLU A 1 383 ? 49.829 3.290 18.409 1.00 76.63 383 GLU A O 1
ATOM 2748 N N . GLN A 1 384 ? 51.333 4.436 19.648 1.00 68.69 384 GLN A N 1
ATOM 2749 C CA . GLN A 1 384 ? 51.286 5.641 18.822 1.00 63.01 384 GLN A CA 1
ATOM 2750 C C . GLN A 1 384 ? 51.548 5.339 17.348 1.00 67.85 384 GLN A C 1
ATOM 2751 O O . GLN A 1 384 ? 50.794 5.765 16.472 1.00 80.65 384 GLN A O 1
ATOM 2757 N N . LYS A 1 385 ? 52.597 4.578 17.072 1.00 54.98 385 LYS A N 1
ATOM 2758 C CA . LYS A 1 385 ? 52.972 4.309 15.684 1.00 58.78 385 LYS A CA 1
ATOM 2759 C C . LYS A 1 385 ? 52.069 3.240 15.077 1.00 68.33 385 LYS A C 1
ATOM 2760 O O . LYS A 1 385 ? 52.051 3.063 13.864 1.00 77.71 385 LYS A O 1
ATOM 2766 N N . ARG A 1 386 ? 51.328 2.521 15.920 1.00 63.38 386 ARG A N 1
ATOM 2767 C CA . ARG A 1 386 ? 50.365 1.537 15.429 1.00 68.07 386 ARG A CA 1
ATOM 2768 C C . ARG A 1 386 ? 49.153 2.281 14.857 1.00 69.42 386 ARG A C 1
ATOM 2769 O O . ARG A 1 386 ? 48.674 1.981 13.751 1.00 59.72 386 ARG A O 1
ATOM 2777 N N . LYS A 1 387 ? 48.681 3.267 15.619 1.00 59.24 387 LYS A N 1
ATOM 2778 C CA . LYS A 1 387 ? 47.638 4.182 15.152 1.00 68.65 387 LYS A CA 1
ATOM 2779 C C . LYS A 1 387 ? 48.026 4.844 13.831 1.00 71.11 387 LYS A C 1
ATOM 2780 O O . LYS A 1 387 ? 47.216 4.925 12.912 1.00 79.01 387 LYS A O 1
ATOM 2786 N N . LYS A 1 388 ? 49.264 5.315 13.740 1.00 77.14 388 LYS A N 1
ATOM 2787 C CA . LYS A 1 388 ? 49.796 5.819 12.482 1.00 67.75 388 LYS A CA 1
ATOM 2788 C C . LYS A 1 388 ? 49.615 4.777 11.382 1.00 61.34 388 LYS A C 1
ATOM 2789 O O . LYS A 1 388 ? 49.061 5.081 10.328 1.00 72.79 388 LYS A O 1
ATOM 2795 N N . LEU A 1 389 ? 50.030 3.540 11.637 1.00 51.39 389 LEU A N 1
ATOM 2796 C CA . LEU A 1 389 ? 49.801 2.470 10.663 1.00 65.61 389 LEU A CA 1
ATOM 2797 C C . LEU A 1 389 ? 48.319 2.277 10.371 1.00 70.01 389 LEU A C 1
ATOM 2798 O O . LEU A 1 389 ? 47.951 1.953 9.250 1.00 69.23 389 LEU A O 1
ATOM 2803 N N . ARG A 1 390 ? 47.478 2.455 11.386 1.00 60.82 390 ARG A N 1
ATOM 2804 C CA . ARG A 1 390 ? 46.044 2.292 11.210 1.00 74.11 390 ARG A CA 1
ATOM 2805 C C . ARG A 1 390 ? 45.474 3.337 10.251 1.00 74.44 390 ARG A C 1
ATOM 2806 O O . ARG A 1 390 ? 44.736 3.010 9.331 1.00 60.95 390 ARG A O 1
ATOM 2814 N N . TRP A 1 391 ? 45.835 4.595 10.464 1.00 76.47 391 TRP A N 1
ATOM 2815 C CA . TRP A 1 391 ? 45.314 5.673 9.647 1.00 83.15 391 TRP A CA 1
ATOM 2816 C C . TRP A 1 391 ? 46.166 5.934 8.417 1.00 89.76 391 TRP A C 1
ATOM 2817 O O . TRP A 1 391 ? 46.190 7.042 7.887 1.00 113.27 391 TRP A O 1
ATOM 2828 N N . LEU A 1 392 ? 46.874 4.906 7.974 1.00 79.52 392 LEU A N 1
ATOM 2829 C CA . LEU A 1 392 ? 47.514 4.924 6.668 1.00 74.57 392 LEU A CA 1
ATOM 2830 C C . LEU A 1 392 ? 46.844 3.833 5.866 1.00 80.92 392 LEU A C 1
ATOM 2831 O O . LEU A 1 392 ? 46.638 3.957 4.663 1.00 96.57 392 LEU A O 1
ATOM 2836 N N . ILE A 1 393 ? 46.502 2.754 6.558 1.00 64.41 393 ILE A N 1
ATOM 2837 C CA . ILE A 1 393 ? 45.817 1.644 5.932 1.00 71.83 393 ILE A CA 1
ATOM 2838 C C . ILE A 1 393 ? 44.361 2.032 5.690 1.00 93.62 393 ILE A C 1
ATOM 2839 O O . ILE A 1 393 ? 43.816 1.820 4.600 1.00 82.51 393 ILE A O 1
ATOM 2844 N N . ASN A 1 394 ? 43.754 2.633 6.713 1.00 99.13 394 ASN A N 1
ATOM 2845 C CA . ASN A 1 394 ? 42.368 3.080 6.662 1.00 89.45 394 ASN A CA 1
ATOM 2846 C C . ASN A 1 394 ? 42.104 4.142 5.600 1.00 96.78 394 ASN A C 1
ATOM 2847 O O . ASN A 1 394 ? 40.961 4.502 5.365 1.00 106.04 394 ASN A O 1
ATOM 2852 N N . ASP A 1 395 ? 43.151 4.660 4.970 1.00 87.50 395 ASP A N 1
ATOM 2853 C CA . ASP A 1 395 ? 42.955 5.735 4.014 1.00 80.49 395 ASP A CA 1
ATOM 2854 C C . ASP A 1 395 ? 43.160 5.286 2.586 1.00 92.05 395 ASP A C 1
ATOM 2855 O O . ASP A 1 395 ? 42.594 5.879 1.659 1.00 106.68 395 ASP A O 1
ATOM 2860 N N . LYS A 1 396 ? 43.956 4.247 2.386 1.00 82.70 396 LYS A N 1
ATOM 2861 C CA . LYS A 1 396 ? 44.028 3.693 1.051 1.00 93.90 396 LYS A CA 1
ATOM 2862 C C . LYS A 1 396 ? 42.989 2.579 0.920 1.00 95.95 396 LYS A C 1
ATOM 2863 O O . LYS A 1 396 ? 42.676 2.141 -0.193 1.00 88.36 396 LYS A O 1
ATOM 2869 N N . LEU A 1 397 ? 42.417 2.153 2.047 1.00 92.62 397 LEU A N 1
ATOM 2870 C CA . LEU A 1 397 ? 41.288 1.226 1.982 1.00 92.30 397 LEU A CA 1
ATOM 2871 C C . LEU A 1 397 ? 40.007 2.008 1.746 1.00 109.37 397 LEU A C 1
ATOM 2872 O O . LEU A 1 397 ? 38.980 1.438 1.383 1.00 118.97 397 LEU A O 1
ATOM 2877 N N . LYS A 1 398 ? 40.081 3.318 1.957 1.00 104.74 398 LYS A N 1
ATOM 2878 C CA . LYS A 1 398 ? 38.917 4.183 1.845 1.00 89.88 398 LYS A CA 1
ATOM 2879 C C . LYS A 1 398 ? 38.680 4.627 0.404 1.00 105.06 398 LYS A C 1
ATOM 2880 O O . LYS A 1 398 ? 37.603 5.112 0.061 1.00 106.36 398 LYS A O 1
ATOM 2886 N N . GLU A 1 399 ? 39.682 4.452 -0.446 1.00 111.08 399 GLU A N 1
ATOM 2887 C CA . GLU A 1 399 ? 39.531 4.826 -1.842 1.00 112.47 399 GLU A CA 1
ATOM 2888 C C . GLU A 1 399 ? 38.808 3.724 -2.618 1.00 119.38 399 GLU A C 1
ATOM 2889 O O . GLU A 1 399 ? 38.196 3.985 -3.653 1.00 135.55 399 GLU A O 1
ATOM 2895 N N . VAL A 1 400 ? 38.862 2.500 -2.106 1.00 104.11 400 VAL A N 1
ATOM 2896 C CA . VAL A 1 400 ? 38.044 1.415 -2.640 1.00 98.42 400 VAL A CA 1
ATOM 2897 C C . VAL A 1 400 ? 36.643 1.512 -2.070 1.00 95.79 400 VAL A C 1
ATOM 2898 O O . VAL A 1 400 ? 35.663 1.104 -2.689 1.00 100.62 400 VAL A O 1
ATOM 2902 N N . PHE A 1 401 ? 36.574 2.040 -0.858 1.00 88.42 401 PHE A N 1
ATOM 2903 C CA . PHE A 1 401 ? 35.318 2.242 -0.167 1.00 90.79 401 PHE A CA 1
ATOM 2904 C C . PHE A 1 401 ? 34.418 3.154 -0.974 1.00 90.34 401 PHE A C 1
ATOM 2905 O O . PHE A 1 401 ? 33.254 2.851 -1.182 1.00 104.81 401 PHE A O 1
ATOM 2913 N N . ASP A 1 402 ? 34.981 4.262 -1.440 1.00 81.60 402 ASP A N 1
ATOM 2914 C CA . ASP A 1 402 ? 34.219 5.283 -2.129 1.00 87.96 402 ASP A CA 1
ATOM 2915 C C . ASP A 1 402 ? 33.762 4.822 -3.506 1.00 94.94 402 ASP A C 1
ATOM 2916 O O . ASP A 1 402 ? 32.636 5.095 -3.921 1.00 98.15 402 ASP A O 1
ATOM 2921 N N . VAL A 1 403 ? 34.637 4.112 -4.205 1.00 96.83 403 VAL A N 1
ATOM 2922 C CA . VAL A 1 403 ? 34.340 3.660 -5.555 1.00 94.14 403 VAL A CA 1
ATOM 2923 C C . VAL A 1 403 ? 33.199 2.652 -5.553 1.00 95.29 403 VAL A C 1
ATOM 2924 O O . VAL A 1 403 ? 32.161 2.883 -6.179 1.00 105.60 403 VAL A O 1
ATOM 2928 N N . HIS A 1 404 ? 33.373 1.547 -4.837 1.00 84.06 404 HIS A N 1
ATOM 2929 C CA . HIS A 1 404 ? 32.352 0.511 -4.826 1.00 94.42 404 HIS A CA 1
ATOM 2930 C C . HIS A 1 404 ? 31.055 1.026 -4.204 1.00 100.92 404 HIS A C 1
ATOM 2931 O O . HIS A 1 404 ? 29.985 0.461 -4.435 1.00 89.81 404 HIS A O 1
ATOM 2938 N N . ALA A 1 405 ? 31.162 2.111 -3.438 1.00 99.83 405 ALA A N 1
ATOM 2939 C CA . ALA A 1 405 ? 30.007 2.731 -2.793 1.00 108.31 405 ALA A CA 1
ATOM 2940 C C . ALA A 1 405 ? 29.047 3.361 -3.793 1.00 124.11 405 ALA A C 1
ATOM 2941 O O . ALA A 1 405 ? 27.917 2.904 -3.950 1.00 130.78 405 ALA A O 1
ATOM 2943 N N . LYS A 1 406 ? 29.482 4.425 -4.461 1.00 127.74 406 LYS A N 1
ATOM 2944 C CA . LYS A 1 406 ? 28.546 5.174 -5.283 1.00 128.67 406 LYS A CA 1
ATOM 2945 C C . LYS A 1 406 ? 28.388 4.514 -6.655 1.00 119.80 406 LYS A C 1
ATOM 2946 O O . LYS A 1 406 ? 27.568 4.933 -7.465 1.00 127.76 406 LYS A O 1
ATOM 2952 N N . ASN A 1 407 ? 29.152 3.460 -6.912 1.00 107.27 407 ASN A N 1
ATOM 2953 C CA . ASN A 1 407 ? 28.820 2.596 -8.030 1.00 93.11 407 ASN A CA 1
ATOM 2954 C C . ASN A 1 407 ? 27.502 1.913 -7.724 1.00 94.77 407 ASN A C 1
ATOM 2955 O O . ASN A 1 407 ? 26.706 1.618 -8.618 1.00 87.53 407 ASN A O 1
ATOM 2960 N N . LEU A 1 408 ? 27.278 1.677 -6.438 1.00 97.00 408 LEU A N 1
ATOM 2961 C CA . LEU A 1 408 ? 26.030 1.105 -5.979 1.00 95.02 408 LEU A CA 1
ATOM 2962 C C . LEU A 1 408 ? 24.971 2.197 -5.807 1.00 91.06 408 LEU A C 1
ATOM 2963 O O . LEU A 1 408 ? 23.784 1.907 -5.830 1.00 88.93 408 LEU A O 1
ATOM 2968 N N . CYS A 1 409 ? 25.395 3.447 -5.637 1.00 86.66 409 CYS A N 1
ATOM 2969 C CA . CYS A 1 409 ? 24.440 4.545 -5.543 1.00 89.65 409 CYS A CA 1
ATOM 2970 C C . CYS A 1 409 ? 23.865 4.895 -6.917 1.00 107.06 409 CYS A C 1
ATOM 2971 O O . CYS A 1 409 ? 22.651 5.024 -7.069 1.00 117.00 409 CYS A O 1
ATOM 2974 N N . ASN A 1 410 ? 24.730 5.031 -7.918 1.00 102.07 410 ASN A N 1
ATOM 2975 C CA . ASN A 1 410 ? 24.276 5.300 -9.280 1.00 106.45 410 ASN A CA 1
ATOM 2976 C C . ASN A 1 410 ? 23.651 4.077 -9.945 1.00 110.67 410 ASN A C 1
ATOM 2977 O O . ASN A 1 410 ? 22.994 4.189 -10.983 1.00 117.78 410 ASN A O 1
ATOM 2982 N N . THR A 1 411 ? 23.874 2.908 -9.351 1.00 104.66 411 THR A N 1
ATOM 2983 C CA . THR A 1 411 ? 23.163 1.699 -9.750 1.00 100.94 411 THR A CA 1
ATOM 2984 C C . THR A 1 411 ? 21.740 1.726 -9.190 1.00 104.27 411 THR A C 1
ATOM 2985 O O . THR A 1 411 ? 20.780 1.330 -9.856 1.00 104.75 411 THR A O 1
ATOM 2989 N N . LEU A 1 412 ? 21.611 2.220 -7.965 1.00 102.86 412 LEU A N 1
ATOM 2990 C CA . LEU A 1 412 ? 20.326 2.236 -7.281 1.00 100.09 412 LEU A CA 1
ATOM 2991 C C . LEU A 1 412 ? 19.540 3.514 -7.568 1.00 95.00 412 LEU A C 1
ATOM 2992 O O . LEU A 1 412 ? 18.313 3.524 -7.489 1.00 91.52 412 LEU A O 1
ATOM 2997 N N . LEU A 1 413 ? 20.245 4.592 -7.895 1.00 90.36 413 LEU A N 1
ATOM 2998 C CA . LEU A 1 413 ? 19.578 5.830 -8.281 1.00 91.73 413 LEU A CA 1
ATOM 2999 C C . LEU A 1 413 ? 18.938 5.688 -9.671 1.00 100.86 413 LEU A C 1
ATOM 3000 O O . LEU A 1 413 ? 17.890 6.272 -9.946 1.00 96.05 413 LEU A O 1
ATOM 3005 N N . GLU A 1 414 ? 19.569 4.895 -10.533 1.00 110.63 414 GLU A N 1
ATOM 3006 C CA . GLU A 1 414 ? 19.073 4.683 -11.886 1.00 112.60 414 GLU A CA 1
ATOM 3007 C C . GLU A 1 414 ? 17.743 3.933 -11.887 1.00 105.45 414 GLU A C 1
ATOM 3008 O O . GLU A 1 414 ? 16.833 4.271 -12.643 1.00 105.10 414 GLU A O 1
ATOM 3014 N N . LYS A 1 415 ? 17.624 2.921 -11.036 1.00 99.13 415 LYS A N 1
ATOM 3015 C CA . LYS A 1 415 ? 16.375 2.177 -10.945 1.00 99.87 415 LYS A CA 1
ATOM 3016 C C . LYS A 1 415 ? 15.394 2.936 -10.051 1.00 97.66 415 LYS A C 1
ATOM 3017 O O . LYS A 1 415 ? 14.182 2.802 -10.197 1.00 94.32 415 LYS A O 1
ATOM 3023 N N . PHE A 1 416 ? 15.913 3.740 -9.131 1.00 89.66 416 PHE A N 1
ATOM 3024 C CA . PHE A 1 416 ? 15.045 4.649 -8.394 1.00 88.37 416 PHE A CA 1
ATOM 3025 C C . PHE A 1 416 ? 14.299 5.526 -9.382 1.00 91.55 416 PHE A C 1
ATOM 3026 O O . PHE A 1 416 ? 13.070 5.563 -9.404 1.00 98.36 416 PHE A O 1
ATOM 3034 N N . GLU A 1 417 ? 15.081 6.225 -10.198 1.00 92.49 417 GLU A N 1
ATOM 3035 C CA . GLU A 1 417 ? 14.572 7.119 -11.219 1.00 95.66 417 GLU A CA 1
ATOM 3036 C C . GLU A 1 417 ? 13.595 6.389 -12.144 1.00 92.11 417 GLU A C 1
ATOM 3037 O O . GLU A 1 417 ? 12.591 6.960 -12.574 1.00 76.97 417 GLU A O 1
ATOM 3043 N N . LYS A 1 418 ? 13.867 5.117 -12.422 1.00 104.70 418 LYS A N 1
ATOM 3044 C CA . LYS A 1 418 ? 13.037 4.393 -13.376 1.00 108.00 418 LYS A CA 1
ATOM 3045 C C . LYS A 1 418 ? 11.622 4.099 -12.878 1.00 116.36 418 LYS A C 1
ATOM 3046 O O . LYS A 1 418 ? 10.678 4.606 -13.468 1.00 119.10 418 LYS A O 1
ATOM 3052 N N . ASP A 1 419 ? 11.430 3.325 -11.815 1.00 121.36 419 ASP A N 1
ATOM 3053 C CA . ASP A 1 419 ? 10.039 3.047 -11.450 1.00 126.77 419 ASP A CA 1
ATOM 3054 C C . ASP A 1 419 ? 9.429 4.172 -10.605 1.00 118.64 419 ASP A C 1
ATOM 3055 O O . ASP A 1 419 ? 8.348 4.007 -10.041 1.00 125.56 419 ASP A O 1
ATOM 3060 N N . LEU A 1 420 ? 10.093 5.321 -10.531 1.00 97.05 420 L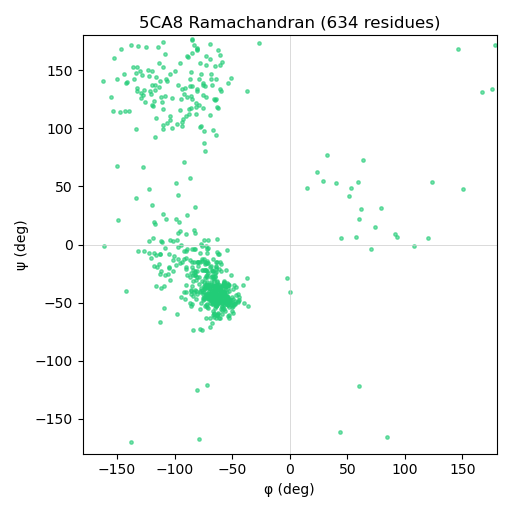EU A N 1
ATOM 3061 C CA . LEU A 1 420 ? 9.339 6.541 -10.284 1.00 101.88 420 LEU A CA 1
ATOM 3062 C C . LEU A 1 420 ? 8.406 6.725 -11.479 1.00 111.12 420 LEU A C 1
ATOM 3063 O O . LEU A 1 420 ? 7.186 6.721 -11.338 1.00 110.90 420 LEU A O 1
ATOM 3068 N N . VAL A 1 421 ? 9.003 6.851 -12.660 1.00 115.08 421 VAL A N 1
ATOM 3069 C CA . VAL A 1 421 ? 8.251 6.953 -13.901 1.00 114.51 421 VAL A CA 1
ATOM 3070 C C . VAL A 1 421 ? 7.259 5.808 -14.060 1.00 117.67 421 VAL A C 1
ATOM 3071 O O . VAL A 1 421 ? 6.102 6.032 -14.423 1.00 123.62 421 VAL A O 1
ATOM 3075 N N . ALA A 1 422 ? 7.706 4.586 -13.775 1.00 110.45 422 ALA A N 1
ATOM 3076 C CA . ALA A 1 422 ? 6.852 3.413 -13.947 1.00 115.27 422 ALA A CA 1
ATOM 3077 C C . ALA A 1 422 ? 5.664 3.457 -12.989 1.00 117.94 422 ALA A C 1
ATOM 3078 O O . ALA A 1 422 ? 4.619 2.858 -13.251 1.00 107.78 422 ALA A O 1
ATOM 3080 N N . LEU A 1 423 ? 5.825 4.183 -11.886 1.00 126.21 423 LEU A N 1
ATOM 3081 C CA . LEU A 1 423 ? 4.707 4.483 -11.003 1.00 133.80 423 LEU A CA 1
ATOM 3082 C C . LEU A 1 423 ? 3.901 5.684 -11.525 1.00 136.11 423 LEU A C 1
ATOM 3083 O O . LEU A 1 423 ? 3.381 6.478 -10.749 1.00 149.28 423 LEU A O 1
ATOM 3088 N N . LYS A 1 424 ? 3.862 5.817 -12.850 1.00 122.06 424 LYS A N 1
ATOM 3089 C CA . LYS A 1 424 ? 2.868 6.587 -13.610 1.00 106.18 424 LYS A CA 1
ATOM 3090 C C . LYS A 1 424 ? 1.993 7.576 -12.819 1.00 94.65 424 LYS A C 1
ATOM 3091 O O . LYS A 1 424 ? 0.775 7.580 -12.955 1.00 93.16 424 LYS A O 1
ATOM 3097 N N . GLY A 1 425 ? 2.625 8.398 -11.985 1.00 92.79 425 GLY A N 1
ATOM 3098 C CA . GLY A 1 425 ? 1.928 9.425 -11.229 1.00 85.62 425 GLY A CA 1
ATOM 3099 C C . GLY A 1 425 ? 1.030 8.951 -10.095 1.00 87.76 425 GLY A C 1
ATOM 3100 O O . GLY A 1 425 ? 0.466 9.768 -9.368 1.00 84.02 425 GLY A O 1
ATOM 3101 N N . LYS A 1 426 ? 0.892 7.640 -9.927 1.00 87.63 426 LYS A N 1
ATOM 3102 C CA . LYS A 1 426 ? -0.008 7.113 -8.899 1.00 97.28 426 LYS A CA 1
ATOM 3103 C C . LYS A 1 426 ? 0.507 7.369 -7.487 1.00 117.05 426 LYS A C 1
ATOM 3104 O O . LYS A 1 426 ? 1.514 6.784 -7.071 1.00 119.58 426 LYS A O 1
ATOM 3110 N N . ASP A 1 427 ? -0.211 8.242 -6.777 1.00 131.34 427 ASP A N 1
ATOM 3111 C CA . ASP A 1 427 ? 0.086 8.699 -5.413 1.00 136.49 427 ASP A CA 1
ATOM 3112 C C . ASP A 1 427 ? 1.564 8.781 -5.044 1.00 129.46 427 ASP A C 1
ATOM 3113 O O . ASP A 1 427 ? 2.095 7.935 -4.332 1.00 125.01 427 ASP A O 1
ATOM 3118 N N . PHE A 1 428 ? 2.219 9.830 -5.522 1.00 127.37 428 PHE A N 1
ATOM 3119 C CA . PHE A 1 428 ? 3.594 10.086 -5.133 1.00 133.63 428 PHE A CA 1
ATOM 3120 C C . PHE A 1 428 ? 3.566 10.973 -3.907 1.00 146.56 428 PHE A C 1
ATOM 3121 O O . PHE A 1 428 ? 4.595 11.461 -3.456 1.00 128.36 428 PHE A O 1
ATOM 3129 N N . ALA A 1 429 ? 2.371 11.158 -3.357 1.00 174.86 429 ALA A N 1
ATOM 3130 C CA . ALA A 1 429 ? 2.194 11.842 -2.083 1.00 183.07 429 ALA A CA 1
ATOM 3131 C C . ALA A 1 429 ? 3.210 11.124 -1.190 1.00 186.04 429 ALA A C 1
ATOM 3132 O O . ALA A 1 429 ? 4.042 11.757 -0.541 1.00 199.73 429 ALA A O 1
ATOM 3134 N N . VAL A 1 430 ? 3.138 9.798 -1.170 1.00 166.13 430 VAL A N 1
ATOM 3135 C CA . VAL A 1 430 ? 3.899 8.985 -0.238 1.00 148.91 430 VAL A CA 1
ATOM 3136 C C . VAL A 1 430 ? 5.011 8.193 -0.866 1.00 139.27 430 VAL A C 1
ATOM 3137 O O . VAL A 1 430 ? 6.080 8.000 -0.323 1.00 144.45 430 VAL A O 1
ATOM 3141 N N . ASN A 1 431 ? 4.703 7.755 -2.065 1.00 129.84 431 ASN A N 1
ATOM 3142 C CA . ASN A 1 431 ? 5.438 6.722 -2.741 1.00 129.80 431 ASN A CA 1
ATOM 3143 C C . ASN A 1 431 ? 6.823 7.123 -3.217 1.00 117.14 431 ASN A C 1
ATOM 3144 O O . ASN A 1 431 ? 7.573 6.302 -3.753 1.00 113.24 431 ASN A O 1
ATOM 3149 N N . VAL A 1 432 ? 7.145 8.394 -3.002 1.00 109.67 432 VAL A N 1
ATOM 3150 C CA . VAL A 1 432 ? 8.518 8.872 -2.974 1.00 106.90 432 VAL A CA 1
ATOM 3151 C C . VAL A 1 432 ? 9.180 8.491 -1.642 1.00 105.72 432 VAL A C 1
ATOM 3152 O O . VAL A 1 432 ? 10.272 7.921 -1.624 1.00 106.36 432 VAL A O 1
ATOM 3156 N N . LYS A 1 433 ? 8.504 8.796 -0.532 1.00 98.21 433 LYS A N 1
ATOM 3157 C CA . LYS A 1 433 ? 9.066 8.615 0.808 1.00 92.36 433 LYS A CA 1
ATOM 3158 C C . LYS A 1 433 ? 9.375 7.145 1.075 1.00 90.93 433 LYS A C 1
ATOM 3159 O O . LYS A 1 433 ? 10.395 6.825 1.692 1.00 80.74 433 LYS A O 1
ATOM 3165 N N . THR A 1 434 ? 8.504 6.254 0.595 1.00 89.15 434 THR A N 1
ATOM 3166 C CA . THR A 1 434 ? 8.691 4.821 0.825 1.00 93.08 434 THR A CA 1
ATOM 3167 C C . THR A 1 434 ? 9.844 4.253 0.009 1.00 96.55 434 THR A C 1
ATOM 3168 O O . THR A 1 434 ? 10.546 3.351 0.466 1.00 99.71 434 THR A O 1
ATOM 3172 N N . LEU A 1 435 ? 10.037 4.782 -1.195 1.00 98.70 435 LEU A N 1
ATOM 3173 C CA . LEU A 1 435 ? 11.099 4.308 -2.073 1.00 102.62 435 LEU A CA 1
ATOM 3174 C C . LEU A 1 435 ? 12.465 4.848 -1.661 1.00 91.80 435 LEU A C 1
ATOM 3175 O O . LEU A 1 435 ? 13.460 4.128 -1.720 1.00 77.35 435 LEU A O 1
ATOM 3180 N N . SER A 1 436 ? 12.501 6.119 -1.266 1.00 89.45 436 SER A N 1
ATOM 3181 C CA . SER A 1 436 ? 13.719 6.731 -0.757 1.00 91.49 436 SER A CA 1
ATOM 3182 C C . SER A 1 436 ? 14.177 5.963 0.478 1.00 95.65 436 SER A C 1
ATOM 3183 O O . SER A 1 436 ? 15.353 5.637 0.619 1.00 91.05 436 SER A O 1
ATOM 3186 N N . THR A 1 437 ? 13.217 5.650 1.343 1.00 103.43 437 THR A N 1
ATOM 3187 C CA . THR A 1 437 ? 13.458 4.923 2.581 1.00 102.23 437 THR A CA 1
ATOM 3188 C C . THR A 1 437 ? 14.216 3.612 2.397 1.00 102.74 437 THR A C 1
ATOM 3189 O O . THR A 1 437 ? 15.297 3.451 2.952 1.00 108.17 437 THR A O 1
ATOM 3193 N N . LYS A 1 438 ? 13.657 2.673 1.637 1.00 98.46 438 LYS A N 1
ATOM 3194 C CA . LYS A 1 438 ? 14.322 1.381 1.444 1.00 105.92 438 LYS A CA 1
ATOM 3195 C C . LYS A 1 438 ? 15.652 1.616 0.726 1.00 113.65 438 LYS A C 1
ATOM 3196 O O . LYS A 1 438 ? 16.648 0.946 1.014 1.00 114.72 438 LYS A O 1
ATOM 3202 N N . LEU A 1 439 ? 15.684 2.583 -0.189 1.00 108.57 439 LEU A N 1
ATOM 3203 C CA . LEU A 1 439 ? 16.926 2.873 -0.899 1.00 105.76 439 LEU A CA 1
ATOM 3204 C C . LEU A 1 439 ? 18.020 3.340 0.047 1.00 114.22 439 LEU A C 1
ATOM 3205 O O . LEU A 1 439 ? 19.083 2.728 0.134 1.00 116.37 439 LEU A O 1
ATOM 3210 N N . VAL A 1 440 ? 17.743 4.430 0.755 1.00 108.85 440 VAL A N 1
ATOM 3211 C CA . VAL A 1 440 ? 18.699 5.024 1.672 1.00 96.57 440 VAL A CA 1
ATOM 3212 C C . VAL A 1 440 ? 19.073 4.002 2.749 1.00 98.80 440 VAL A C 1
ATOM 3213 O O . VAL A 1 440 ? 20.094 4.129 3.425 1.00 96.28 440 VAL A O 1
ATOM 3217 N N . GLU A 1 441 ? 18.256 2.962 2.879 1.00 94.32 441 GLU A N 1
ATOM 3218 C CA . GLU A 1 441 ? 18.445 1.977 3.934 1.00 104.44 441 GLU A CA 1
ATOM 3219 C C . GLU A 1 441 ? 19.333 0.813 3.576 1.00 114.83 441 GLU A C 1
ATOM 3220 O O . GLU A 1 441 ? 20.123 0.376 4.397 1.00 121.24 441 GLU A O 1
ATOM 3226 N N . ASP A 1 442 ? 19.196 0.293 2.365 1.00 121.79 442 ASP A N 1
ATOM 3227 C CA . ASP A 1 442 ? 20.006 -0.861 2.000 1.00 126.23 442 ASP A CA 1
ATOM 3228 C C . ASP A 1 442 ? 21.357 -0.403 1.461 1.00 112.02 442 ASP A C 1
ATOM 3229 O O . ASP A 1 442 ? 22.279 -1.197 1.329 1.00 118.17 442 ASP A O 1
ATOM 3234 N N . VAL A 1 443 ? 21.482 0.882 1.158 1.00 89.05 443 VAL A N 1
ATOM 3235 C CA . VAL A 1 443 ? 22.803 1.435 0.916 1.00 88.02 443 VAL A CA 1
ATOM 3236 C C . VAL A 1 443 ? 23.573 1.389 2.236 1.00 99.42 443 VAL A C 1
ATOM 3237 O O . VAL A 1 443 ? 24.683 0.859 2.297 1.00 94.28 443 VAL A O 1
ATOM 3241 N N . ASN A 1 444 ? 22.953 1.918 3.290 1.00 98.76 444 ASN A N 1
ATOM 3242 C CA . ASN A 1 444 ? 23.491 1.821 4.638 1.00 87.34 444 ASN A CA 1
ATOM 3243 C C . ASN A 1 444 ? 23.862 0.385 4.987 1.00 91.56 444 ASN A C 1
ATOM 3244 O O . ASN A 1 444 ? 25.008 0.107 5.309 1.00 96.53 444 ASN A O 1
ATOM 3249 N N . PHE A 1 445 ? 22.901 -0.527 4.896 1.00 96.39 445 PHE A N 1
ATOM 3250 C CA . PHE A 1 445 ? 23.173 -1.938 5.141 1.00 94.98 445 PHE A CA 1
ATOM 3251 C C . PHE A 1 445 ? 24.345 -2.427 4.283 1.00 97.07 445 PHE A C 1
ATOM 3252 O O . PHE A 1 445 ? 25.380 -2.814 4.827 1.00 104.16 445 PHE A O 1
ATOM 3260 N N . GLN A 1 446 ? 24.196 -2.396 2.958 1.00 102.31 446 GLN A N 1
ATOM 3261 C CA . GLN A 1 446 ? 25.221 -2.954 2.066 1.00 111.18 446 GLN A CA 1
ATOM 3262 C C . GLN A 1 446 ? 26.612 -2.360 2.309 1.00 113.53 446 GLN A C 1
ATOM 3263 O O . GLN A 1 446 ? 27.602 -3.088 2.354 1.00 116.29 446 GLN A O 1
ATOM 3269 N N . VAL A 1 447 ? 26.688 -1.043 2.473 1.00 103.04 447 VAL A N 1
ATOM 3270 C CA . VAL A 1 447 ? 27.985 -0.384 2.575 1.00 96.47 447 VAL A CA 1
ATOM 3271 C C . VAL A 1 447 ? 28.580 -0.499 3.987 1.00 105.70 447 VAL A C 1
ATOM 3272 O O . VAL A 1 447 ? 29.798 -0.506 4.155 1.00 98.66 447 VAL A O 1
ATOM 3276 N N . SER A 1 448 ? 27.730 -0.614 5.002 1.00 116.43 448 SER A N 1
ATOM 3277 C CA . SER A 1 448 ? 28.221 -0.844 6.359 1.00 112.71 448 SER A CA 1
ATOM 3278 C C . SER A 1 448 ? 29.076 -2.113 6.422 1.00 108.74 448 SER A C 1
ATOM 3279 O O . SER A 1 448 ? 30.030 -2.199 7.202 1.00 103.79 448 SER A O 1
ATOM 3282 N N . LEU A 1 449 ? 28.736 -3.082 5.576 1.00 95.99 449 LEU A N 1
ATOM 3283 C CA . LEU A 1 449 ? 29.450 -4.352 5.505 1.00 87.29 449 LEU A CA 1
ATOM 3284 C C . LEU A 1 449 ? 30.953 -4.175 5.268 1.00 89.62 449 LEU A C 1
ATOM 3285 O O . LEU A 1 449 ? 31.751 -5.020 5.660 1.00 79.79 449 LEU A O 1
ATOM 3290 N N . MET A 1 450 ? 31.309 -3.027 4.733 1.00 96.17 450 MET A N 1
ATOM 3291 C CA . MET A 1 450 ? 32.655 -2.790 4.304 1.00 91.19 450 MET A CA 1
ATOM 3292 C C . MET A 1 450 ? 33.230 -1.610 5.003 1.00 101.29 450 MET A C 1
ATOM 3293 O O . MET A 1 450 ? 34.337 -1.217 4.718 1.00 117.75 450 MET A O 1
ATOM 3298 N N . SER A 1 451 ? 32.482 -1.032 5.917 1.00 84.34 451 SER A N 1
ATOM 3299 C CA . SER A 1 451 ? 33.059 -0.054 6.791 1.00 90.24 451 SER A CA 1
ATOM 3300 C C . SER A 1 451 ? 33.528 -0.937 7.894 1.00 106.38 451 SER A C 1
ATOM 3301 O O . SER A 1 451 ? 33.070 -2.059 8.004 1.00 122.07 451 SER A O 1
ATOM 3304 N N . LEU A 1 452 ? 34.425 -0.473 8.733 1.00 98.81 452 LEU A N 1
ATOM 3305 C CA . LEU A 1 452 ? 34.839 -1.344 9.805 1.00 96.49 452 LEU A CA 1
ATOM 3306 C C . LEU A 1 452 ? 34.243 -0.858 11.098 1.00 97.01 452 LEU A C 1
ATOM 3307 O O . LEU A 1 452 ? 34.668 0.132 11.644 1.00 93.30 452 LEU A O 1
ATOM 3312 N N . GLN A 1 453 ? 33.218 -1.537 11.579 1.00 114.30 453 GLN A N 1
ATOM 3313 C CA . GLN A 1 453 ? 32.564 -1.045 12.805 1.00 131.58 453 GLN A CA 1
ATOM 3314 C C . GLN A 1 453 ? 32.770 0.486 12.781 1.00 123.47 453 GLN A C 1
ATOM 3315 O O . GLN A 1 453 ? 33.284 1.057 13.743 1.00 124.00 453 GLN A O 1
ATOM 3321 N N . GLY A 1 454 ? 32.358 1.149 11.695 1.00 113.20 454 GLY A N 1
ATOM 3322 C CA . GLY A 1 454 ? 32.467 2.601 11.603 1.00 105.73 454 GLY A CA 1
ATOM 3323 C C . GLY A 1 454 ? 33.740 3.385 11.389 1.00 103.15 454 GLY A C 1
ATOM 3324 O O . GLY A 1 454 ? 33.751 4.612 11.490 1.00 92.34 454 GLY A O 1
ATOM 3325 N N . ASP A 1 455 ? 34.798 2.716 10.971 1.00 126.58 455 ASP A N 1
ATOM 3326 C CA . ASP A 1 455 ? 36.050 3.432 10.756 1.00 142.76 455 ASP A CA 1
ATOM 3327 C C . ASP A 1 455 ? 36.062 4.360 9.532 1.00 141.68 455 ASP A C 1
ATOM 3328 O O . ASP A 1 455 ? 36.363 5.538 9.649 1.00 143.10 455 ASP A O 1
ATOM 3333 N N . LEU A 1 456 ? 35.744 3.820 8.367 1.00 122.18 456 LEU A N 1
ATOM 3334 C CA . LEU A 1 456 ? 35.448 4.595 7.194 1.00 111.19 456 LEU A CA 1
ATOM 3335 C C . LEU A 1 456 ? 33.994 5.034 7.307 1.00 116.10 456 LEU A C 1
ATOM 3336 O O . LEU A 1 456 ? 33.070 4.214 7.265 1.00 132.41 456 LEU A O 1
ATOM 3341 N N . SER A 1 457 ? 33.812 6.335 7.484 1.00 98.23 457 SER A N 1
ATOM 3342 C CA . SER A 1 457 ? 32.508 6.921 7.751 1.00 105.45 457 SER A CA 1
ATOM 3343 C C . SER A 1 457 ? 31.624 6.916 6.512 1.00 115.78 457 SER A C 1
ATOM 3344 O O . SER A 1 457 ? 32.114 6.888 5.381 1.00 111.45 457 SER A O 1
ATOM 3347 N N . LEU A 1 458 ? 30.315 6.926 6.741 1.00 127.50 458 LEU A N 1
ATOM 3348 C CA . LEU A 1 458 ? 29.335 6.948 5.663 1.00 129.80 458 LEU A CA 1
ATOM 3349 C C . LEU A 1 458 ? 28.715 8.325 5.509 1.00 127.04 458 LEU A C 1
ATOM 3350 O O . LEU A 1 458 ? 28.170 8.657 4.457 1.00 123.04 458 LEU A O 1
ATOM 3355 N N . ASP A 1 459 ? 28.832 9.117 6.571 1.00 124.16 459 ASP A N 1
ATOM 3356 C CA . ASP A 1 459 ? 28.261 10.459 6.676 1.00 118.10 459 ASP A CA 1
ATOM 3357 C C . ASP A 1 459 ? 28.367 11.295 5.397 1.00 106.48 459 ASP A C 1
ATOM 3358 O O . ASP A 1 459 ? 27.479 12.094 5.093 1.00 95.77 459 ASP A O 1
ATOM 3363 N N . GLU A 1 460 ? 29.457 11.110 4.660 1.00 105.55 460 GLU A N 1
ATOM 3364 C CA . GLU A 1 460 ? 29.707 11.846 3.425 1.00 104.63 460 GLU A CA 1
ATOM 3365 C C . GLU A 1 460 ? 28.837 11.350 2.279 1.00 103.78 460 GLU A C 1
ATOM 3366 O O . GLU A 1 460 ? 28.314 12.138 1.489 1.00 86.28 460 GLU A O 1
ATOM 3372 N N . ILE A 1 461 ? 28.698 10.028 2.214 1.00 108.29 461 ILE A N 1
ATOM 3373 C CA . ILE A 1 461 ? 28.178 9.326 1.045 1.00 105.70 461 ILE A CA 1
ATOM 3374 C C . ILE A 1 461 ? 26.660 9.352 1.011 1.00 105.41 461 ILE A C 1
ATOM 3375 O O . ILE A 1 461 ? 26.057 9.541 -0.044 1.00 105.39 461 ILE A O 1
ATOM 3380 N N . ILE A 1 462 ? 26.046 9.180 2.174 1.00 103.72 462 ILE A N 1
ATOM 3381 C CA . ILE A 1 462 ? 24.600 9.285 2.286 1.00 106.59 462 ILE A CA 1
ATOM 3382 C C . ILE A 1 462 ? 24.185 10.748 2.094 1.00 118.74 462 ILE A C 1
ATOM 3383 O O . ILE A 1 462 ? 23.158 11.037 1.476 1.00 127.53 462 ILE A O 1
ATOM 3388 N N . LEU A 1 463 ? 25.010 11.667 2.589 1.00 114.09 463 LEU A N 1
ATOM 3389 C CA . LEU A 1 463 ? 24.751 13.093 2.421 1.00 111.83 463 LEU A CA 1
ATOM 3390 C C . LEU A 1 463 ? 24.745 13.473 0.940 1.00 113.81 463 LEU A C 1
ATOM 3391 O O . LEU A 1 463 ? 24.187 14.501 0.552 1.00 128.38 463 LEU A O 1
ATOM 3396 N N . ALA A 1 464 ? 25.370 12.637 0.118 1.00 93.43 464 ALA A N 1
ATOM 3397 C CA . ALA A 1 464 ? 25.357 12.832 -1.323 1.00 87.06 464 ALA A CA 1
ATOM 3398 C C . ALA A 1 464 ? 24.178 12.091 -1.946 1.00 94.16 464 ALA A C 1
ATOM 3399 O O . ALA A 1 464 ? 23.447 12.652 -2.764 1.00 92.39 464 ALA A O 1
ATOM 3401 N N . LEU A 1 465 ? 24.003 10.831 -1.544 1.00 96.49 465 LEU A N 1
ATOM 3402 C CA . LEU A 1 465 ? 22.896 10.000 -2.006 1.00 100.68 465 LEU A CA 1
ATOM 3403 C C . LEU A 1 465 ? 21.564 10.681 -1.738 1.00 99.11 465 LEU A C 1
ATOM 3404 O O . LEU A 1 465 ? 20.630 10.567 -2.525 1.00 100.61 465 LEU A O 1
ATOM 3409 N N . THR A 1 466 ? 21.492 11.388 -0.615 1.00 93.06 466 THR A N 1
ATOM 3410 C CA . THR A 1 466 ? 20.313 12.154 -0.262 1.00 90.63 466 THR A CA 1
ATOM 3411 C C . THR A 1 466 ? 20.046 13.257 -1.277 1.00 109.54 466 THR A C 1
ATOM 3412 O O . THR A 1 466 ? 18.934 13.358 -1.801 1.00 105.48 466 THR A O 1
ATOM 3416 N N . LYS A 1 467 ? 21.058 14.077 -1.564 1.00 119.19 467 LYS A N 1
ATOM 3417 C CA . LYS A 1 467 ? 20.830 15.248 -2.405 1.00 118.34 467 LYS A CA 1
ATOM 3418 C C . LYS A 1 467 ? 20.624 14.838 -3.862 1.00 110.92 467 LYS A C 1
ATOM 3419 O O . LYS A 1 467 ? 19.918 15.523 -4.605 1.00 110.54 467 LYS A O 1
ATOM 3425 N N . ASP A 1 468 ? 21.202 13.707 -4.260 1.00 113.16 468 ASP A N 1
ATOM 3426 C CA . ASP A 1 468 ? 20.913 13.140 -5.576 1.00 120.56 468 ASP A CA 1
ATOM 3427 C C . ASP A 1 468 ? 19.531 12.491 -5.656 1.00 123.15 468 ASP A C 1
ATOM 3428 O O . ASP A 1 468 ? 19.055 12.171 -6.745 1.00 125.30 468 ASP A O 1
ATOM 3433 N N . ILE A 1 469 ? 18.895 12.284 -4.507 1.00 117.46 469 ILE A N 1
ATOM 3434 C CA . ILE A 1 469 ? 17.531 11.769 -4.478 1.00 103.31 469 ILE A CA 1
ATOM 3435 C C . ILE A 1 469 ? 16.536 12.924 -4.451 1.00 95.62 469 ILE A C 1
ATOM 3436 O O . ILE A 1 469 ? 15.512 12.890 -5.135 1.00 106.19 469 ILE A O 1
ATOM 3441 N N . ASP A 1 470 ? 16.845 13.955 -3.673 1.00 86.56 470 ASP A N 1
ATOM 3442 C CA . ASP A 1 470 ? 15.940 15.088 -3.548 1.00 97.93 470 ASP A CA 1
ATOM 3443 C C . ASP A 1 470 ? 15.910 15.941 -4.806 1.00 116.47 470 ASP A C 1
ATOM 3444 O O . ASP A 1 470 ? 14.862 16.463 -5.191 1.00 101.06 470 ASP A O 1
ATOM 3449 N N . ALA A 1 471 ? 17.062 16.082 -5.449 1.00 144.75 471 ALA A N 1
ATOM 3450 C CA . ALA A 1 471 ? 17.141 16.884 -6.660 1.00 153.68 471 ALA A CA 1
ATOM 3451 C C . ALA A 1 471 ? 16.570 16.109 -7.844 1.00 146.60 471 ALA A C 1
ATOM 3452 O O . ALA A 1 471 ? 16.538 16.612 -8.970 1.00 162.34 471 ALA A O 1
ATOM 3454 N N . ILE A 1 472 ? 16.112 14.886 -7.595 1.00 119.37 472 ILE A N 1
ATOM 3455 C CA . ILE A 1 472 ? 15.397 14.175 -8.642 1.00 114.89 472 ILE A CA 1
ATOM 3456 C C . ILE A 1 472 ? 13.960 13.830 -8.245 1.00 125.15 472 ILE A C 1
ATOM 3457 O O . ILE A 1 472 ? 13.249 13.168 -8.994 1.00 129.16 472 ILE A O 1
ATOM 3462 N N . VAL A 1 473 ? 13.499 14.287 -7.093 1.00 126.41 473 VAL A N 1
ATOM 3463 C CA . VAL A 1 473 ? 12.059 14.263 -6.921 1.00 121.05 473 VAL A CA 1
ATOM 3464 C C . VAL A 1 473 ? 11.604 15.606 -7.452 1.00 116.52 473 VAL A C 1
ATOM 3465 O O . VAL A 1 473 ? 10.599 15.705 -8.133 1.00 126.51 473 VAL A O 1
ATOM 3469 N N . ALA A 1 474 ? 12.433 16.619 -7.228 1.00 91.88 474 ALA A N 1
ATOM 3470 C CA . ALA A 1 474 ? 12.274 17.930 -7.857 1.00 95.08 474 ALA A CA 1
ATOM 3471 C C . ALA A 1 474 ? 12.346 17.822 -9.390 1.00 109.72 474 ALA A C 1
ATOM 3472 O O . ALA A 1 474 ? 11.990 18.754 -10.116 1.00 92.98 474 ALA A O 1
ATOM 3474 N N . LYS A 1 475 ? 12.835 16.675 -9.856 1.00 135.66 475 LYS A N 1
ATOM 3475 C CA . LYS A 1 475 ? 12.893 16.291 -11.269 1.00 128.64 475 LYS A CA 1
ATOM 3476 C C . LYS A 1 475 ? 11.521 16.170 -11.882 1.00 122.21 475 LYS A C 1
ATOM 3477 O O . LYS A 1 475 ? 11.167 16.835 -12.849 1.00 122.73 475 LYS A O 1
ATOM 3483 N N . GLN A 1 476 ? 10.772 15.250 -11.291 1.00 113.85 476 GLN A N 1
ATOM 3484 C CA . GLN A 1 476 ? 9.640 14.609 -11.929 1.00 107.48 476 GLN A CA 1
ATOM 3485 C C . GLN A 1 476 ? 8.375 15.044 -11.221 1.00 108.51 476 GLN A C 1
ATOM 3486 O O . GLN A 1 476 ? 7.261 14.765 -11.661 1.00 105.20 476 GLN A O 1
ATOM 3492 N N . GLN A 1 477 ? 8.566 15.750 -10.114 1.00 113.68 477 GLN A N 1
ATOM 3493 C CA . GLN A 1 477 ? 7.468 16.466 -9.491 1.00 115.05 477 GLN A CA 1
ATOM 3494 C C . GLN A 1 477 ? 6.933 17.468 -10.496 1.00 112.91 477 GLN A C 1
ATOM 3495 O O . GLN A 1 477 ? 5.726 17.636 -10.622 1.00 116.35 477 GLN A O 1
ATOM 3501 N N . VAL A 1 478 ? 7.835 18.112 -11.230 1.00 104.07 478 VAL A N 1
ATOM 3502 C CA . VAL A 1 478 ? 7.420 19.075 -12.240 1.00 101.18 478 VAL A CA 1
ATOM 3503 C C . VAL A 1 478 ? 6.795 18.350 -13.438 1.00 96.86 478 VAL A C 1
ATOM 3504 O O . VAL A 1 478 ? 5.927 18.893 -14.121 1.00 94.77 478 VAL A O 1
ATOM 3508 N N . VAL A 1 479 ? 7.219 17.113 -13.673 1.00 92.88 479 VAL A N 1
ATOM 3509 C CA . VAL A 1 479 ? 6.633 16.295 -14.726 1.00 90.05 479 VAL A CA 1
ATOM 3510 C C . VAL A 1 479 ? 5.195 15.928 -14.375 1.00 91.58 479 VAL A C 1
ATOM 3511 O O . VAL A 1 479 ? 4.288 16.077 -15.195 1.00 105.21 479 VAL A O 1
ATOM 3515 N N . GLU A 1 480 ? 4.987 15.461 -13.148 1.00 89.63 480 GLU A N 1
ATOM 3516 C CA . GLU A 1 480 ? 3.680 14.952 -12.741 1.00 97.68 480 GLU A CA 1
ATOM 3517 C C . GLU A 1 480 ? 2.719 16.077 -12.377 1.00 96.47 480 GLU A C 1
ATOM 3518 O O . GLU A 1 480 ? 1.507 15.904 -12.414 1.00 90.10 480 GLU A O 1
ATOM 3524 N N . LEU A 1 481 ? 3.274 17.226 -12.016 1.00 100.18 481 LEU A N 1
ATOM 3525 C CA . LEU A 1 481 ? 2.477 18.411 -11.757 1.00 99.91 481 LEU A CA 1
ATOM 3526 C C . LEU A 1 481 ? 1.877 18.863 -13.076 1.00 103.19 481 LEU A C 1
ATOM 3527 O O . LEU A 1 481 ? 0.670 19.073 -13.202 1.00 98.17 481 LEU A O 1
ATOM 3532 N N . ASN A 1 482 ? 2.746 18.992 -14.068 1.00 106.45 482 ASN A N 1
ATOM 3533 C CA . ASN A 1 482 ? 2.326 19.338 -15.410 1.00 105.69 482 ASN A CA 1
ATOM 3534 C C . ASN A 1 482 ? 1.417 18.274 -16.022 1.00 104.13 482 ASN A C 1
ATOM 3535 O O . ASN A 1 482 ? 0.495 18.592 -16.782 1.00 97.46 482 ASN A O 1
ATOM 3540 N N . SER A 1 483 ? 1.678 17.010 -15.692 1.00 91.43 483 SER A N 1
ATOM 3541 C CA . SER A 1 483 ? 0.909 15.908 -16.264 1.00 81.90 483 SER A CA 1
ATOM 3542 C C . SER A 1 483 ? -0.543 15.930 -15.819 1.00 89.17 483 SER A C 1
ATOM 3543 O O . SER A 1 483 ? -1.454 15.739 -16.626 1.00 84.19 483 SER A O 1
ATOM 3546 N N . ILE A 1 484 ? -0.759 16.157 -14.531 1.00 90.33 484 ILE A N 1
ATOM 3547 C CA . ILE A 1 484 ? -2.107 16.170 -13.998 1.00 96.51 484 ILE A CA 1
ATOM 3548 C C . ILE A 1 484 ? -2.804 17.457 -14.440 1.00 96.94 484 ILE A C 1
ATOM 3549 O O . ILE A 1 484 ? -4.027 17.519 -14.497 1.00 95.33 484 ILE A O 1
ATOM 3554 N N . VAL A 1 485 ? -2.025 18.472 -14.792 1.00 91.68 485 VAL A N 1
ATOM 3555 C CA . VAL A 1 485 ? -2.601 19.660 -15.410 1.00 93.54 485 VAL A CA 1
ATOM 3556 C C . VAL A 1 485 ? -3.240 19.299 -16.754 1.00 99.20 485 VAL A C 1
ATOM 3557 O O . VAL A 1 485 ? -4.404 19.614 -17.004 1.00 89.46 485 VAL A O 1
ATOM 3561 N N . ASN A 1 486 ? -2.475 18.607 -17.593 1.00 110.66 486 ASN A N 1
ATOM 3562 C CA . ASN A 1 486 ? -2.877 18.292 -18.963 1.00 107.88 486 ASN A CA 1
ATOM 3563 C C . ASN A 1 486 ? -4.096 17.383 -19.073 1.00 105.87 486 ASN A C 1
ATOM 3564 O O . ASN A 1 486 ? -5.007 17.660 -19.847 1.00 116.23 486 ASN A O 1
ATOM 3569 N N . LYS A 1 487 ? -4.118 16.299 -18.310 1.00 102.69 487 LYS A N 1
ATOM 3570 C CA . LYS A 1 487 ? -5.249 15.390 -18.377 1.00 109.92 487 LYS A CA 1
ATOM 3571 C C . LYS A 1 487 ? -6.467 15.964 -17.632 1.00 118.46 487 LYS A C 1
ATOM 3572 O O . LYS A 1 487 ? -7.605 15.567 -17.897 1.00 126.84 487 LYS A O 1
ATOM 3578 N N . SER A 1 488 ? -6.236 16.891 -16.702 1.00 112.68 488 SER A N 1
ATOM 3579 C CA . SER A 1 488 ? -7.340 17.528 -15.984 1.00 104.06 488 SER A CA 1
ATOM 3580 C C . SER A 1 488 ? -8.027 18.489 -16.954 1.00 99.75 488 SER A C 1
ATOM 3581 O O . SER A 1 488 ? -9.257 18.619 -16.987 1.00 91.87 488 SER A O 1
ATOM 3584 N N . VAL A 1 489 ? -7.211 19.132 -17.777 1.00 104.45 489 VAL A N 1
ATOM 3585 C CA . VAL A 1 489 ? -7.713 19.998 -18.827 1.00 99.82 489 VAL A CA 1
ATOM 3586 C C . VAL A 1 489 ? -8.551 19.229 -19.848 1.00 99.77 489 VAL A C 1
ATOM 3587 O O . VAL A 1 489 ? -9.600 19.717 -20.273 1.00 104.01 489 VAL A O 1
ATOM 3591 N N . LYS A 1 490 ? -8.125 18.032 -20.241 1.00 99.13 490 LYS A N 1
ATOM 3592 C CA . LYS A 1 490 ? -8.797 17.398 -21.377 1.00 102.50 490 LYS A CA 1
ATOM 3593 C C . LYS A 1 490 ? -10.204 16.872 -21.090 1.00 108.15 490 LYS A C 1
ATOM 3594 O O . LYS A 1 490 ? -11.107 17.087 -21.901 1.00 102.35 490 LYS A O 1
ATOM 3600 N N . LYS A 1 491 ? -10.416 16.220 -19.952 1.00 124.01 491 LYS A N 1
ATOM 3601 C CA . LYS A 1 491 ? -11.776 15.768 -19.632 1.00 132.96 491 LYS A CA 1
ATOM 3602 C C . LYS A 1 491 ? -12.588 16.897 -18.963 1.00 122.40 491 LYS A C 1
ATOM 3603 O O . LYS A 1 491 ? -13.795 16.756 -18.698 1.00 116.67 491 LYS A O 1
ATOM 3609 N N . LEU A 1 492 ? -11.930 18.031 -18.719 1.00 110.21 492 LEU A N 1
ATOM 3610 C CA . LEU A 1 492 ? -12.642 19.304 -18.575 1.00 95.71 492 LEU A CA 1
ATOM 3611 C C . LEU A 1 492 ? -13.265 19.653 -19.927 1.00 92.27 492 LEU A C 1
ATOM 3612 O O . LEU A 1 492 ? -14.479 19.782 -20.073 1.00 87.23 492 LEU A O 1
ATOM 3617 N N . SER A 1 493 ? -12.394 19.839 -20.907 1.00 85.48 493 SER A N 1
ATOM 3618 C CA . SER A 1 493 ? -12.800 20.154 -22.255 1.00 74.92 493 SER A CA 1
ATOM 3619 C C . SER A 1 493 ? -13.745 19.095 -22.824 1.00 77.86 493 SER A C 1
ATOM 3620 O O . SER A 1 493 ? -14.634 19.423 -23.613 1.00 78.83 493 SER A O 1
ATOM 3623 N N . ALA A 1 494 ? -13.563 17.836 -22.431 1.00 65.93 494 ALA A N 1
ATOM 3624 C CA . ALA A 1 494 ? -14.451 16.773 -22.903 1.00 71.29 494 ALA A CA 1
ATOM 3625 C C . ALA A 1 494 ? -15.850 16.917 -22.302 1.00 87.98 494 ALA A C 1
ATOM 3626 O O . ALA A 1 494 ? -16.858 16.679 -22.981 1.00 83.14 494 ALA A O 1
ATOM 3628 N N . SER A 1 495 ? -15.903 17.308 -21.029 1.00 92.98 495 SER A N 1
ATOM 3629 C CA . SER A 1 495 ? -17.170 17.569 -20.355 1.00 92.43 495 SER A CA 1
ATOM 3630 C C . SER A 1 495 ? -17.816 18.830 -20.918 1.00 88.03 495 SER A C 1
ATOM 3631 O O . SER A 1 495 ? -19.025 18.859 -21.166 1.00 89.10 495 SER A O 1
ATOM 3634 N N . LEU A 1 496 ? -17.000 19.867 -21.120 1.00 68.60 496 LEU A N 1
ATOM 3635 C CA . LEU A 1 496 ? -17.483 21.122 -21.690 1.00 77.12 496 LEU A CA 1
ATOM 3636 C C . LEU A 1 496 ? -18.143 20.889 -23.037 1.00 88.32 496 LEU A C 1
ATOM 3637 O O . LEU A 1 496 ? -19.258 21.364 -23.304 1.00 75.00 496 LEU A O 1
ATOM 3642 N N . SER A 1 497 ? -17.458 20.109 -23.858 1.00 85.58 497 SER A N 1
ATOM 3643 C CA . SER A 1 497 ? -17.906 19.815 -25.202 1.00 85.25 497 SER A CA 1
ATOM 3644 C C . SER A 1 497 ? -19.256 19.100 -25.226 1.00 85.64 497 SER A C 1
ATOM 3645 O O . SER A 1 497 ? -20.062 19.319 -26.131 1.00 88.24 497 SER A O 1
ATOM 3648 N N . LYS A 1 498 ? -19.513 18.250 -24.240 1.00 86.71 498 LYS A N 1
ATOM 3649 C CA . LYS A 1 498 ? -20.749 17.472 -24.258 1.00 95.46 498 LYS A CA 1
ATOM 3650 C C . LYS A 1 498 ? -21.839 18.236 -23.540 1.00 92.65 498 LYS A C 1
ATOM 3651 O O . LYS A 1 498 ? -23.027 17.981 -23.726 1.00 112.04 498 LYS A O 1
ATOM 3657 N N . SER A 1 499 ? -21.414 19.192 -22.729 1.00 76.73 499 SER A N 1
ATOM 3658 C CA . SER A 1 499 ? -22.320 20.142 -22.114 1.00 73.44 499 SER A CA 1
ATOM 3659 C C . SER A 1 499 ? -22.920 21.048 -23.184 1.00 85.06 499 SER A C 1
ATOM 3660 O O . SER A 1 499 ? -24.126 21.288 -23.218 1.00 88.36 499 SER A O 1
ATOM 3663 N N . ILE A 1 500 ? -22.056 21.537 -24.065 1.00 80.80 500 ILE A N 1
ATOM 3664 C CA . ILE A 1 500 ? -22.469 22.446 -25.114 1.00 70.86 500 ILE A CA 1
ATOM 3665 C C . ILE A 1 500 ? -23.346 21.711 -26.108 1.00 71.28 500 ILE A C 1
ATOM 3666 O O . ILE A 1 500 ? -24.376 22.231 -26.526 1.00 73.97 500 ILE A O 1
ATOM 3671 N N . GLN A 1 501 ? -22.954 20.487 -26.451 1.00 63.98 501 GLN A N 1
ATOM 3672 C CA . GLN A 1 501 ? -23.701 19.691 -27.412 1.00 76.42 501 GLN A CA 1
ATOM 3673 C C . GLN A 1 501 ? -25.150 19.460 -26.959 1.00 82.22 501 GLN A C 1
ATOM 3674 O O . GLN A 1 501 ? -26.089 19.708 -27.724 1.00 71.61 501 GLN A O 1
ATOM 3680 N N . PHE A 1 502 ? -25.336 19.016 -25.719 1.00 73.49 502 PHE A N 1
ATOM 3681 C CA . PHE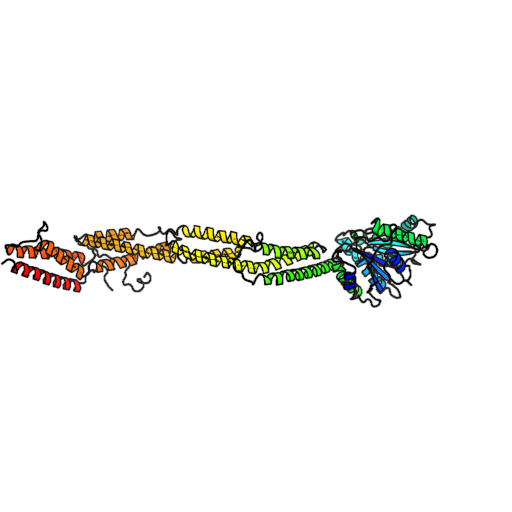 A 1 502 ? -26.686 18.868 -25.189 1.00 66.23 502 PHE A CA 1
ATOM 3682 C C . PHE A 1 502 ? -27.460 20.182 -25.235 1.00 55.85 502 PHE A C 1
ATOM 3683 O O . PHE A 1 502 ? -28.651 20.195 -25.525 1.00 70.15 502 PHE A O 1
ATOM 3691 N N . GLU A 1 503 ? -26.788 21.284 -24.917 1.00 61.56 503 GLU A N 1
ATOM 3692 C CA . GLU A 1 503 ? -27.442 22.590 -24.844 1.00 57.73 503 GLU A CA 1
ATOM 3693 C C . GLU A 1 503 ? -27.900 23.062 -26.215 1.00 74.04 503 GLU A C 1
ATOM 3694 O O . GLU A 1 503 ? -28.854 23.828 -26.324 1.00 74.30 503 GLU A O 1
ATOM 3700 N N . LEU A 1 504 ? -27.210 22.589 -27.251 1.00 72.34 504 LEU A N 1
ATOM 3701 C CA . LEU A 1 504 ? -27.484 22.981 -28.623 1.00 70.25 504 LEU A CA 1
ATOM 3702 C C . LEU A 1 504 ? -28.813 22.451 -29.133 1.00 70.53 504 LEU A C 1
ATOM 3703 O O . LEU A 1 504 ? -29.337 22.971 -30.115 1.00 67.28 504 LEU A O 1
ATOM 3708 N N . GLY A 1 505 ? -29.347 21.417 -28.481 1.00 76.86 505 GLY A N 1
ATOM 3709 C CA . GLY A 1 505 ? -30.596 20.791 -28.909 1.00 62.13 505 GLY A CA 1
ATOM 3710 C C . GLY A 1 505 ? -31.816 21.668 -28.667 1.00 72.28 505 GLY A C 1
ATOM 3711 O O . GLY A 1 505 ? -32.842 21.552 -29.344 1.00 81.18 505 GLY A O 1
ATOM 3712 N N . ASP A 1 506 ? -31.693 22.572 -27.705 1.00 73.13 506 ASP A N 1
ATOM 3713 C CA . ASP A 1 506 ? -32.804 23.414 -27.291 1.00 74.26 506 ASP A CA 1
ATOM 3714 C C . ASP A 1 506 ? -32.292 24.759 -26.795 1.00 64.82 506 ASP A C 1
ATOM 3715 O O . ASP A 1 506 ? -32.375 25.055 -25.607 1.00 81.88 506 ASP A O 1
ATOM 3720 N N . PRO A 1 507 ? -31.733 25.575 -27.695 1.00 69.76 507 PRO A N 1
ATOM 3721 C CA . PRO A 1 507 ? -31.159 26.826 -27.185 1.00 77.93 507 PRO A CA 1
ATOM 3722 C C . PRO A 1 507 ? -32.194 27.795 -26.612 1.00 93.22 507 PRO A C 1
ATOM 3723 O O . PRO A 1 507 ? -33.172 28.170 -27.268 1.00 100.44 507 PRO A O 1
ATOM 3727 N N . ASN A 1 508 ? -31.941 28.169 -25.361 1.00 106.33 508 ASN A N 1
ATOM 3728 C CA . ASN A 1 508 ? -32.767 29.049 -24.543 1.00 109.35 508 ASN A CA 1
ATOM 3729 C C . ASN A 1 508 ? -31.921 30.304 -24.319 1.00 97.07 508 ASN A C 1
ATOM 3730 O O . ASN A 1 508 ? -30.736 30.301 -24.652 1.00 99.31 508 ASN A O 1
ATOM 3735 N N . GLU A 1 509 ? -32.496 31.374 -23.769 1.00 80.78 509 GLU A N 1
ATOM 3736 C CA . GLU A 1 509 ? -31.681 32.538 -23.395 1.00 89.44 509 GLU A CA 1
ATOM 3737 C C . GLU A 1 509 ? -30.884 32.242 -22.126 1.00 91.68 509 GLU A C 1
ATOM 3738 O O . GLU A 1 509 ? -30.184 33.109 -21.605 1.00 93.34 509 GLU A O 1
ATOM 3744 N N . GLU A 1 510 ? -31.001 31.006 -21.644 1.00 94.61 510 GLU A N 1
ATOM 3745 C CA . GLU A 1 510 ? -30.252 30.534 -20.487 1.00 94.45 510 GLU A CA 1
ATOM 3746 C C . GLU A 1 510 ? -29.319 29.370 -20.823 1.00 89.78 510 GLU A C 1
ATOM 3747 O O . GLU A 1 510 ? -28.909 28.641 -19.931 1.00 95.30 510 GLU A O 1
ATOM 3753 N N . THR A 1 511 ? -28.982 29.178 -22.093 1.00 94.97 511 THR A N 1
ATOM 3754 C CA . THR A 1 511 ? -28.091 28.075 -22.434 1.00 95.09 511 THR A CA 1
ATOM 3755 C C . THR A 1 511 ? -26.634 28.407 -22.148 1.00 94.52 511 THR A C 1
ATOM 3756 O O . THR A 1 511 ? -25.854 27.504 -21.866 1.00 114.02 511 THR A O 1
ATOM 3760 N N . TRP A 1 512 ? -26.255 29.682 -22.192 1.00 78.41 512 TRP A N 1
ATOM 3761 C CA . TRP A 1 512 ? -24.885 30.038 -21.809 1.00 75.65 512 TRP A CA 1
ATOM 3762 C C . TRP A 1 512 ? -24.719 29.935 -20.298 1.00 77.87 512 TRP A C 1
ATOM 3763 O O . TRP A 1 512 ? -23.656 29.535 -19.809 1.00 66.57 512 TRP A O 1
ATOM 3774 N N . ASP A 1 513 ? -25.774 30.300 -19.570 1.00 86.41 513 ASP A N 1
ATOM 3775 C CA . ASP A 1 513 ? -25.850 30.063 -18.132 1.00 73.70 513 ASP A CA 1
ATOM 3776 C C . ASP A 1 513 ? -25.489 28.614 -17.852 1.00 63.68 513 ASP A C 1
ATOM 3777 O O . ASP A 1 513 ? -24.530 28.326 -17.146 1.00 63.88 513 ASP A O 1
ATOM 3782 N N . ASN A 1 514 ? -26.255 27.705 -18.443 1.00 80.17 514 ASN A N 1
ATOM 3783 C CA . ASN A 1 514 ? -26.053 26.275 -18.237 1.00 96.81 514 ASN A CA 1
ATOM 3784 C C . ASN A 1 514 ? -24.640 25.803 -18.605 1.00 96.57 514 ASN A C 1
ATOM 3785 O O . ASN A 1 514 ? -24.094 24.897 -17.965 1.00 89.95 514 ASN A O 1
ATOM 3790 N N . VAL A 1 515 ? -24.050 26.439 -19.616 1.00 88.20 515 VAL A N 1
ATOM 3791 C CA . VAL A 1 515 ? -22.705 26.097 -20.070 1.00 86.69 515 VAL A CA 1
ATOM 3792 C C . VAL A 1 515 ? -21.618 26.544 -19.084 1.00 87.35 515 VAL A C 1
ATOM 3793 O O . VAL A 1 515 ? -20.755 25.748 -18.703 1.00 82.52 515 VAL A O 1
ATOM 3797 N N . LEU A 1 516 ? -21.663 27.815 -18.686 1.00 88.10 516 LEU A N 1
ATOM 3798 C CA . LEU A 1 516 ? -20.699 28.380 -17.740 1.00 86.21 516 LEU A CA 1
ATOM 3799 C C . LEU A 1 516 ? -20.816 27.734 -16.361 1.00 91.72 516 LEU A C 1
ATOM 3800 O O . LEU A 1 516 ? -19.842 27.661 -15.617 1.00 94.57 516 LEU A O 1
ATOM 3805 N N . GLN A 1 517 ? -22.011 27.258 -16.033 1.00 84.48 517 GLN A N 1
ATOM 3806 C CA . GLN A 1 517 ? -22.283 26.658 -14.727 1.00 100.51 517 GLN A CA 1
ATOM 3807 C C . GLN A 1 517 ? -21.426 25.418 -14.530 1.00 104.23 517 GLN A C 1
ATOM 3808 O O . GLN A 1 517 ? -20.627 25.287 -13.600 1.00 116.45 517 GLN A O 1
ATOM 3814 N N . GLN A 1 518 ? -21.642 24.497 -15.440 1.00 103.64 518 GLN A N 1
ATOM 3815 C CA . GLN A 1 518 ? -20.852 23.300 -15.610 1.00 91.74 518 GLN A CA 1
ATOM 3816 C C . GLN A 1 518 ? -19.350 23.582 -15.638 1.00 87.89 518 GLN A C 1
ATOM 3817 O O . GLN A 1 518 ? -18.572 22.911 -14.965 1.00 86.77 518 GLN A O 1
ATOM 3823 N N . PHE A 1 519 ? -18.942 24.527 -16.491 1.00 78.80 519 PHE A N 1
ATOM 3824 C CA . PHE A 1 519 ? -17.526 24.882 -16.690 1.00 73.37 519 PHE A CA 1
ATOM 3825 C C . PHE A 1 519 ? -16.902 25.336 -15.406 1.00 84.93 519 PHE A C 1
ATOM 3826 O O . PHE A 1 519 ? -15.912 24.761 -14.964 1.00 82.60 519 PHE A O 1
ATOM 3834 N N . LYS A 1 520 ? -17.503 26.352 -14.794 1.00 90.89 520 LYS A N 1
ATOM 3835 C CA . LYS A 1 520 ? -16.938 26.938 -13.586 1.00 92.60 520 LYS A CA 1
ATOM 3836 C C . LYS A 1 520 ? -17.008 25.953 -12.424 1.00 103.64 520 LYS A C 1
ATOM 3837 O O . LYS A 1 520 ? -16.224 26.041 -11.477 1.00 108.46 520 LYS A O 1
ATOM 3843 N N . GLY A 1 521 ? -17.930 25.001 -12.518 1.00 108.07 521 GLY A N 1
ATOM 3844 C CA . GLY A 1 521 ? -18.025 23.931 -11.542 1.00 113.50 521 GLY A CA 1
ATOM 3845 C C . GLY A 1 521 ? -16.765 23.085 -11.474 1.00 117.14 521 GLY A C 1
ATOM 3846 O O . GLY A 1 521 ? -16.089 23.042 -10.443 1.00 121.06 521 GLY A O 1
ATOM 3847 N N . VAL A 1 522 ? -16.440 22.420 -12.579 1.00 117.05 522 VAL A N 1
ATOM 3848 C CA . VAL A 1 522 ? -15.268 21.551 -12.644 1.00 119.16 522 VAL A CA 1
ATOM 3849 C C . VAL A 1 522 ? -13.977 22.406 -12.680 1.00 110.66 522 VAL A C 1
ATOM 3850 O O . VAL A 1 522 ? -12.874 21.926 -12.398 1.00 112.53 522 VAL A O 1
ATOM 3854 N N . TYR A 1 523 ? -14.142 23.692 -12.981 1.00 100.10 523 TYR A N 1
ATOM 3855 C CA . TYR A 1 523 ? -13.045 24.664 -12.982 1.00 95.74 523 TYR A CA 1
ATOM 3856 C C . TYR A 1 523 ? -12.449 24.845 -11.593 1.00 98.77 523 TYR A C 1
ATOM 3857 O O . TYR A 1 523 ? -11.249 25.061 -11.464 1.00 108.95 523 TYR A O 1
ATOM 3866 N N . GLU A 1 524 ? -13.280 24.761 -10.556 1.00 102.92 524 GLU A N 1
ATOM 3867 C CA . GLU A 1 524 ? -12.791 24.969 -9.195 1.00 110.61 524 GLU A CA 1
ATOM 3868 C C . GLU A 1 524 ? -12.557 23.684 -8.385 1.00 112.44 524 GLU A C 1
ATOM 3869 O O . GLU A 1 524 ? -12.188 23.773 -7.214 1.00 120.84 524 GLU A O 1
ATOM 3875 N N . LYS A 1 525 ? -12.754 22.552 -9.024 1.00 111.00 525 LYS A N 1
ATOM 3876 C CA . LYS A 1 525 ? -12.482 21.276 -8.422 1.00 118.37 525 LYS A CA 1
ATOM 3877 C C . LYS A 1 525 ? -11.127 20.733 -8.865 1.00 131.93 525 LYS A C 1
ATOM 3878 O O . LYS A 1 525 ? -11.001 19.568 -9.226 1.00 143.78 525 LYS A O 1
ATOM 3884 N N . PHE A 1 526 ? -10.081 21.526 -8.711 1.00 125.36 526 PHE A N 1
ATOM 3885 C CA . PHE A 1 526 ? -8.746 21.029 -9.010 1.00 114.78 526 PHE A CA 1
ATOM 3886 C C . PHE A 1 526 ? -7.671 21.762 -8.221 1.00 114.09 526 PHE A C 1
ATOM 3887 O O . PHE A 1 526 ? -7.501 22.958 -8.382 1.00 106.55 526 PHE A O 1
ATOM 3895 N N . GLY A 1 527 ? -6.988 21.039 -7.341 1.00 121.39 527 GLY A N 1
ATOM 3896 C CA . GLY A 1 527 ? -5.983 21.640 -6.487 1.00 119.31 527 GLY A CA 1
ATOM 3897 C C . GLY A 1 527 ? -5.850 21.035 -5.104 1.00 120.50 527 GLY A C 1
ATOM 3898 O O . GLY A 1 527 ? -6.679 20.252 -4.666 1.00 109.42 527 GLY A O 1
ATOM 3899 N N . GLY A 1 528 ? -4.779 21.414 -4.420 1.00 130.09 528 GLY A N 1
ATOM 3900 C CA . GLY A 1 528 ? -4.516 20.965 -3.067 1.00 132.41 528 GLY A CA 1
ATOM 3901 C C . GLY A 1 528 ? -4.747 19.486 -2.892 1.00 133.71 528 GLY A C 1
ATOM 3902 O O . GLY A 1 528 ? -4.674 18.957 -1.789 1.00 140.02 528 GLY A O 1
ATOM 3903 N N . ASP A 1 529 ? -5.025 18.806 -3.986 1.00 125.74 529 ASP A N 1
ATOM 3904 C CA . ASP A 1 529 ? -5.359 17.400 -3.897 1.00 117.82 529 ASP A CA 1
ATOM 3905 C C . ASP A 1 529 ? -4.337 16.557 -4.630 1.00 115.48 529 ASP A C 1
ATOM 3906 O O . ASP A 1 529 ? -4.574 15.397 -4.945 1.00 102.22 529 ASP A O 1
ATOM 3911 N N . PHE A 1 530 ? -3.177 17.136 -4.899 1.00 131.96 530 PHE A N 1
ATOM 3912 C CA . PHE A 1 530 ? -2.121 16.406 -5.581 1.00 142.45 530 PHE A CA 1
ATOM 3913 C C . PHE A 1 530 ? -1.277 15.576 -4.629 1.00 151.91 530 PHE A C 1
ATOM 3914 O O . PHE A 1 530 ? -0.912 16.034 -3.554 1.00 150.06 530 PHE A O 1
ATOM 3922 N N . GLY A 1 531 ? -0.981 14.349 -5.037 1.00 160.91 531 GLY A N 1
ATOM 3923 C CA . GLY A 1 531 ? -0.231 13.426 -4.207 1.00 172.51 531 GLY A CA 1
ATOM 3924 C C . GLY A 1 531 ? 1.270 13.556 -4.355 1.00 170.71 531 GLY A C 1
ATOM 3925 O O . GLY A 1 531 ? 1.964 12.599 -4.676 1.00 178.19 531 GLY A O 1
ATOM 3926 N N . LEU A 1 532 ? 1.776 14.757 -4.111 1.00 155.19 532 LEU A N 1
ATOM 3927 C CA . LEU A 1 532 ? 3.190 15.051 -4.282 1.00 142.10 532 LEU A CA 1
ATOM 3928 C C . LEU A 1 532 ? 3.693 15.905 -3.139 1.00 141.40 532 LEU A C 1
ATOM 3929 O O . LEU A 1 532 ? 3.040 16.000 -2.110 1.00 145.56 532 LEU A O 1
ATOM 3934 N N . GLY A 1 533 ? 4.911 16.399 -3.300 1.00 104.54 533 GLY A N 1
ATOM 3935 C CA . GLY A 1 533 ? 5.470 17.366 -2.401 1.00 86.63 533 GLY A CA 1
ATOM 3936 C C . GLY A 1 533 ? 5.006 18.615 -3.062 1.00 88.34 533 GLY A C 1
ATOM 3937 O O . GLY A 1 533 ? 5.199 18.795 -4.243 1.00 84.40 533 GLY A O 1
ATOM 3938 N N . THR A 1 534 ? 4.356 19.473 -2.325 1.00 30.00 534 THR A N 1
ATOM 3939 C CA . THR A 1 534 ? 3.769 20.609 -2.963 1.00 30.00 534 THR A CA 1
ATOM 3940 C C . THR A 1 534 ? 4.793 21.683 -3.211 1.00 30.00 534 THR A C 1
ATOM 3941 O O . THR A 1 534 ? 5.817 21.453 -3.829 1.00 30.00 534 THR A O 1
ATOM 3945 N N . SER A 1 535 ? 4.483 22.864 -2.718 1.00 126.39 535 SER A N 1
ATOM 3946 C CA . SER A 1 535 ? 5.287 24.048 -2.879 1.00 115.37 535 SER A CA 1
ATOM 3947 C C . SER A 1 535 ? 4.200 25.077 -2.834 1.00 117.66 535 SER A C 1
ATOM 3948 O O . SER A 1 535 ? 4.082 25.962 -3.682 1.00 126.16 535 SER A O 1
ATOM 3951 N N . SER A 1 536 ? 3.364 24.907 -1.824 1.00 114.98 536 SER A N 1
ATOM 3952 C CA . SER A 1 536 ? 2.145 25.672 -1.735 1.00 114.74 536 SER A CA 1
ATOM 3953 C C . SER A 1 536 ? 2.128 26.605 -2.883 1.00 121.37 536 SER A C 1
ATOM 3954 O O . SER A 1 536 ? 1.071 26.970 -3.365 1.00 125.15 536 SER A O 1
ATOM 3957 N N . THR 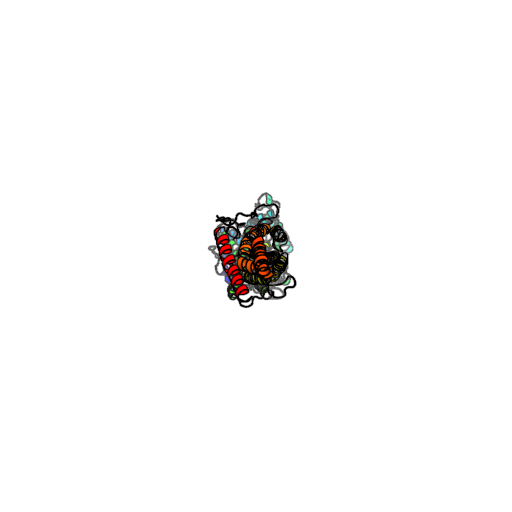A 1 537 ? 3.299 27.003 -3.363 1.00 119.84 537 THR A N 1
ATOM 3958 C CA . THR A 1 537 ? 3.317 27.959 -4.459 1.00 115.88 537 THR A CA 1
ATOM 3959 C C . THR A 1 537 ? 3.012 27.305 -5.778 1.00 125.63 537 THR A C 1
ATOM 3960 O O . THR A 1 537 ? 2.110 27.715 -6.492 1.00 120.67 537 THR A O 1
ATOM 3964 N N . GLN A 1 538 ? 3.778 26.292 -6.124 1.00 136.26 538 GLN A N 1
ATOM 3965 C CA . GLN A 1 538 ? 3.600 25.715 -7.456 1.00 145.92 538 GLN A CA 1
ATOM 3966 C C . GLN A 1 538 ? 2.652 24.488 -7.547 1.00 143.79 538 GLN A C 1
ATOM 3967 O O . GLN A 1 538 ? 2.451 23.962 -8.643 1.00 153.72 538 GLN A O 1
ATOM 3973 N N . ASN A 1 539 ? 2.077 24.035 -6.428 1.00 128.29 539 ASN A N 1
ATOM 3974 C CA . ASN A 1 539 ? 0.852 23.231 -6.470 1.00 116.10 539 ASN A CA 1
ATOM 3975 C C . ASN A 1 539 ? -0.231 24.032 -7.158 1.00 115.14 539 ASN A C 1
ATOM 3976 O O . ASN A 1 539 ? -1.065 23.549 -7.944 1.00 114.45 539 ASN A O 1
ATOM 3981 N N . GLN A 1 540 ? -0.220 25.295 -6.776 1.00 119.65 540 GLN A N 1
ATOM 3982 C CA . GLN A 1 540 ? -1.372 26.149 -6.887 1.00 128.34 540 GLN A CA 1
ATOM 3983 C C . GLN A 1 540 ? -1.227 27.032 -8.100 1.00 135.43 540 GLN A C 1
ATOM 3984 O O . GLN A 1 540 ? -2.182 27.686 -8.516 1.00 151.13 540 GLN A O 1
ATOM 3990 N N . GLN A 1 541 ? -0.037 27.021 -8.695 1.00 120.64 541 GLN A N 1
ATOM 3991 C CA . GLN A 1 541 ? 0.113 27.647 -9.999 1.00 113.25 541 GLN A CA 1
ATOM 3992 C C . GLN A 1 541 ? 0.184 26.564 -11.088 1.00 106.97 541 GLN A C 1
ATOM 3993 O O . GLN A 1 541 ? 0.415 26.873 -12.252 1.00 104.03 541 GLN A O 1
ATOM 3999 N N . ALA A 1 542 ? 0.013 25.298 -10.700 1.00 103.63 542 ALA A N 1
ATOM 4000 C CA . ALA A 1 542 ? -0.408 24.260 -11.643 1.00 101.53 542 ALA A CA 1
ATOM 4001 C C . ALA A 1 542 ? -1.863 24.550 -11.906 1.00 97.15 542 ALA A C 1
ATOM 4002 O O . ALA A 1 542 ? -2.295 24.665 -13.059 1.00 79.47 542 ALA A O 1
ATOM 4004 N N . ILE A 1 543 ? -2.599 24.665 -10.799 1.00 108.57 543 ILE A N 1
ATOM 4005 C CA . ILE A 1 543 ? -3.924 25.252 -10.788 1.00 107.37 543 ILE A CA 1
ATOM 4006 C C . ILE A 1 543 ? -4.110 26.540 -11.569 1.00 121.95 543 ILE A C 1
ATOM 4007 O O . ILE A 1 543 ? -5.130 26.722 -12.242 1.00 123.74 543 ILE A O 1
ATOM 4012 N N . GLU A 1 544 ? -3.145 27.455 -11.463 1.00 126.97 544 GLU A N 1
ATOM 4013 C CA . GLU A 1 544 ? -3.515 28.830 -11.745 1.00 136.44 544 GLU A CA 1
ATOM 4014 C C . GLU A 1 544 ? -3.784 29.039 -13.151 1.00 144.44 544 GLU A C 1
ATOM 4015 O O . GLU A 1 544 ? -4.680 29.807 -13.382 1.00 151.44 544 GLU A O 1
ATOM 4021 N N . LYS A 1 545 ? -3.058 28.415 -14.071 1.00 149.22 545 LYS A N 1
ATOM 4022 C CA . LYS A 1 545 ? -3.587 28.343 -15.412 1.00 144.77 545 LYS A CA 1
ATOM 4023 C C . LYS A 1 545 ? -3.551 26.999 -16.150 1.00 134.86 545 LYS A C 1
ATOM 4024 O O . LYS A 1 545 ? -3.281 26.878 -17.344 1.00 136.17 545 LYS A O 1
ATOM 4030 N N . PHE A 1 546 ? -3.843 25.974 -15.358 1.00 112.44 546 PHE A N 1
ATOM 4031 C CA . PHE A 1 546 ? -4.861 24.987 -15.715 1.00 103.64 546 PHE A CA 1
ATOM 4032 C C . PHE A 1 546 ? -6.125 25.789 -16.029 1.00 107.64 546 PHE A C 1
ATOM 4033 O O . PHE A 1 546 ? -6.941 25.374 -16.870 1.00 122.00 546 PHE A O 1
ATOM 4041 N N . LYS A 1 547 ? -6.283 26.899 -15.297 1.00 91.84 547 LYS A N 1
ATOM 4042 C CA . LYS A 1 547 ? -7.390 27.822 -15.393 1.00 86.21 547 LYS A CA 1
ATOM 4043 C C . LYS A 1 547 ? -7.461 28.622 -16.698 1.00 98.94 547 LYS A C 1
ATOM 4044 O O . LYS A 1 547 ? -8.541 29.102 -17.081 1.00 104.88 547 LYS A O 1
ATOM 4050 N N . PHE A 1 548 ? -6.302 28.722 -17.359 1.00 96.23 548 PHE A N 1
ATOM 4051 C CA . PHE A 1 548 ? -6.097 29.318 -18.717 1.00 100.57 548 PHE A CA 1
ATOM 4052 C C . PHE A 1 548 ? -6.479 28.485 -19.853 1.00 107.60 548 PHE A C 1
ATOM 4053 O O . PHE A 1 548 ? -7.453 28.751 -20.525 1.00 124.43 548 PHE A O 1
ATOM 4061 N N . LYS A 1 549 ? -5.627 27.486 -20.042 1.00 106.22 549 LYS A N 1
ATOM 4062 C CA . LYS A 1 549 ? -5.850 26.359 -20.934 1.00 113.41 549 LYS A CA 1
ATOM 4063 C C . LYS A 1 549 ? -7.315 25.907 -20.921 1.00 108.89 549 LYS A C 1
ATOM 4064 O O . LYS A 1 549 ? -7.851 25.512 -21.947 1.00 111.07 549 LYS A O 1
ATOM 4070 N N . SER A 1 550 ? -7.940 26.145 -19.781 1.00 97.24 550 SER A N 1
ATOM 4071 C CA . SER A 1 550 ? -9.361 26.020 -19.639 1.00 93.44 550 SER A CA 1
ATOM 4072 C C . SER A 1 550 ? -10.043 27.158 -20.349 1.00 82.23 550 SER A C 1
ATOM 4073 O O . SER A 1 550 ? -10.746 26.959 -21.307 1.00 81.36 550 SER A O 1
ATOM 4076 N N . TRP A 1 551 ? -9.818 28.368 -19.905 1.00 75.37 551 TRP A N 1
ATOM 4077 C CA . TRP A 1 551 ? -10.367 29.459 -20.633 1.00 69.72 551 TRP A CA 1
ATOM 4078 C C . TRP A 1 551 ? -10.061 29.325 -22.083 1.00 70.84 551 TRP A C 1
ATOM 4079 O O . TRP A 1 551 ? -10.939 29.472 -22.921 1.00 72.11 551 TRP A O 1
ATOM 4090 N N . CYS A 1 552 ? -8.825 29.031 -22.414 1.00 62.82 552 CYS A N 1
ATOM 4091 C CA . CYS A 1 552 ? -8.455 28.828 -23.794 1.00 69.91 552 CYS A CA 1
ATOM 4092 C C . CYS A 1 552 ? -9.328 27.808 -24.489 1.00 83.91 552 CYS A C 1
ATOM 4093 O O . CYS A 1 552 ? -9.792 28.008 -25.589 1.00 94.23 552 CYS A O 1
ATOM 4096 N N . GLN A 1 553 ? -9.511 26.683 -23.842 1.00 86.46 553 GLN A N 1
ATOM 4097 C CA . GLN A 1 553 ? -10.286 25.576 -24.401 1.00 78.07 553 GLN A CA 1
ATOM 4098 C C . GLN A 1 553 ? -11.735 25.981 -24.599 1.00 76.20 553 GLN A C 1
ATOM 4099 O O . GLN A 1 553 ? -12.309 25.729 -25.659 1.00 72.49 553 GLN A O 1
ATOM 4105 N N . PHE A 1 554 ? -12.309 26.599 -23.566 1.00 65.46 554 PHE A N 1
ATOM 4106 C CA . PHE A 1 554 ? -13.665 27.130 -23.608 1.00 72.18 554 PHE A CA 1
ATOM 4107 C C . PHE A 1 554 ? -13.895 27.890 -24.913 1.00 74.03 554 PHE A C 1
ATOM 4108 O O . PHE A 1 554 ? -14.883 27.671 -25.621 1.00 66.42 554 PHE A O 1
ATOM 4116 N N . TYR A 1 555 ? -12.958 28.767 -25.231 1.00 68.22 555 TYR A N 1
ATOM 4117 C CA . TYR A 1 555 ? -12.981 29.469 -26.495 1.00 69.46 555 TYR A CA 1
ATOM 4118 C C . TYR A 1 555 ? -12.880 28.529 -27.683 1.00 75.60 555 TYR A C 1
ATOM 4119 O O . TYR A 1 555 ? -13.639 28.655 -28.650 1.00 84.73 555 TYR A O 1
ATOM 4128 N N . ASP A 1 556 ? -11.937 27.598 -27.624 1.00 61.39 556 ASP A N 1
ATOM 4129 C CA . ASP A 1 556 ? -11.682 26.732 -28.773 1.00 65.59 556 ASP A CA 1
ATOM 4130 C C . ASP A 1 556 ? -12.838 25.751 -29.063 1.00 57.21 556 ASP A C 1
ATOM 4131 O O . ASP A 1 556 ? -13.180 25.511 -30.218 1.00 57.37 556 ASP A O 1
ATOM 4136 N N . VAL A 1 557 ? -13.424 25.185 -28.012 1.00 52.55 557 VAL A N 1
ATOM 4137 C CA . VAL A 1 557 ? -14.526 24.251 -28.148 1.00 48.72 557 VAL A CA 1
ATOM 4138 C C . VAL A 1 557 ? -15.799 24.965 -28.652 1.00 59.57 557 VAL A C 1
ATOM 4139 O O . VAL A 1 557 ? -16.428 24.514 -29.621 1.00 59.49 557 VAL A O 1
ATOM 4143 N N . THR A 1 558 ? -16.174 26.070 -28.004 1.00 60.30 558 THR A N 1
ATOM 4144 C CA . THR A 1 558 ? -17.309 26.870 -28.477 1.00 60.44 558 THR A CA 1
ATOM 4145 C C . THR A 1 558 ? -17.175 27.173 -29.952 1.00 55.64 558 THR A C 1
ATOM 4146 O O . THR A 1 558 ? -18.129 27.022 -30.690 1.00 61.33 558 THR A O 1
ATOM 4150 N N . HIS A 1 559 ? -15.987 27.579 -30.391 1.00 67.76 559 HIS A N 1
ATOM 4151 C CA . HIS A 1 559 ? -15.796 27.930 -31.799 1.00 62.56 559 HIS A CA 1
ATOM 4152 C C . HIS A 1 559 ? -15.691 26.734 -32.734 1.00 60.89 559 HIS A C 1
ATOM 4153 O O . HIS A 1 559 ? -15.793 26.882 -33.952 1.00 72.70 559 HIS A O 1
ATOM 4160 N N . LYS A 1 560 ? -15.486 25.552 -32.168 1.00 49.10 560 LYS A N 1
ATOM 4161 C CA . LYS A 1 560 ? -15.466 24.341 -32.965 1.00 50.18 560 LYS A CA 1
ATOM 4162 C C . LYS A 1 560 ? -16.883 23.831 -33.107 1.00 60.97 560 LYS A C 1
ATOM 4163 O O . LYS A 1 560 ? -1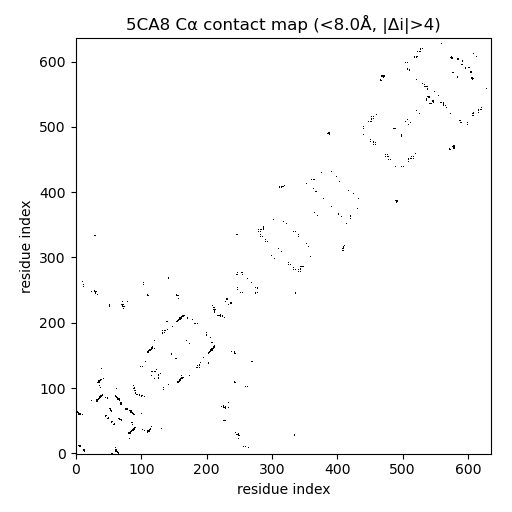7.348 23.544 -34.210 1.00 57.80 560 LYS A O 1
ATOM 4169 N N . LEU A 1 561 ? -17.568 23.731 -31.972 1.00 55.48 561 LEU A N 1
ATOM 4170 C CA . LEU A 1 561 ? -18.911 23.183 -31.930 1.00 44.81 561 LEU A CA 1
ATOM 4171 C C . LEU A 1 561 ? -19.920 24.152 -32.537 1.00 54.83 561 LEU A C 1
ATOM 4172 O O . LEU A 1 561 ? -20.985 23.739 -32.968 1.00 51.12 561 LEU A O 1
ATOM 4177 N N . ILE A 1 562 ? -19.576 25.438 -32.579 1.00 45.81 562 ILE A N 1
ATOM 4178 C CA . ILE A 1 562 ? -20.440 26.436 -33.179 1.00 49.54 562 ILE A CA 1
ATOM 4179 C C . ILE A 1 562 ? -19.705 27.182 -34.307 1.00 61.04 562 ILE A C 1
ATOM 4180 O O . ILE A 1 562 ? -19.710 28.412 -34.377 1.00 69.95 562 ILE A O 1
ATOM 4185 N N . SER A 1 563 ? -19.063 26.417 -35.187 1.00 57.06 563 SER A N 1
ATOM 4186 C CA . SER A 1 563 ? -18.518 26.965 -36.428 1.00 51.35 563 SER A CA 1
ATOM 4187 C C . SER A 1 563 ? -19.663 27.283 -37.385 1.00 52.57 563 SER A C 1
ATOM 4188 O O . SER A 1 563 ? -20.762 26.763 -37.208 1.00 52.57 563 SER A O 1
ATOM 4191 N N . ARG A 1 564 ? -19.409 28.102 -38.404 1.00 55.98 564 ARG A N 1
ATOM 4192 C CA . ARG A 1 564 ? -20.404 28.340 -39.457 1.00 52.94 564 ARG A CA 1
ATOM 4193 C C . ARG A 1 564 ? -21.058 27.061 -39.918 1.00 61.11 564 ARG A C 1
ATOM 4194 O O . ARG A 1 564 ? -22.277 26.978 -40.039 1.00 62.95 564 ARG A O 1
ATOM 4202 N N . GLU A 1 565 ? -20.223 26.063 -40.184 1.00 64.98 565 GLU A N 1
ATOM 4203 C CA . GLU A 1 565 ? -20.684 24.833 -40.802 1.00 70.12 565 GLU A CA 1
ATOM 4204 C C . GLU A 1 565 ? -21.656 24.084 -39.892 1.00 41.12 565 GLU A C 1
ATOM 4205 O O . GLU A 1 565 ? -22.667 23.561 -40.348 1.00 58.51 565 GLU A O 1
ATOM 4211 N N . LYS A 1 566 ? -21.348 24.052 -38.604 1.00 48.35 566 LYS A N 1
ATOM 4212 C CA . LYS A 1 566 ? -22.196 23.385 -37.623 1.00 45.83 566 LYS A CA 1
ATOM 4213 C C . LYS A 1 566 ? -23.489 24.169 -37.409 1.00 56.58 566 LYS A C 1
ATOM 4214 O O . LYS A 1 566 ? -24.581 23.608 -37.401 1.00 56.25 566 LYS A O 1
ATOM 4220 N N . LEU A 1 567 ? -23.343 25.476 -37.252 1.00 53.13 567 LEU A N 1
ATOM 4221 C CA . LEU A 1 567 ? -24.475 26.359 -37.033 1.00 59.09 567 LEU A CA 1
ATOM 4222 C C . LEU A 1 567 ? -25.495 26.196 -38.161 1.00 60.22 567 LEU A C 1
ATOM 4223 O O . LEU A 1 567 ? -26.682 25.972 -37.908 1.00 49.13 567 LEU A O 1
ATOM 4228 N N . LEU A 1 568 ? -25.011 26.282 -39.401 1.00 50.67 568 LEU A N 1
ATOM 4229 C CA . LEU A 1 568 ? -25.813 26.021 -40.589 1.00 47.66 568 LEU A CA 1
ATOM 4230 C C . LEU A 1 568 ? -26.508 24.656 -40.575 1.00 52.13 568 LEU A C 1
ATOM 4231 O O . LEU A 1 568 ? -27.690 24.547 -40.893 1.00 61.00 568 LEU A O 1
ATOM 4236 N N . ALA A 1 569 ? -25.760 23.611 -40.234 1.00 53.03 569 ALA A N 1
ATOM 4237 C CA . ALA A 1 569 ? -26.353 22.287 -40.121 1.00 45.99 569 ALA A CA 1
ATOM 4238 C C . ALA A 1 569 ? -27.435 22.287 -39.047 1.00 55.29 569 ALA A C 1
ATOM 4239 O O . ALA A 1 569 ? -28.477 21.657 -39.196 1.00 53.63 569 ALA A O 1
ATOM 4241 N N . LEU A 1 570 ? -27.174 22.986 -37.950 1.00 47.18 570 LEU A N 1
ATOM 4242 C CA . LEU A 1 570 ? -28.141 23.030 -36.876 1.00 58.43 570 LEU A CA 1
ATOM 4243 C C . LEU A 1 570 ? -29.388 23.758 -37.355 1.00 62.15 570 LEU A C 1
ATOM 4244 O O . LEU A 1 570 ? -30.509 23.403 -36.966 1.00 65.35 570 LEU A O 1
ATOM 4249 N N . LEU A 1 571 ? -29.197 24.771 -38.197 1.00 47.57 571 LEU A N 1
ATOM 4250 C CA . LEU A 1 571 ? -30.320 25.606 -38.609 1.00 49.76 571 LEU A CA 1
ATOM 4251 C C . LEU A 1 571 ? -31.240 24.790 -39.495 1.00 54.49 571 LEU A C 1
ATOM 4252 O O . LEU A 1 571 ? -32.458 24.835 -39.350 1.00 57.59 571 LEU A O 1
ATOM 4257 N N . GLN A 1 572 ? -30.625 24.035 -40.403 1.00 61.31 572 GLN A N 1
ATOM 4258 C CA . GLN A 1 572 ? -31.347 23.145 -41.298 1.00 59.90 572 GLN A CA 1
ATOM 4259 C C . GLN A 1 572 ? -32.147 22.091 -40.540 1.00 60.28 572 GLN A C 1
ATOM 4260 O O . GLN A 1 572 ? -33.284 21.780 -40.921 1.00 61.23 572 GLN A O 1
ATOM 4266 N N . ASP A 1 573 ? -31.568 21.551 -39.468 1.00 51.82 573 ASP A N 1
ATOM 4267 C CA . ASP A 1 573 ? -32.295 20.591 -38.630 1.00 62.14 573 ASP A CA 1
ATOM 4268 C C . ASP A 1 573 ? -33.505 21.218 -37.957 1.00 66.08 573 ASP A C 1
ATOM 4269 O O . ASP A 1 573 ? -34.562 20.604 -37.927 1.00 65.85 573 ASP A O 1
ATOM 4274 N N . ARG A 1 574 ? -33.362 22.425 -37.409 1.00 59.99 574 ARG A N 1
ATOM 4275 C CA . ARG A 1 574 ? -34.495 23.061 -36.740 1.00 48.30 574 ARG A CA 1
ATOM 4276 C C . ARG A 1 574 ? -35.580 23.318 -37.756 1.00 54.19 574 ARG A C 1
ATOM 4277 O O . ARG A 1 574 ? -36.766 23.150 -37.485 1.00 55.74 574 ARG A O 1
ATOM 4285 N N . PHE A 1 575 ? -35.145 23.703 -38.948 1.00 54.76 575 PHE A N 1
ATOM 4286 C CA . PHE A 1 575 ? -36.051 24.038 -40.019 1.00 61.45 575 PHE A CA 1
ATOM 4287 C C . PHE A 1 575 ? -36.856 22.797 -40.439 1.00 64.49 575 PHE A C 1
ATOM 4288 O O . PHE A 1 575 ? -38.085 22.822 -40.424 1.00 56.64 575 PHE A O 1
ATOM 4296 N N . ASP A 1 576 ? -36.157 21.713 -40.785 1.00 68.24 576 ASP A N 1
ATOM 4297 C CA . ASP A 1 576 ? -36.806 20.464 -41.197 1.00 63.06 576 ASP A CA 1
ATOM 4298 C C . ASP A 1 576 ? -37.742 19.923 -40.133 1.00 75.27 576 ASP A C 1
ATOM 4299 O O . ASP A 1 576 ? -38.826 19.445 -40.451 1.00 83.77 576 ASP A O 1
ATOM 4304 N N . ASP A 1 577 ? -37.325 19.998 -38.872 1.00 71.70 577 ASP A N 1
ATOM 4305 C CA . ASP A 1 577 ? -38.156 19.517 -37.771 1.00 76.01 577 ASP A CA 1
ATOM 4306 C C . ASP A 1 577 ? -39.571 20.087 -37.835 1.00 75.33 577 ASP A C 1
ATOM 4307 O O . ASP A 1 577 ? -40.516 19.473 -37.339 1.00 91.69 577 ASP A O 1
ATOM 4312 N N . LYS A 1 578 ? -39.727 21.251 -38.453 1.00 61.55 578 LYS A N 1
ATOM 4313 C CA . LYS A 1 578 ? -41.038 21.877 -38.488 1.00 79.11 578 LYS A CA 1
ATOM 4314 C C . LYS A 1 578 ? -41.587 22.004 -39.904 1.00 72.06 578 LYS A C 1
ATOM 4315 O O . LYS A 1 578 ? -42.755 22.315 -40.101 1.00 82.85 578 LYS A O 1
ATOM 4321 N N . PHE A 1 579 ? -40.754 21.712 -40.889 1.00 71.24 579 PHE A N 1
ATOM 4322 C CA . PHE A 1 579 ? -41.158 21.881 -42.271 1.00 61.77 579 PHE A CA 1
ATOM 4323 C C . PHE A 1 579 ? -41.161 20.569 -43.058 1.00 72.56 579 PHE A C 1
ATOM 4324 O O . PHE A 1 579 ? -41.786 20.454 -44.114 1.00 79.95 579 PHE A O 1
ATOM 4332 N N . ARG A 1 580 ? -40.456 19.583 -42.528 1.00 72.61 580 ARG A N 1
ATOM 4333 C CA . ARG A 1 580 ? -40.300 18.299 -43.180 1.00 74.40 580 ARG A CA 1
ATOM 4334 C C . ARG A 1 580 ? -40.993 17.196 -42.365 1.00 78.36 580 ARG A C 1
ATOM 4335 O O . ARG A 1 580 ? -41.260 16.112 -42.887 1.00 80.42 580 ARG A O 1
ATOM 4343 N N . TYR A 1 581 ? -41.297 17.478 -41.094 1.00 70.90 581 TYR A N 1
ATOM 4344 C CA . TYR A 1 581 ? -41.961 16.490 -40.233 1.00 80.03 581 TYR A CA 1
ATOM 4345 C C . TYR A 1 581 ? -43.112 17.042 -39.372 1.00 90.30 581 TYR A C 1
ATOM 4346 O O . TYR A 1 581 ? -43.130 18.223 -39.016 1.00 90.19 581 TYR A O 1
ATOM 4355 N N . ASP A 1 582 ? -44.061 16.159 -39.046 1.00 90.76 582 ASP A N 1
ATOM 4356 C CA . ASP A 1 582 ? -45.090 16.407 -38.030 1.00 92.49 582 ASP A CA 1
ATOM 4357 C C . ASP A 1 582 ? -44.469 16.621 -36.648 1.00 91.45 582 ASP A C 1
ATOM 4358 O O . ASP A 1 582 ? -43.282 16.340 -36.432 1.00 89.78 582 ASP A O 1
ATOM 4363 N N . GLU A 1 583 ? -45.282 17.103 -35.713 1.00 80.34 583 GLU A N 1
ATOM 4364 C CA . GLU A 1 583 ? -44.912 17.081 -34.310 1.00 88.62 583 GLU A CA 1
ATOM 4365 C C . GLU A 1 583 ? -44.582 15.704 -33.765 1.00 102.25 583 GLU A C 1
ATOM 4366 O O . GLU A 1 583 ? -43.604 15.516 -33.047 1.00 106.96 583 GLU A O 1
ATOM 4372 N N . ASN A 1 584 ? -45.433 14.756 -34.140 1.00 115.68 584 ASN A N 1
ATOM 4373 C CA . ASN A 1 584 ? -45.175 13.314 -34.118 1.00 116.82 584 ASN A CA 1
ATOM 4374 C C . ASN A 1 584 ? -43.839 12.827 -34.690 1.00 99.80 584 ASN A C 1
ATOM 4375 O O . ASN A 1 584 ? -43.254 11.868 -34.206 1.00 97.77 584 ASN A O 1
ATOM 4380 N N . GLY A 1 585 ? -43.383 13.478 -35.747 1.00 88.64 585 GLY A N 1
ATOM 4381 C CA . GLY A 1 585 ? -42.140 13.111 -36.389 1.00 80.82 585 GLY A CA 1
ATOM 4382 C C . GLY A 1 585 ? -42.338 12.441 -37.735 1.00 86.72 585 GLY A C 1
ATOM 4383 O O . GLY A 1 585 ? -41.373 12.086 -38.407 1.00 87.74 585 GLY A O 1
ATOM 4384 N N . LEU A 1 586 ? -43.594 12.265 -38.130 1.00 96.92 586 LEU A N 1
ATOM 4385 C CA . LEU A 1 586 ? -43.921 11.635 -39.406 1.00 97.58 586 LEU A CA 1
ATOM 4386 C C . LEU A 1 586 ? -43.675 12.576 -40.574 1.00 91.35 586 LEU A C 1
ATOM 4387 O O . LEU A 1 586 ? -44.008 13.757 -40.490 1.00 83.12 586 LEU A O 1
ATOM 4392 N N . PRO A 1 587 ? -43.074 12.056 -41.664 1.00 90.04 587 PRO A N 1
ATOM 4393 C CA . PRO A 1 587 ? -42.841 12.833 -42.888 1.00 78.27 587 PRO A CA 1
ATOM 4394 C C . PRO A 1 587 ? -44.115 13.517 -43.340 1.00 80.04 587 PRO A C 1
ATOM 4395 O O . PRO A 1 587 ? -45.206 12.971 -43.187 1.00 83.88 587 PRO A O 1
ATOM 4399 N N . LYS A 1 588 ? -43.985 14.720 -43.869 1.00 81.59 588 LYS A N 1
ATOM 4400 C CA . LYS A 1 588 ? -45.169 15.536 -44.016 1.00 93.03 588 LYS A CA 1
ATOM 4401 C C . LYS A 1 588 ? -45.708 15.370 -45.416 1.00 96.35 588 LYS A C 1
ATOM 4402 O O . LYS A 1 588 ? -44.981 14.975 -46.323 1.00 104.76 588 LYS A O 1
ATOM 4408 N N . LEU A 1 589 ? -46.997 15.640 -45.572 1.00 90.11 589 LEU A N 1
ATOM 4409 C CA . LEU A 1 589 ? -47.633 15.594 -46.877 1.00 88.44 589 LEU A CA 1
ATOM 4410 C C . LEU A 1 589 ? -48.485 16.851 -47.069 1.00 85.02 589 LEU A C 1
ATOM 4411 O O . LEU A 1 589 ? -49.606 16.934 -46.573 1.00 90.41 589 LEU A O 1
ATOM 4416 N N . TYR A 1 590 ? -47.937 17.827 -47.783 1.00 77.14 590 TYR A N 1
ATOM 4417 C CA . TYR A 1 590 ? -48.628 19.078 -48.045 1.00 84.85 590 TYR A CA 1
ATOM 4418 C C . TYR A 1 590 ? -49.746 18.881 -49.064 1.00 88.02 590 TYR A C 1
ATOM 4419 O O . TYR A 1 590 ? -49.531 18.344 -50.149 1.00 88.38 590 TYR A O 1
ATOM 4428 N N . LEU A 1 591 ? -50.945 19.316 -48.708 1.00 87.65 591 LEU A N 1
ATOM 4429 C CA . LEU A 1 591 ? -52.043 19.300 -49.659 1.00 97.48 591 LEU A CA 1
ATOM 4430 C C . LEU A 1 591 ? -52.168 20.692 -50.264 1.00 112.86 591 LEU A C 1
ATOM 4431 O O . LEU A 1 591 ? -52.001 20.871 -51.469 1.00 113.47 591 LEU A O 1
ATOM 4436 N N . ASN A 1 592 ? -52.409 21.672 -49.396 1.00 123.53 592 ASN A N 1
ATOM 4437 C CA . ASN A 1 592 ? -52.665 23.059 -49.770 1.00 123.52 592 ASN A CA 1
ATOM 4438 C C . ASN A 1 592 ? -51.358 23.864 -49.974 1.00 120.43 592 ASN A C 1
ATOM 4439 O O . ASN A 1 592 ? -50.267 23.340 -49.762 1.00 126.13 592 ASN A O 1
ATOM 4444 N N . GLU A 1 593 ? -51.462 25.131 -50.378 1.00 109.36 593 GLU A N 1
ATOM 4445 C CA . GLU A 1 593 ? -50.296 26.030 -50.434 1.00 94.75 593 GLU A CA 1
ATOM 4446 C C . GLU A 1 593 ? -50.368 27.162 -49.406 1.00 89.39 593 GLU A C 1
ATOM 4447 O O . GLU A 1 593 ? -49.419 27.932 -49.232 1.00 80.69 593 GLU A O 1
ATOM 4453 N N . GLN A 1 594 ? -51.515 27.273 -48.758 1.00 108.32 594 GLN A N 1
ATOM 4454 C CA . GLN A 1 594 ? -51.591 27.981 -47.508 1.00 115.84 594 GLN A CA 1
ATOM 4455 C C . GLN A 1 594 ? -50.757 27.148 -46.504 1.00 116.85 594 GLN A C 1
ATOM 4456 O O . GLN A 1 594 ? -49.759 27.653 -45.989 1.00 128.65 594 GLN A O 1
ATOM 4462 N N . ASP A 1 595 ? -51.119 25.877 -46.272 1.00 110.60 595 ASP A N 1
ATOM 4463 C CA . ASP A 1 595 ? -50.274 24.927 -45.506 1.00 116.55 595 ASP A CA 1
ATOM 4464 C C . ASP A 1 595 ? -48.759 25.063 -45.700 1.00 107.88 595 ASP A C 1
ATOM 4465 O O . ASP A 1 595 ? -48.015 25.135 -44.721 1.00 119.27 595 ASP A O 1
ATOM 4470 N N . LEU A 1 596 ? -48.305 25.037 -46.954 1.00 77.48 596 LEU A N 1
ATOM 4471 C CA . LEU A 1 596 ? -46.875 25.096 -47.253 1.00 69.60 596 LEU A CA 1
ATOM 4472 C C . LEU A 1 596 ? -46.306 26.445 -46.872 1.00 80.25 596 LEU A C 1
ATOM 4473 O O . LEU A 1 596 ? -45.366 26.526 -46.083 1.00 82.42 596 LEU A O 1
ATOM 4478 N N . GLU A 1 597 ? -46.876 27.502 -47.444 1.00 82.64 597 GLU A N 1
ATOM 4479 C CA . GLU A 1 597 ? -46.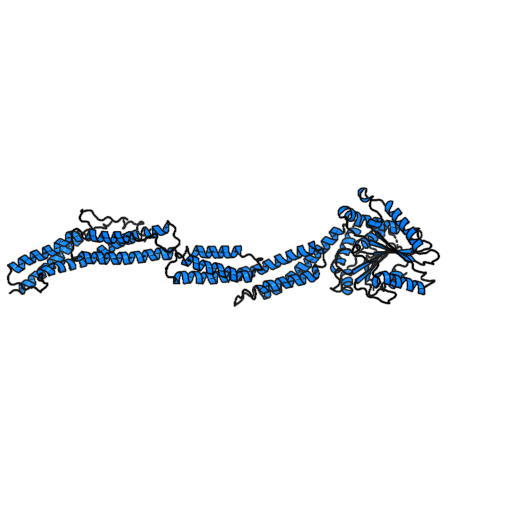385 28.855 -47.209 1.00 80.14 597 GLU A CA 1
ATOM 4480 C C . GLU A 1 597 ? -46.323 29.312 -45.747 1.00 82.20 597 GLU A C 1
ATOM 4481 O O . GLU A 1 597 ? -45.399 30.042 -45.371 1.00 86.23 597 GLU A O 1
ATOM 4487 N N . LYS A 1 598 ? -47.284 28.900 -44.926 1.00 66.72 598 LYS A N 1
ATOM 4488 C CA . LYS A 1 598 ? -47.322 29.388 -43.553 1.00 85.89 598 LYS A CA 1
ATOM 4489 C C . LYS A 1 598 ? -46.363 28.596 -42.659 1.00 86.62 598 LYS A C 1
ATOM 4490 O O . LYS A 1 598 ? -45.688 29.171 -41.805 1.00 89.40 598 LYS A O 1
ATOM 4496 N N . THR A 1 599 ? -46.283 27.284 -42.875 1.00 85.33 599 THR A N 1
ATOM 4497 C CA . THR A 1 599 ? -45.360 26.447 -42.115 1.00 92.67 599 THR A CA 1
ATOM 4498 C C . THR A 1 599 ? -43.917 26.696 -42.588 1.00 64.70 599 THR A C 1
ATOM 4499 O O . THR A 1 599 ? -42.965 26.444 -41.861 1.00 60.87 599 THR A O 1
ATOM 4503 N N . PHE A 1 600 ? -43.771 27.214 -43.803 1.00 63.10 600 PHE A N 1
ATOM 4504 C CA . PHE A 1 600 ? -42.479 27.653 -44.309 1.00 50.35 600 PHE A CA 1
ATOM 4505 C C . PHE A 1 600 ? -41.968 28.821 -43.467 1.00 65.42 600 PHE A C 1
ATOM 4506 O O . PHE A 1 600 ? -40.849 28.791 -42.953 1.00 76.06 600 PHE A O 1
ATOM 4514 N N . ALA A 1 601 ? -42.811 29.838 -43.317 1.00 60.79 601 ALA A N 1
ATOM 4515 C CA . ALA A 1 601 ? -42.538 30.977 -42.440 1.00 65.51 601 ALA A CA 1
ATOM 4516 C C . ALA A 1 601 ? -42.257 30.531 -41.021 1.00 62.58 601 ALA A C 1
ATOM 4517 O O . ALA A 1 601 ? -41.331 31.018 -40.370 1.00 72.78 601 ALA A O 1
ATOM 4519 N N . VAL A 1 602 ? -43.084 29.609 -40.541 1.00 65.24 602 VAL A N 1
ATOM 4520 C CA . VAL A 1 602 ? -42.959 29.087 -39.187 1.00 71.08 602 VAL A CA 1
ATOM 4521 C C . VAL A 1 602 ? -41.645 28.317 -39.015 1.00 75.20 602 VAL A C 1
ATOM 4522 O O . VAL A 1 602 ? -40.999 28.375 -37.963 1.00 71.33 602 VAL A O 1
ATOM 4526 N N . ALA A 1 603 ? -41.247 27.615 -40.069 1.00 72.55 603 ALA A N 1
ATOM 4527 C CA . ALA A 1 603 ? -40.053 26.790 -40.033 1.00 72.90 603 ALA A CA 1
ATOM 4528 C C . ALA A 1 603 ? -38.793 27.659 -39.965 1.00 68.39 603 ALA A C 1
ATOM 4529 O O . ALA A 1 603 ? -37.908 27.412 -39.143 1.00 63.17 603 ALA A O 1
ATOM 4531 N N . LYS A 1 604 ? -38.736 28.674 -40.830 1.00 62.59 604 LYS A N 1
ATOM 4532 C CA . LYS A 1 604 ? -37.630 29.623 -40.867 1.00 52.48 604 LYS A CA 1
ATOM 4533 C C . LYS A 1 604 ? -37.461 30.341 -39.527 1.00 54.58 604 LYS A C 1
ATOM 4534 O O . LYS A 1 604 ? -36.374 30.325 -38.930 1.00 57.43 604 LYS A O 1
ATOM 4540 N N . GLN A 1 605 ? -38.535 30.947 -39.034 1.00 52.58 605 GLN A N 1
ATOM 4541 C CA . GLN A 1 605 ? -38.456 31.636 -37.745 1.00 62.04 605 GLN A CA 1
ATOM 4542 C C . GLN A 1 605 ? -38.001 30.686 -36.632 1.00 63.04 605 GLN A C 1
ATOM 4543 O O . GLN A 1 605 ? -37.191 31.056 -35.766 1.00 63.69 605 GLN A O 1
ATOM 4549 N N . HIS A 1 606 ? -38.511 29.458 -36.662 1.00 53.30 606 HIS A N 1
ATOM 4550 C CA . HIS A 1 606 ? -38.168 28.472 -35.643 1.00 49.14 606 HIS A CA 1
ATOM 4551 C C . HIS A 1 606 ? -36.669 28.222 -35.651 1.00 57.86 606 HIS A C 1
ATOM 4552 O O . HIS A 1 606 ? -36.034 28.067 -34.603 1.00 51.33 606 HIS A O 1
ATOM 4559 N N . ALA A 1 607 ? -36.116 28.182 -36.858 1.00 51.10 607 ALA A N 1
ATOM 4560 C CA . ALA A 1 607 ? -34.703 27.927 -37.035 1.00 54.59 607 ALA A CA 1
ATOM 4561 C C . ALA A 1 607 ? -33.907 29.164 -36.620 1.00 51.78 607 ALA A C 1
ATOM 4562 O O . ALA A 1 607 ? -33.008 29.070 -35.786 1.00 53.87 607 ALA A O 1
ATOM 4564 N N . LEU A 1 608 ? -34.259 30.324 -37.177 1.00 47.90 608 LEU A N 1
ATOM 4565 C CA . LEU A 1 608 ? -33.492 31.547 -36.938 1.00 51.20 608 LEU A CA 1
ATOM 4566 C C . LEU A 1 608 ? -33.617 32.123 -35.528 1.00 54.25 608 LEU A C 1
ATOM 4567 O O . LEU A 1 608 ? -32.785 32.931 -35.123 1.00 76.55 608 LEU A O 1
ATOM 4572 N N . GLN A 1 609 ? -34.618 31.701 -34.764 1.00 48.18 609 GLN A N 1
ATOM 4573 C CA . GLN A 1 609 ? -34.797 32.222 -33.396 1.00 60.32 609 GLN A CA 1
ATOM 4574 C C . GLN A 1 609 ? -33.607 31.863 -32.499 1.00 77.73 609 GLN A C 1
ATOM 4575 O O . GLN A 1 609 ? -33.478 32.303 -31.355 1.00 76.63 609 GLN A O 1
ATOM 4581 N N . VAL A 1 610 ? -32.723 31.059 -33.051 1.00 81.64 610 VAL A N 1
ATOM 4582 C CA . VAL A 1 610 ? -31.662 30.467 -32.289 1.00 63.72 610 VAL A CA 1
ATOM 4583 C C . VAL A 1 610 ? -30.364 31.247 -32.561 1.00 60.10 610 VAL A C 1
ATOM 4584 O O . VAL A 1 610 ? -29.447 31.262 -31.735 1.00 58.78 610 VAL A O 1
ATOM 4588 N N . LEU A 1 611 ? -30.315 31.939 -33.701 1.00 55.60 611 LEU A N 1
ATOM 4589 C CA . LEU A 1 611 ? -29.146 32.755 -34.044 1.00 69.43 611 LEU A CA 1
ATOM 4590 C C . LEU A 1 611 ? -28.759 33.793 -32.988 1.00 69.32 611 LEU A C 1
ATOM 4591 O O . LEU A 1 611 ? -27.601 33.872 -32.629 1.00 60.94 611 LEU A O 1
ATOM 4596 N N . PRO A 1 612 ? -29.710 34.611 -32.507 1.00 74.18 612 PRO A N 1
ATOM 4597 C CA . PRO A 1 612 ? -29.222 35.620 -31.559 1.00 63.23 612 PRO A CA 1
ATOM 4598 C C . PRO A 1 612 ? -28.562 35.026 -30.321 1.00 63.80 612 PRO A C 1
ATOM 4599 O O . PRO A 1 612 ? -27.743 35.702 -29.696 1.00 68.14 612 PRO A O 1
ATOM 4603 N N . ILE A 1 613 ? -28.885 33.778 -29.990 1.00 59.21 613 ILE A N 1
ATOM 4604 C CA . ILE A 1 613 ? -28.362 33.166 -28.764 1.00 61.69 613 ILE A CA 1
ATOM 4605 C C . ILE A 1 613 ? -26.999 32.531 -28.976 1.00 44.28 613 ILE A C 1
ATOM 4606 O O . ILE A 1 613 ? -26.117 32.646 -28.147 1.00 60.48 613 ILE A O 1
ATOM 4611 N N . LEU A 1 614 ? -26.821 31.884 -30.116 1.00 69.04 614 LEU A N 1
ATOM 4612 C CA . LEU A 1 614 ? -25.619 31.113 -30.358 1.00 51.63 614 LEU A CA 1
ATOM 4613 C C . LEU A 1 614 ? -24.462 31.939 -30.886 1.00 58.98 614 LEU A C 1
ATOM 4614 O O . LEU A 1 614 ? -23.323 31.513 -30.783 1.00 55.88 614 LEU A O 1
ATOM 4619 N N . THR A 1 615 ? -24.719 33.114 -31.440 1.00 59.13 615 THR A N 1
ATOM 4620 C CA . THR A 1 615 ? -23.614 33.847 -32.051 1.00 63.61 615 THR A CA 1
ATOM 4621 C C . THR A 1 615 ? -22.786 34.645 -31.052 1.00 56.03 615 THR A C 1
ATOM 4622 O O . THR A 1 615 ? -21.779 35.249 -31.421 1.00 58.91 615 THR A O 1
ATOM 4626 N N . PHE A 1 616 ? -23.207 34.651 -29.792 1.00 52.47 616 PHE A N 1
ATOM 4627 C CA . PHE A 1 616 ? -22.523 35.438 -28.792 1.00 54.21 616 PHE A CA 1
ATOM 4628 C C . PHE A 1 616 ? -22.724 34.902 -27.368 1.00 68.84 616 PHE A C 1
ATOM 4629 O O . PHE A 1 616 ? -23.850 34.716 -26.922 1.00 69.61 616 PHE A O 1
ATOM 4637 N N . ALA A 1 617 ? -21.621 34.682 -26.654 1.00 66.22 617 ALA A N 1
ATOM 4638 C CA . ALA A 1 617 ? -21.663 34.084 -25.320 1.00 78.73 617 ALA A CA 1
ATOM 4639 C C . ALA A 1 617 ? -22.157 35.044 -24.223 1.00 81.38 617 ALA A C 1
ATOM 4640 O O . ALA A 1 617 ? -21.384 35.838 -23.687 1.00 75.52 617 ALA A O 1
ATOM 4642 N N . LYS A 1 618 ? -23.442 34.943 -23.884 1.00 86.73 618 LYS A N 1
ATOM 4643 C CA . LYS A 1 618 ? -24.070 35.797 -22.873 1.00 86.56 618 LYS A CA 1
ATOM 4644 C C . LYS A 1 618 ? -25.066 35.036 -22.011 1.00 79.40 618 LYS A C 1
ATOM 4645 O O . LYS A 1 618 ? -25.838 34.219 -22.512 1.00 86.30 618 LYS A O 1
ATOM 4651 N N . LEU A 1 619 ? -25.069 35.328 -20.717 1.00 82.06 619 LEU A N 1
ATOM 4652 C CA . LEU A 1 619 ? -26.080 34.776 -19.829 1.00 82.39 619 LEU A CA 1
ATOM 4653 C C . LEU A 1 619 ? -27.359 35.597 -19.957 1.00 86.86 619 LEU A C 1
ATOM 4654 O O . LEU A 1 619 ? -27.349 36.675 -20.549 1.00 93.45 619 LEU A O 1
ATOM 4659 N N . ALA A 1 620 ? -28.454 35.079 -19.410 1.00 90.90 620 ALA A N 1
ATOM 4660 C CA . ALA A 1 620 ? -29.762 35.730 -19.488 1.00 85.99 620 ALA A CA 1
ATOM 4661 C C . ALA A 1 620 ? -29.738 37.215 -19.106 1.00 95.45 620 ALA A C 1
ATOM 4662 O O . ALA A 1 620 ? -30.467 38.024 -19.681 1.00 98.40 620 ALA A O 1
ATOM 4664 N N . ASP A 1 621 ? -28.889 37.565 -18.146 1.00 112.08 621 ASP A N 1
ATOM 4665 C CA . ASP A 1 621 ? -28.784 38.935 -17.649 1.00 120.40 621 ASP A CA 1
ATOM 4666 C C . ASP A 1 621 ? -28.317 39.933 -18.712 1.00 128.85 621 ASP A C 1
ATOM 4667 O O . ASP A 1 621 ? -28.421 41.145 -18.519 1.00 143.01 621 ASP A O 1
ATOM 4672 N N . GLY A 1 622 ? -27.788 39.421 -19.820 1.00 109.12 622 GLY A N 1
ATOM 4673 C CA . GLY A 1 622 ? -27.301 40.262 -20.899 1.00 95.34 622 GLY A CA 1
ATOM 4674 C C . GLY A 1 622 ? -25.818 40.589 -20.822 1.00 91.47 622 GLY A C 1
ATOM 4675 O O . GLY A 1 622 ? -25.309 41.383 -21.612 1.00 96.85 622 GLY A O 1
ATOM 4676 N N . SER A 1 623 ? -25.109 39.982 -19.880 1.00 92.93 623 SER A N 1
ATOM 4677 C CA . SER A 1 623 ? -23.716 40.341 -19.688 1.00 93.73 623 SER A CA 1
ATOM 4678 C C . SER A 1 623 ? -22.810 39.449 -20.517 1.00 97.68 623 SER A C 1
ATOM 4679 O O . SER A 1 623 ? -22.938 38.220 -20.495 1.00 102.53 623 SER A O 1
ATOM 4682 N N . GLU A 1 624 ? -21.912 40.090 -21.260 1.00 86.91 624 GLU A N 1
ATOM 4683 C CA . GLU A 1 624 ? -20.879 39.414 -22.031 1.00 76.85 624 GLU A CA 1
ATOM 4684 C C . GLU A 1 624 ? -20.103 38.474 -21.126 1.00 87.95 624 GLU A C 1
ATOM 4685 O O . GLU A 1 624 ? -19.821 38.815 -19.977 1.00 101.32 624 GLU A O 1
ATOM 4691 N N . ILE A 1 625 ? -19.787 37.280 -21.618 1.00 83.65 625 ILE A N 1
ATOM 4692 C CA . ILE A 1 625 ? -18.918 36.385 -20.861 1.00 91.91 625 ILE A CA 1
ATOM 4693 C C . ILE A 1 625 ? -17.472 36.798 -21.087 1.00 91.02 625 ILE A C 1
ATOM 4694 O O . ILE A 1 625 ? -16.971 36.798 -22.217 1.00 85.75 625 ILE A O 1
ATOM 4699 N N . VAL A 1 626 ? -16.816 37.184 -20.000 1.00 91.50 626 VAL A N 1
ATOM 4700 C CA . VAL A 1 626 ? -15.427 37.623 -20.058 1.00 85.97 626 VAL A CA 1
ATOM 4701 C C . VAL A 1 626 ? -14.523 36.577 -19.438 1.00 69.61 626 VAL A C 1
ATOM 4702 O O . VAL A 1 626 ? -14.776 36.129 -18.324 1.00 79.33 626 VAL A O 1
ATOM 4706 N N . PRO A 1 627 ? -13.482 36.156 -20.167 1.00 76.31 627 PRO A N 1
ATOM 4707 C CA . PRO A 1 627 ? -12.576 35.185 -19.546 1.00 77.75 627 PRO A CA 1
ATOM 4708 C C . PRO A 1 627 ? -11.804 35.833 -18.393 1.00 78.82 627 PRO A C 1
ATOM 4709 O O . PRO A 1 627 ? -11.445 37.008 -18.489 1.00 78.33 627 PRO A O 1
ATOM 4713 N N . ASP A 1 628 ? -11.577 35.078 -17.320 1.00 78.64 628 ASP A N 1
ATOM 4714 C CA . ASP A 1 628 ? -10.799 35.553 -16.172 1.00 94.46 628 ASP A CA 1
ATOM 4715 C C . ASP A 1 628 ? -9.409 36.033 -16.588 1.00 100.79 628 ASP A C 1
ATOM 4716 O O . ASP A 1 628 ? -8.876 36.991 -16.023 1.00 88.30 628 ASP A O 1
ATOM 4721 N N . TYR A 1 629 ? -8.832 35.356 -17.578 1.00 112.00 629 TYR A N 1
ATOM 4722 C CA . TYR A 1 629 ? -7.568 35.775 -18.173 1.00 116.12 629 TYR A CA 1
ATOM 4723 C C . TYR A 1 629 ? -7.764 36.270 -19.606 1.00 125.54 629 TYR A C 1
ATOM 4724 O O . TYR A 1 629 ? -8.273 35.546 -20.463 1.00 137.11 629 TYR A O 1
ATOM 4733 N N . ASP A 1 630 ? -7.355 37.510 -19.852 1.00 119.92 630 ASP A N 1
ATOM 4734 C CA . ASP A 1 630 ? -7.351 38.072 -21.193 1.00 112.80 630 ASP A CA 1
ATOM 4735 C C . ASP A 1 630 ? -6.295 37.243 -21.926 1.00 100.67 630 ASP A C 1
ATOM 4736 O O . ASP A 1 630 ? -5.103 37.486 -21.791 1.00 97.41 630 ASP A O 1
ATOM 4741 N N . ILE A 1 631 ? -6.755 36.246 -22.686 1.00 97.88 631 ILE A N 1
ATOM 4742 C CA . ILE A 1 631 ? -5.899 35.455 -23.574 1.00 90.20 631 ILE A CA 1
ATOM 4743 C C . ILE A 1 631 ? -5.668 36.315 -24.815 1.00 105.09 631 ILE A C 1
ATOM 4744 O O . ILE A 1 631 ? -5.946 37.507 -24.789 1.00 122.96 631 ILE A O 1
ATOM 4749 N N . PHE A 1 632 ? -5.142 35.734 -25.891 1.00 92.95 632 PHE A N 1
ATOM 4750 C CA . PHE A 1 632 ? -4.683 36.491 -27.058 1.00 98.88 632 PHE A CA 1
ATOM 4751 C C . PHE A 1 632 ? -3.621 37.517 -26.654 1.00 109.10 632 PHE A C 1
ATOM 4752 O O . PHE A 1 632 ? -3.199 38.339 -27.469 1.00 113.50 632 PHE A O 1
ATOM 4760 N N . ASP A 1 633 ? -3.200 37.475 -25.394 1.00 107.95 633 ASP A N 1
ATOM 4761 C CA . ASP A 1 633 ? -2.184 38.385 -24.909 1.00 108.82 633 ASP A CA 1
ATOM 4762 C C . ASP A 1 633 ? -0.931 37.638 -25.310 1.00 118.06 633 ASP A C 1
ATOM 4763 O O . ASP A 1 633 ? -0.920 36.406 -25.338 1.00 104.21 633 ASP A O 1
ATOM 4768 N N . SER A 1 634 ? 0.114 38.403 -25.616 1.00 139.60 634 SER A N 1
ATOM 4769 C CA . SER A 1 634 ? 1.374 37.907 -26.188 1.00 140.46 634 SER A CA 1
ATOM 4770 C C . SER A 1 634 ? 2.085 36.924 -25.256 1.00 129.76 634 SER A C 1
ATOM 4771 O O . SER A 1 634 ? 2.273 35.743 -25.578 1.00 116.87 634 SER A O 1
ATOM 4774 N N . LYS A 1 635 ? 2.471 37.426 -24.096 1.00 130.89 635 LYS A N 1
ATOM 4775 C CA . LYS A 1 635 ? 3.226 36.627 -23.141 1.00 135.13 635 LYS A CA 1
ATOM 4776 C C . LYS A 1 635 ? 2.346 36.185 -21.976 1.00 128.02 635 LYS A C 1
ATOM 4777 O O . LYS A 1 635 ? 2.775 35.355 -21.193 1.00 132.56 635 LYS A O 1
ATOM 4783 N N . LEU A 1 636 ? 1.110 36.682 -21.863 1.00 115.77 636 LEU A N 1
ATOM 4784 C CA . LEU A 1 636 ? 0.146 35.990 -20.991 1.00 119.61 636 LEU A CA 1
ATOM 4785 C C . LEU A 1 636 ? -0.204 34.617 -21.572 1.00 127.98 636 LEU A C 1
ATOM 4786 O O . LEU A 1 636 ? -0.839 33.799 -20.895 1.00 136.32 636 LEU A O 1
ATOM 4791 N N . ARG A 1 637 ? 0.186 34.379 -22.825 1.00 123.59 637 ARG A N 1
ATOM 4792 C CA . ARG A 1 637 ? -0.160 33.145 -23.507 1.00 119.87 637 ARG A CA 1
ATOM 4793 C C . ARG A 1 637 ? 0.834 32.050 -23.148 1.00 133.35 637 ARG A C 1
ATOM 4794 O O . ARG A 1 637 ? 0.510 31.144 -22.380 1.00 142.71 637 ARG A O 1
ATOM 4802 N N . GLU A 1 638 ? 2.048 32.128 -23.683 1.00 134.92 638 GLU A N 1
ATOM 4803 C CA . GLU A 1 638 ? 2.965 31.005 -23.507 1.00 142.01 638 GLU A CA 1
ATOM 4804 C C . GLU A 1 638 ? 3.911 31.203 -22.302 1.00 132.88 638 GLU A C 1
ATOM 4805 O O . GLU A 1 638 ? 4.851 30.439 -22.110 1.00 139.01 638 GLU A O 1
ATOM 4811 N N . GLN A 1 639 ? 3.628 32.200 -21.465 1.00 112.22 639 GLN A N 1
ATOM 4812 C CA . GLN A 1 639 ? 4.146 32.208 -20.088 1.00 105.93 639 GLN A CA 1
ATOM 4813 C C . GLN A 1 639 ? 3.556 31.025 -19.321 1.00 111.09 639 GLN A C 1
ATOM 4814 O O . GLN A 1 639 ? 4.099 30.537 -18.320 1.00 100.96 639 GLN A O 1
ATOM 4820 N N . PHE A 1 640 ? 2.440 30.560 -19.852 1.00 137.64 640 PHE A N 1
ATOM 4821 C CA . PHE A 1 640 ? 1.682 29.485 -19.281 1.00 139.71 640 PHE A CA 1
ATOM 4822 C C . PHE A 1 640 ? 1.403 28.324 -20.306 1.00 135.81 640 PHE A C 1
ATOM 4823 O O . PHE A 1 640 ? 0.841 27.251 -19.974 1.00 128.50 640 PHE A O 1
ATOM 4831 N N . LEU A 1 641 ? 1.800 28.569 -21.551 1.00 116.80 641 LEU A N 1
ATOM 4832 C CA . LEU A 1 641 ? 1.590 27.641 -22.650 1.00 111.68 641 LEU A CA 1
ATOM 4833 C C . LEU A 1 641 ? 0.102 27.444 -22.908 1.00 113.50 641 LEU A C 1
ATOM 4834 O O . LEU A 1 641 ? -0.558 28.293 -23.514 1.00 110.36 641 LEU A O 1
ATOM 4839 N N . ASP A 1 652 ? -7.243 42.968 -31.086 1.00 167.01 652 ASP A N 1
ATOM 4840 C CA . ASP A 1 652 ? -7.252 41.606 -30.561 1.00 166.27 652 ASP A CA 1
ATOM 4841 C C . ASP A 1 652 ? -8.671 41.052 -30.419 1.00 168.08 652 ASP A C 1
ATOM 4842 O O . ASP A 1 652 ? -9.545 41.700 -29.862 1.00 176.75 652 ASP A O 1
ATOM 4847 N N . HIS A 1 653 ? -8.871 39.847 -30.935 1.00 153.93 653 HIS A N 1
ATOM 4848 C CA . HIS A 1 653 ? -10.118 39.110 -30.868 1.00 130.60 653 HIS A CA 1
ATOM 4849 C C . HIS A 1 653 ? -11.067 39.363 -29.732 1.00 119.23 653 HIS A C 1
ATOM 4850 O O . HIS A 1 653 ? -10.749 40.078 -28.768 1.00 119.42 653 HIS A O 1
ATOM 4857 N N . CYS A 1 654 ? -12.242 38.741 -29.831 1.00 98.67 654 CYS A N 1
ATOM 4858 C CA . CYS A 1 654 ? -13.265 38.750 -28.807 1.00 77.30 654 CYS A CA 1
ATOM 4859 C C . CYS A 1 654 ? -13.659 37.340 -28.449 1.00 71.90 654 CYS A C 1
ATOM 4860 O O . CYS A 1 654 ? -14.062 36.568 -29.276 1.00 74.13 654 CYS A O 1
ATOM 4863 N N . PHE A 1 655 ? -13.518 37.017 -27.188 1.00 69.70 655 PHE A N 1
ATOM 4864 C CA . PHE A 1 655 ? -13.712 35.671 -26.683 1.00 66.10 655 PHE A CA 1
ATOM 4865 C C . PHE A 1 655 ? -15.184 35.253 -26.772 1.00 70.21 655 PHE A C 1
ATOM 4866 O O . PHE A 1 655 ? -15.489 34.068 -26.909 1.00 77.56 655 PHE A O 1
ATOM 4874 N N . ALA A 1 656 ? -16.086 36.232 -26.707 1.00 62.28 656 ALA A N 1
ATOM 4875 C CA . ALA A 1 656 ? -17.526 35.968 -26.652 1.00 54.15 656 ALA A CA 1
ATOM 4876 C C . ALA A 1 656 ? -18.160 35.993 -28.025 1.00 62.02 656 ALA A C 1
ATOM 4877 O O . ALA A 1 656 ? -19.293 35.556 -28.200 1.00 68.82 656 ALA A O 1
ATOM 4879 N N . GLU A 1 657 ? -17.435 36.537 -28.994 1.00 60.28 657 GLU A N 1
ATOM 4880 C CA . GLU A 1 657 ? -17.905 36.559 -30.355 1.00 60.65 657 GLU A CA 1
ATOM 4881 C C . GLU A 1 657 ? -17.706 35.163 -30.944 1.00 63.01 657 GLU A C 1
ATOM 4882 O O . GLU A 1 657 ? -16.596 34.777 -31.291 1.00 58.34 657 GLU A O 1
ATOM 4888 N N . ILE A 1 658 ? -18.784 34.392 -31.020 1.00 54.39 658 ILE A N 1
ATOM 4889 C CA . ILE A 1 658 ? -18.673 33.029 -31.514 1.00 57.18 658 ILE A CA 1
ATOM 4890 C C . ILE A 1 658 ? -18.698 33.073 -33.026 1.00 54.96 658 ILE A C 1
ATOM 4891 O O . ILE A 1 658 ? -17.922 32.411 -33.701 1.00 64.32 658 ILE A O 1
ATOM 4896 N N . ILE A 1 659 ? -19.573 33.919 -33.543 1.00 67.14 659 ILE A N 1
ATOM 4897 C CA . ILE A 1 659 ? -19.696 34.134 -34.964 1.00 51.25 659 ILE A CA 1
ATOM 4898 C C . ILE A 1 659 ? -19.609 35.628 -35.250 1.00 57.83 659 ILE A C 1
ATOM 4899 O O . ILE A 1 659 ? -20.320 36.421 -34.640 1.00 71.29 659 ILE A O 1
ATOM 4904 N N . THR A 1 660 ? -18.742 36.015 -36.176 1.00 60.90 660 THR A N 1
ATOM 4905 C CA . THR A 1 660 ? -18.635 37.416 -36.552 1.00 48.63 660 THR A CA 1
ATOM 4906 C C . THR A 1 660 ? -19.745 37.905 -37.477 1.00 55.22 660 THR A C 1
ATOM 4907 O O . THR A 1 660 ? -20.356 37.113 -38.214 1.00 50.93 660 THR A O 1
ATOM 4911 N N . GLU A 1 661 ? -19.970 39.223 -37.442 1.00 57.86 661 GLU A N 1
ATOM 4912 C CA . GLU A 1 661 ? -20.917 39.892 -38.336 1.00 67.31 661 GLU A CA 1
ATOM 4913 C C . GLU A 1 661 ? -20.837 39.321 -39.732 1.00 52.70 661 GLU A C 1
ATOM 4914 O O . GLU A 1 661 ? -21.847 38.947 -40.336 1.00 60.54 661 GLU A O 1
ATOM 4920 N N . GLN A 1 662 ? -19.611 39.248 -40.235 1.00 58.76 662 GLN A N 1
ATOM 4921 C CA . GLN A 1 662 ? -19.366 38.864 -41.621 1.00 52.21 662 GLN A CA 1
ATOM 4922 C C . GLN A 1 662 ? -19.775 37.401 -41.824 1.00 51.91 662 GLN A C 1
ATOM 4923 O O . GLN A 1 662 ? -20.270 37.015 -42.887 1.00 60.84 662 GLN A O 1
ATOM 4929 N N . GLU A 1 663 ? -19.563 36.598 -40.782 1.00 57.33 663 GLU A N 1
ATOM 4930 C CA . GLU A 1 663 ? -19.934 35.187 -40.792 1.00 52.59 663 GLU A CA 1
ATOM 4931 C C . GLU A 1 663 ? -21.442 35.017 -40.684 1.00 47.30 663 GLU A C 1
ATOM 4932 O O . GLU A 1 663 ? -22.017 34.191 -41.385 1.00 54.04 663 GLU A O 1
ATOM 4938 N N . LYS A 1 664 ? -22.069 35.792 -39.793 1.00 51.57 664 LYS A N 1
ATOM 4939 C CA . LYS A 1 664 ? -23.514 35.730 -39.573 1.00 49.31 664 LYS A CA 1
ATOM 4940 C C . LYS A 1 664 ? -24.261 36.028 -40.872 1.00 56.86 664 LYS A C 1
ATOM 4941 O O . LYS A 1 664 ? -25.252 35.381 -41.207 1.00 67.72 664 LYS A O 1
ATOM 4947 N N . LEU A 1 665 ? -23.740 36.997 -41.612 1.00 56.42 665 LEU A N 1
ATOM 4948 C CA . LEU A 1 665 ? -24.288 37.374 -42.897 1.00 53.32 665 LEU A CA 1
ATOM 4949 C C . LEU A 1 665 ? -24.135 36.258 -43.943 1.00 54.23 665 LEU A C 1
ATOM 4950 O O . LEU A 1 665 ? -25.029 36.020 -44.766 1.00 55.58 665 LEU A O 1
ATOM 4955 N N . GLU A 1 666 ? -23.016 35.550 -43.904 1.00 57.48 666 GLU A N 1
ATOM 4956 C CA . GLU A 1 666 ? -22.850 34.418 -44.812 1.00 49.66 666 GLU A CA 1
ATOM 4957 C C . GLU A 1 666 ? -23.780 33.266 -44.443 1.00 47.13 666 GLU A C 1
ATOM 4958 O O . GLU A 1 666 ? -24.379 32.621 -45.314 1.00 42.83 666 GLU A O 1
ATOM 4964 N N . VAL A 1 667 ? -23.879 32.995 -43.140 1.00 47.32 667 VAL A N 1
ATOM 4965 C CA . VAL A 1 667 ? -24.827 31.991 -42.651 1.00 40.38 667 VAL A CA 1
ATOM 4966 C C . VAL A 1 667 ? -26.258 32.288 -43.110 1.00 38.13 667 VAL A C 1
ATOM 4967 O O . VAL A 1 667 ? -26.936 31.408 -43.631 1.00 58.00 667 VAL A O 1
ATOM 4971 N N . LEU A 1 668 ? -26.699 33.534 -42.956 1.00 56.41 668 LEU A N 1
ATOM 4972 C CA . LEU A 1 668 ? -28.070 33.916 -43.330 1.00 53.43 668 LEU A CA 1
ATOM 4973 C C . LEU A 1 668 ? -28.276 33.793 -44.833 1.00 50.37 668 LEU A C 1
ATOM 4974 O O . LEU A 1 668 ? -29.325 33.322 -45.297 1.00 44.41 668 LEU A O 1
ATOM 4979 N N . ALA A 1 669 ? -27.273 34.185 -45.606 1.00 50.09 669 ALA A N 1
ATOM 4980 C CA . ALA A 1 669 ? -27.400 33.991 -47.042 1.00 44.63 669 ALA A CA 1
ATOM 4981 C C . ALA A 1 669 ? -27.471 32.486 -47.341 1.00 48.63 669 ALA A C 1
ATOM 4982 O O . ALA A 1 669 ? -28.345 32.045 -48.087 1.00 55.80 669 ALA A O 1
ATOM 4984 N N . LYS A 1 670 ? -26.612 31.683 -46.716 1.00 50.46 670 LYS A N 1
ATOM 4985 C CA . LYS A 1 670 ? -26.656 30.245 -47.022 1.00 59.35 670 LYS A CA 1
ATOM 4986 C C . LYS A 1 670 ? -27.919 29.577 -46.479 1.00 47.95 670 LYS A C 1
ATOM 4987 O O . LYS A 1 670 ? -28.552 28.789 -47.192 1.00 61.72 670 LYS A O 1
ATOM 4993 N N . PHE A 1 671 ? -28.285 29.870 -45.231 1.00 48.02 671 PHE A N 1
ATOM 4994 C CA . PHE A 1 671 ? -29.561 29.389 -44.723 1.00 40.99 671 PHE A CA 1
ATOM 4995 C C . PHE A 1 671 ? -30.709 29.652 -45.719 1.00 40.67 671 PHE A C 1
ATOM 4996 O O . PHE A 1 671 ? -31.453 28.742 -46.054 1.00 49.63 671 PHE A O 1
ATOM 5004 N N . LYS A 1 672 ? -30.830 30.886 -46.202 1.00 55.75 672 LYS A N 1
ATOM 5005 C CA . LYS A 1 672 ? -31.907 31.239 -47.132 1.00 63.84 672 LYS A CA 1
ATOM 5006 C C . LYS A 1 672 ? -31.893 30.458 -48.453 1.00 62.36 672 LYS A C 1
ATOM 5007 O O . LYS A 1 672 ? -32.937 29.986 -48.925 1.00 55.11 672 LYS A O 1
ATOM 5013 N N . LYS A 1 673 ? -30.721 30.355 -49.071 1.00 59.55 673 LYS A N 1
ATOM 5014 C CA . LYS A 1 673 ? -30.631 29.672 -50.351 1.00 63.35 673 LYS A CA 1
ATOM 5015 C C . LYS A 1 673 ? -31.105 28.227 -50.191 1.00 70.06 673 LYS A C 1
ATOM 5016 O O . LYS A 1 673 ? -31.930 27.746 -50.966 1.00 67.37 673 LYS A O 1
ATOM 5022 N N . GLU A 1 674 ? -30.601 27.542 -49.170 1.00 67.11 674 GLU A N 1
ATOM 5023 C CA . GLU A 1 674 ? -30.966 26.143 -48.992 1.00 69.41 674 GLU A CA 1
ATOM 5024 C C . GLU A 1 674 ? -32.460 25.982 -48.696 1.00 59.71 674 GLU A C 1
ATOM 5025 O O . GLU A 1 674 ? -33.147 25.163 -49.298 1.00 68.47 674 GLU A O 1
ATOM 5031 N N . VAL A 1 675 ? -32.945 26.782 -47.762 1.00 55.28 675 VAL A N 1
ATOM 5032 C CA . VAL A 1 675 ? -34.326 26.749 -47.316 1.00 57.37 675 VAL A CA 1
ATOM 5033 C C . VAL A 1 675 ? -35.294 27.113 -48.451 1.00 66.02 675 VAL A C 1
ATOM 5034 O O . VAL A 1 675 ? -36.419 26.614 -48.527 1.00 61.26 675 VAL A O 1
ATOM 5038 N N . ASP A 1 676 ? -34.840 27.972 -49.355 1.00 67.26 676 ASP A N 1
ATOM 5039 C CA . ASP A 1 676 ? -35.629 28.271 -50.533 1.00 61.13 676 ASP A CA 1
ATOM 5040 C C . ASP A 1 676 ? -35.724 27.048 -51.432 1.00 65.50 676 ASP A C 1
ATOM 5041 O O . ASP A 1 676 ? -36.804 26.734 -51.931 1.00 72.28 676 ASP A O 1
ATOM 5046 N N . ALA A 1 677 ? -34.598 26.369 -51.650 1.00 59.44 677 ALA A N 1
ATOM 5047 C CA . ALA A 1 677 ? -34.583 25.195 -52.528 1.00 62.38 677 ALA A CA 1
ATOM 5048 C C . ALA A 1 677 ? -35.488 24.091 -52.005 1.00 68.33 677 ALA A C 1
ATOM 5049 O O . ALA A 1 677 ? -36.296 23.545 -52.756 1.00 73.08 677 ALA A O 1
ATOM 5051 N N . LYS A 1 678 ? -35.356 23.764 -50.723 1.00 68.09 678 LYS A N 1
ATOM 5052 C CA . LYS A 1 678 ? -36.237 22.768 -50.124 1.00 68.66 678 LYS A CA 1
ATOM 5053 C C . LYS A 1 678 ? -37.663 23.184 -50.371 1.00 69.42 678 LYS A C 1
ATOM 5054 O O . LYS A 1 678 ? -38.545 22.356 -50.526 1.00 78.47 678 LYS A O 1
ATOM 5060 N N . TYR A 1 679 ? -37.887 24.487 -50.400 1.00 75.17 679 TYR A N 1
ATOM 5061 C CA . TYR A 1 679 ? -39.240 24.984 -50.564 1.00 74.32 679 TYR A CA 1
ATOM 5062 C C . TYR A 1 679 ? -39.771 24.764 -51.976 1.00 70.57 679 TYR A C 1
ATOM 5063 O O . TYR A 1 679 ? -40.853 24.206 -52.154 1.00 73.18 679 TYR A O 1
ATOM 5072 N N . ILE A 1 680 ? -39.013 25.233 -52.961 1.00 64.17 680 ILE A N 1
ATOM 5073 C CA . ILE A 1 680 ? -39.354 25.091 -54.365 1.00 73.91 680 ILE A CA 1
ATOM 5074 C C . ILE A 1 680 ? -39.652 23.633 -54.710 1.00 80.55 680 ILE A C 1
ATOM 5075 O O . ILE A 1 680 ? -40.676 23.323 -55.320 1.00 88.22 680 ILE A O 1
ATOM 5080 N N . GLU A 1 681 ? -38.767 22.742 -54.283 1.00 73.92 681 GLU A N 1
ATOM 5081 C CA . GLU A 1 681 ? -38.921 21.326 -54.562 1.00 72.14 681 GLU A CA 1
ATOM 5082 C C . GLU A 1 681 ? -40.213 20.750 -53.995 1.00 87.90 681 GLU A C 1
ATOM 5083 O O . GLU A 1 681 ? -41.026 20.193 -54.737 1.00 87.82 681 GLU A O 1
ATOM 5089 N N . THR A 1 682 ? -40.428 20.901 -52.691 1.00 94.91 682 THR A N 1
ATOM 5090 C CA . THR A 1 682 ? -41.629 20.352 -52.059 1.00 99.81 682 THR A CA 1
ATOM 5091 C C . THR A 1 682 ? -42.915 20.996 -52.601 1.00 89.75 682 THR A C 1
ATOM 5092 O O . THR A 1 682 ? -44.008 20.716 -52.127 1.00 94.99 682 THR A O 1
ATOM 5096 N N . LYS A 1 683 ? -42.776 21.862 -53.594 1.00 91.05 683 LYS A N 1
ATOM 5097 C CA . LYS A 1 683 ? -43.913 22.550 -54.187 1.00 97.68 683 LYS A CA 1
ATOM 5098 C C . LYS A 1 683 ? -44.096 22.055 -55.617 1.00 97.15 683 LYS A C 1
ATOM 5099 O O . LYS A 1 683 ? -45.199 22.088 -56.169 1.00 102.58 683 LYS A O 1
ATOM 5105 N N . ARG A 1 684 ? -42.997 21.587 -56.203 1.00 87.39 684 ARG A N 1
ATOM 5106 C CA . ARG A 1 684 ? -43.046 20.901 -57.487 1.00 92.28 684 ARG A CA 1
ATOM 5107 C C . ARG A 1 684 ? -43.622 19.504 -57.315 1.00 102.52 684 ARG A C 1
ATOM 5108 O O . ARG A 1 684 ? -44.040 18.877 -58.288 1.00 113.26 684 ARG A O 1
ATOM 5116 N N . SER A 1 685 ? -43.647 19.024 -56.072 1.00 99.28 685 SER A N 1
ATOM 5117 C CA . SER A 1 685 ? -44.162 17.693 -55.774 1.00 90.48 685 SER A CA 1
ATOM 5118 C C . SER A 1 685 ? -45.515 17.751 -55.069 1.00 99.20 685 SER A C 1
ATOM 5119 O O . SER A 1 685 ? -45.916 16.803 -54.392 1.00 107.89 685 SER A O 1
ATOM 5122 N N . ILE A 1 686 ? -46.218 18.866 -55.236 1.00 93.78 686 ILE A N 1
ATOM 5123 C CA . ILE A 1 686 ? -47.561 19.001 -54.695 1.00 103.56 686 ILE A CA 1
ATOM 5124 C C . ILE A 1 686 ? -48.600 18.889 -55.822 1.00 113.44 686 ILE A C 1
ATOM 5125 O O . ILE A 1 686 ? -49.775 18.585 -55.582 1.00 121.60 686 ILE A O 1
ATOM 5130 N N . VAL A 1 687 ? -48.153 19.121 -57.054 1.00 111.84 687 VAL A N 1
ATOM 5131 C CA . VAL A 1 687 ? -49.033 19.097 -58.219 1.00 108.50 687 VAL A CA 1
ATOM 5132 C C . VAL A 1 687 ? -49.568 17.691 -58.498 1.00 103.84 687 VAL A C 1
ATOM 5133 O O . VAL A 1 687 ? -48.965 16.688 -58.109 1.00 98.47 687 VAL A O 1
#

Organism: Candida albicans (strain SC5314 / ATCC MYA-2876) (NCBI:txid237561)

Radius of gyration: 56.41 Å; Cα contacts (8 Å, |Δi|>4): 790; chains: 1; bounding box: 151×70×115 Å

Secondary structure (DSSP, 8-state):
--EEEE-TT-PBPTTHHHHHHHHS-TT-TT-EEEEEEEESTTSSHHHHHHHHH--------EEEEE-S-EEETTEEE--SSEEEEEEEE-----HHHHHHHHHHHHHH-SEEEEEEESTT-SSGGGS-HHHHHHHHHHHHHHHHHHHHHH-----EEEEEEEEEE-SSS-HHHHHHHHHHHHHHHHHHS---GGGTT--HHHHEEEEEEEEE-TTT-HHHHHHHHHHHHIIIIIS--S--GGG--S--GGGHHHHHHHHHHHHHTT----HHHHHHHHHHHHHHHHHHHHHHHHHHHHHHHHTS--SS--TTTSTTHHHHHHHHHHHHHHHHHTTS-HHHHHHHHHHHHHHHHHHSHHHHHHHHHHHHHHHHHHHHHHHHHTTTTTHHHHTHHHHHHHHHHHHHHHHTTS-TTSS--HHHHHHHHHHHHTTHHHHHHHHHHHHHHHHHHHHHHHHHHHHHHHHTS--TTHHHHHHHHHHHHHTS-SS--SS---TTTTTTTTTTHHHHHHHHHHHHHHHHT-HHHHHHHHHHHHHHHHTB-SS-PBP----HHHHHHHHHHHHHHHHTTHHHHTB-B-TT-PBP--SS--S-SHHHHT-----SSBSS-HHHHHHHHHHHHHHHHHHHHHHHHT--